Protein AF-0000000077101248 (afdb_homodimer)

Structure (mmCIF, N/CA/C/O backbone):
data_AF-0000000077101248-model_v1
#
loop_
_entity.id
_entity.type
_entity.pdbx_description
1 polymer 'Ketose-bisphosphate aldolase'
#
loop_
_atom_site.group_PDB
_atom_site.id
_atom_site.type_symbol
_atom_site.label_atom_id
_atom_site.label_alt_id
_atom_site.label_comp_id
_atom_site.label_asym_id
_atom_site.label_entity_id
_atom_site.label_seq_id
_atom_site.pdbx_PDB_ins_code
_atom_site.Cartn_x
_atom_site.Cartn_y
_atom_site.Cartn_z
_atom_site.occupancy
_atom_site.B_iso_or_equiv
_atom_site.auth_seq_id
_atom_site.auth_comp_id
_atom_site.auth_asym_id
_atom_site.auth_atom_id
_atom_site.pdbx_PDB_model_num
ATOM 1 N N . MET A 1 1 ? 15.852 9.219 -1.337 1 86.56 1 MET A N 1
ATOM 2 C CA . MET A 1 1 ? 16.547 9.805 -0.191 1 86.56 1 MET A CA 1
ATOM 3 C C . MET A 1 1 ? 15.945 9.297 1.119 1 86.56 1 MET A C 1
ATOM 5 O O . MET A 1 1 ? 14.805 8.836 1.149 1 86.56 1 MET A O 1
ATOM 9 N N . PRO A 1 2 ? 16.766 9.469 2.166 1 91.75 2 PRO A N 1
ATOM 10 C CA . PRO A 1 2 ? 16.188 9.07 3.455 1 91.75 2 PRO A CA 1
ATOM 11 C C . PRO A 1 2 ? 15.094 10.031 3.932 1 91.75 2 PRO A C 1
ATOM 13 O O . PRO A 1 2 ? 15.094 11.203 3.561 1 91.75 2 PRO A O 1
ATOM 16 N N . LEU A 1 3 ? 14.203 9.516 4.637 1 97.44 3 LEU A N 1
ATOM 17 C CA . LEU A 1 3 ? 13.203 10.359 5.273 1 97.44 3 LEU A CA 1
ATOM 18 C C . LEU A 1 3 ? 13.859 11.414 6.16 1 97.44 3 LEU A C 1
ATOM 20 O O . LEU A 1 3 ? 14.844 11.125 6.844 1 97.44 3 LEU A O 1
ATOM 24 N N . MET A 1 4 ? 13.25 12.555 6.141 1 97.56 4 MET A N 1
ATOM 25 C CA . MET A 1 4 ? 13.781 13.664 6.934 1 97.56 4 MET A CA 1
ATOM 26 C C . MET A 1 4 ? 12.82 14.023 8.07 1 97.56 4 MET A C 1
ATOM 28 O O . MET A 1 4 ? 11.648 13.664 8.031 1 97.56 4 MET A O 1
ATOM 32 N N . THR A 1 5 ? 13.422 14.617 9.062 1 98.25 5 THR A N 1
ATOM 33 C CA . THR A 1 5 ? 12.562 15.1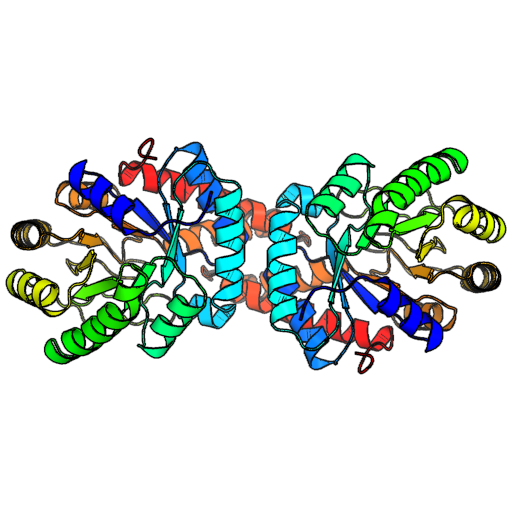88 10.094 1 98.25 5 THR A CA 1
ATOM 34 C C . THR A 1 5 ? 11.906 16.469 9.594 1 98.25 5 THR A C 1
ATOM 36 O O . THR A 1 5 ? 12.32 17.031 8.586 1 98.25 5 THR A O 1
ATOM 39 N N . THR A 1 6 ? 10.883 16.906 10.305 1 98.62 6 THR A N 1
ATOM 40 C CA . THR A 1 6 ? 10.18 18.109 9.867 1 98.62 6 THR A CA 1
ATOM 41 C C . THR A 1 6 ? 10.898 19.359 10.367 1 98.62 6 THR A C 1
ATOM 43 O O . THR A 1 6 ? 10.539 20.484 9.992 1 98.62 6 THR A O 1
ATOM 46 N N . THR A 1 7 ? 11.922 19.234 11.156 1 98 7 THR A N 1
ATOM 47 C CA . THR A 1 7 ? 12.555 20.375 11.82 1 98 7 THR A CA 1
ATOM 48 C C . THR A 1 7 ? 13.055 21.391 10.789 1 98 7 THR A C 1
ATOM 50 O O . THR A 1 7 ? 12.57 22.516 10.742 1 98 7 THR A O 1
ATOM 53 N N . GLN A 1 8 ? 13.961 21 9.984 1 96.94 8 GLN A N 1
ATOM 54 C CA . GLN A 1 8 ? 14.539 21.938 9.023 1 96.94 8 GLN A CA 1
ATOM 55 C C . GLN A 1 8 ? 13.508 22.359 7.984 1 96.94 8 GLN A C 1
ATOM 57 O O . GLN A 1 8 ? 13.523 23.516 7.531 1 96.94 8 GLN A O 1
ATOM 62 N N . MET A 1 9 ? 12.609 21.469 7.629 1 97.56 9 MET A N 1
ATOM 63 C CA . MET A 1 9 ? 11.531 21.766 6.684 1 97.56 9 MET A CA 1
ATOM 64 C C . MET A 1 9 ? 10.703 22.953 7.156 1 97.56 9 MET A C 1
ATOM 66 O O . MET A 1 9 ? 10.453 23.891 6.395 1 97.56 9 MET A O 1
ATOM 70 N N . LEU A 1 10 ? 10.375 22.891 8.383 1 98.81 10 LEU A N 1
ATOM 71 C CA . LEU A 1 10 ? 9.453 23.891 8.906 1 98.81 10 LEU A CA 1
ATOM 72 C C . LEU A 1 10 ? 10.195 25.188 9.25 1 98.81 10 LEU A C 1
ATOM 74 O O . LEU A 1 10 ? 9.641 26.281 9.117 1 98.81 10 LEU A O 1
ATOM 78 N N . LEU A 1 11 ? 11.453 25.062 9.656 1 98.62 11 LEU A N 1
ATOM 79 C CA . LEU A 1 11 ? 12.25 26.266 9.906 1 98.62 11 LEU A CA 1
ATOM 80 C C . LEU A 1 11 ? 12.516 27.016 8.609 1 98.62 11 LEU A C 1
ATOM 82 O O . LEU A 1 11 ? 12.492 28.25 8.586 1 98.62 11 LEU A O 1
ATOM 86 N N . ASP A 1 12 ? 12.789 26.281 7.535 1 98.69 12 ASP A N 1
ATOM 87 C CA . ASP A 1 12 ? 12.961 26.906 6.227 1 98.69 12 ASP A CA 1
ATOM 88 C C . ASP A 1 12 ? 11.68 27.609 5.773 1 98.69 12 ASP A C 1
ATOM 90 O O . ASP A 1 12 ? 11.727 28.703 5.215 1 98.69 12 ASP A O 1
ATOM 94 N N . ALA A 1 13 ? 10.555 26.938 6.023 1 98.81 13 ALA A N 1
ATOM 95 C CA . ALA A 1 13 ? 9.266 27.531 5.672 1 98.81 13 ALA A CA 1
ATOM 96 C C . ALA A 1 13 ? 9.023 28.812 6.445 1 98.81 13 ALA A C 1
ATOM 98 O O . ALA A 1 13 ? 8.555 29.812 5.883 1 98.81 13 ALA A O 1
ATOM 99 N N . GLN A 1 14 ? 9.297 28.766 7.695 1 98.62 14 GLN A N 1
ATOM 100 C CA . GLN A 1 14 ? 9.125 29.938 8.555 1 98.62 14 GLN A CA 1
ATOM 101 C C . GLN A 1 14 ? 10 31.094 8.078 1 98.62 14 GLN A C 1
ATOM 103 O O . GLN A 1 14 ? 9.531 32.219 7.984 1 98.62 14 GLN A O 1
ATOM 108 N N . LYS A 1 15 ? 11.219 30.797 7.762 1 98.25 15 LYS A N 1
ATOM 109 C CA . LYS A 1 15 ? 12.203 31.797 7.359 1 98.25 15 LYS A CA 1
ATOM 110 C C . LYS A 1 15 ? 11.82 32.438 6.023 1 98.25 15 LYS A C 1
ATOM 112 O O . LYS A 1 15 ? 12.016 33.625 5.824 1 98.25 15 LYS A O 1
ATOM 117 N N . ASN A 1 16 ? 11.266 31.625 5.141 1 98.31 16 ASN A N 1
ATOM 118 C CA . ASN A 1 16 ? 11.109 32.094 3.764 1 98.31 16 ASN A CA 1
ATOM 119 C C . ASN A 1 16 ? 9.648 32.406 3.445 1 98.31 16 ASN A C 1
ATOM 121 O O . ASN A 1 16 ? 9.328 32.781 2.318 1 98.31 16 ASN A O 1
ATOM 125 N N . GLY A 1 17 ? 8.75 32.281 4.363 1 98 17 GLY A N 1
ATOM 126 C CA . GLY A 1 17 ? 7.387 32.781 4.242 1 98 17 GLY A CA 1
ATOM 127 C C . GLY A 1 17 ? 6.512 31.891 3.375 1 98 17 GLY A C 1
ATOM 128 O O . GLY A 1 17 ? 5.785 32.375 2.508 1 98 17 GLY A O 1
ATOM 129 N N . TYR A 1 18 ? 6.629 30.609 3.42 1 98.81 18 TYR A N 1
ATOM 130 C CA . TYR A 1 18 ? 5.734 29.625 2.834 1 98.81 18 TYR A CA 1
ATOM 131 C C . TYR A 1 18 ? 5.355 28.562 3.855 1 98.81 18 TYR A C 1
ATOM 133 O O . TYR A 1 18 ? 5.645 28.703 5.047 1 98.81 18 TYR A O 1
ATOM 141 N N . ALA A 1 19 ? 4.586 27.531 3.438 1 98.94 19 ALA A N 1
ATOM 142 C CA . ALA A 1 19 ? 4.242 26.422 4.309 1 98.94 19 ALA A CA 1
ATOM 143 C C . ALA A 1 19 ? 4.461 25.078 3.596 1 98.94 19 ALA A C 1
ATOM 145 O O . ALA A 1 19 ? 4.547 25.031 2.367 1 98.94 19 ALA A O 1
ATOM 146 N N . VAL A 1 20 ? 4.652 24.109 4.371 1 98.94 20 VAL A N 1
ATOM 147 C CA . VAL A 1 20 ? 4.758 22.75 3.848 1 98.94 20 VAL A CA 1
ATOM 148 C C . VAL A 1 20 ? 3.408 22.047 3.961 1 98.94 20 VAL A C 1
ATOM 150 O O . VAL A 1 20 ? 2.783 22.062 5.023 1 98.94 20 VAL A O 1
ATOM 153 N N . GLY A 1 21 ? 2.949 21.5 2.811 1 98.81 21 GLY A N 1
ATOM 154 C CA . GLY A 1 21 ? 1.744 20.688 2.867 1 98.81 21 GLY A CA 1
ATOM 155 C C . GLY A 1 21 ? 1.953 19.359 3.566 1 98.81 21 GLY A C 1
ATOM 156 O O . GLY A 1 21 ? 2.926 18.656 3.295 1 98.81 21 GLY A O 1
ATOM 157 N N . ALA A 1 22 ? 1.108 19.062 4.527 1 98.88 22 ALA A N 1
ATOM 158 C CA . ALA A 1 22 ? 1.047 17.75 5.184 1 98.88 22 ALA A CA 1
ATOM 159 C C . ALA A 1 22 ? -0.22 17 4.789 1 98.88 22 ALA A C 1
ATOM 161 O O . ALA A 1 22 ? -1.332 17.469 5.051 1 98.88 22 ALA A O 1
ATOM 162 N N . PHE A 1 23 ? -0.031 15.891 4.199 1 98.81 23 PHE A N 1
ATOM 163 C CA . PHE A 1 23 ? -1.149 15.195 3.568 1 98.81 23 PHE A CA 1
ATOM 164 C C . PHE A 1 23 ? -1.38 13.836 4.215 1 98.81 23 PHE A C 1
ATOM 166 O O . PHE A 1 23 ? -0.457 13.023 4.312 1 98.81 23 PHE A O 1
ATOM 173 N N . ASN A 1 24 ? -2.607 13.594 4.672 1 98.5 24 ASN A N 1
ATOM 174 C CA . ASN A 1 24 ? -2.973 12.281 5.195 1 98.5 24 ASN A CA 1
ATOM 175 C C . ASN A 1 24 ? -3.102 11.25 4.078 1 98.5 24 ASN A C 1
ATOM 177 O O . ASN A 1 24 ? -3.959 11.383 3.201 1 98.5 24 ASN A O 1
ATOM 181 N N . VAL A 1 25 ? -2.25 10.266 4.129 1 98.62 25 VAL A N 1
ATOM 182 C CA . VAL A 1 25 ? -2.264 9.203 3.125 1 98.62 25 VAL A CA 1
ATOM 183 C C . VAL A 1 25 ? -2.953 7.965 3.693 1 98.62 25 VAL A C 1
ATOM 185 O O . VAL A 1 25 ? -2.582 7.473 4.762 1 98.62 25 VAL A O 1
ATOM 188 N N . GLU A 1 26 ? -3.875 7.438 2.912 1 97.56 26 GLU A N 1
ATOM 189 C CA . GLU A 1 26 ? -4.762 6.418 3.463 1 97.56 26 GLU A CA 1
ATOM 190 C C . GLU A 1 26 ? -4.555 5.074 2.771 1 97.56 26 GLU A C 1
ATOM 192 O O . GLU A 1 26 ? -5.195 4.082 3.125 1 97.56 26 GLU A O 1
ATOM 197 N N . ASN A 1 27 ? -3.787 5 1.793 1 98.31 27 ASN A N 1
ATOM 198 C CA . ASN A 1 27 ? -3.398 3.781 1.089 1 98.31 27 ASN A CA 1
ATOM 199 C C . ASN A 1 27 ? -2.125 3.986 0.274 1 98.31 27 ASN A C 1
ATOM 201 O O . ASN A 1 27 ? -1.547 5.074 0.281 1 98.31 27 ASN A O 1
ATOM 205 N N . MET A 1 28 ? -1.664 2.912 -0.368 1 98.69 28 MET A N 1
ATOM 206 C CA . MET A 1 28 ? -0.433 2.932 -1.152 1 98.69 28 MET A CA 1
ATOM 207 C C . MET A 1 28 ? -0.531 3.938 -2.295 1 98.69 28 MET A C 1
ATOM 209 O O . MET A 1 28 ? 0.433 4.648 -2.586 1 98.69 28 MET A O 1
ATOM 213 N N . GLU A 1 29 ? -1.677 4.043 -2.922 1 98.81 29 GLU A N 1
ATOM 214 C CA . GLU A 1 29 ? -1.875 4.91 -4.078 1 98.81 29 GLU A CA 1
ATOM 215 C C . GLU A 1 29 ? -1.777 6.383 -3.688 1 98.81 29 GLU A C 1
ATOM 217 O O . GLU A 1 29 ? -1.252 7.199 -4.445 1 98.81 29 GLU A O 1
ATOM 222 N N . MET A 1 30 ? -2.289 6.688 -2.504 1 98.88 30 MET A N 1
ATOM 223 C CA . MET A 1 30 ? -2.189 8.078 -2.066 1 98.88 30 MET A CA 1
ATOM 224 C C . MET A 1 30 ? -0.742 8.453 -1.765 1 98.88 30 MET A C 1
ATOM 226 O O . MET A 1 30 ? -0.326 9.586 -2.006 1 98.88 30 MET A O 1
ATOM 230 N N . VAL A 1 31 ? 0.013 7.543 -1.172 1 98.94 31 VAL A N 1
ATOM 231 C CA . VAL A 1 31 ? 1.438 7.789 -0.976 1 98.94 31 VAL A CA 1
ATOM 232 C C . VAL A 1 31 ? 2.102 8.094 -2.316 1 98.94 31 VAL A C 1
ATOM 234 O O . VAL A 1 31 ? 2.85 9.062 -2.439 1 98.94 31 VAL A O 1
ATOM 237 N N . MET A 1 32 ? 1.801 7.258 -3.344 1 98.81 32 MET A N 1
ATOM 238 C CA . MET A 1 32 ? 2.352 7.449 -4.684 1 98.81 32 MET A CA 1
ATOM 239 C C . MET A 1 32 ? 1.959 8.812 -5.238 1 98.81 32 MET A C 1
ATOM 241 O O . MET A 1 32 ? 2.793 9.523 -5.809 1 98.81 32 MET A O 1
ATOM 245 N N . ALA A 1 33 ? 0.7 9.172 -5.035 1 98.88 33 ALA A N 1
ATOM 246 C CA . ALA A 1 33 ? 0.165 10.422 -5.574 1 98.88 33 ALA A CA 1
ATOM 247 C C . ALA A 1 33 ? 0.874 11.633 -4.965 1 98.88 33 ALA A C 1
ATOM 249 O O . ALA A 1 33 ? 1.265 12.555 -5.68 1 98.88 33 ALA A O 1
ATOM 250 N N . VAL A 1 34 ? 1.007 11.617 -3.656 1 98.94 34 VAL A N 1
ATOM 251 C CA . VAL A 1 34 ? 1.617 12.734 -2.951 1 98.94 34 VAL A CA 1
ATOM 252 C C . VAL A 1 34 ? 3.082 12.867 -3.361 1 98.94 34 VAL A C 1
ATOM 254 O O . VAL A 1 34 ? 3.572 13.977 -3.596 1 98.94 34 VAL A O 1
ATOM 257 N N . MET A 1 35 ? 3.799 11.742 -3.447 1 98.62 35 MET A N 1
ATOM 258 C CA . MET A 1 35 ? 5.199 11.766 -3.863 1 98.62 35 MET A CA 1
ATOM 259 C C . MET A 1 35 ? 5.336 12.336 -5.27 1 98.62 35 MET A C 1
ATOM 261 O O . MET A 1 35 ? 6.195 13.18 -5.52 1 98.62 35 MET A O 1
ATOM 265 N N . GLU A 1 36 ? 4.5 11.875 -6.18 1 98.62 36 GLU A N 1
ATOM 266 C CA . GLU A 1 36 ? 4.57 12.336 -7.562 1 98.62 36 GLU A CA 1
ATOM 267 C C . GLU A 1 36 ? 4.309 13.836 -7.664 1 98.62 36 GLU A C 1
ATOM 269 O O . GLU A 1 36 ? 4.98 14.539 -8.422 1 98.62 36 GLU A O 1
ATOM 274 N N . ALA A 1 37 ? 3.297 14.32 -6.918 1 98.88 37 ALA A N 1
ATOM 275 C CA . ALA A 1 37 ? 3.004 15.75 -6.891 1 98.88 37 ALA A CA 1
ATOM 276 C C . ALA A 1 37 ? 4.199 16.547 -6.371 1 98.88 37 ALA A C 1
ATOM 278 O O . ALA A 1 37 ? 4.59 17.547 -6.973 1 98.88 37 ALA A O 1
ATOM 279 N N . ALA A 1 38 ? 4.773 16.094 -5.258 1 98.81 38 ALA A N 1
ATOM 280 C CA . ALA A 1 38 ? 5.91 16.766 -4.637 1 98.81 38 ALA A CA 1
ATOM 281 C C . ALA A 1 38 ? 7.102 16.812 -5.586 1 98.81 38 ALA A C 1
ATOM 283 O O . ALA A 1 38 ? 7.777 17.844 -5.691 1 98.81 38 ALA A O 1
ATOM 284 N N . GLU A 1 39 ? 7.367 15.703 -6.301 1 98.56 39 GLU A N 1
ATOM 285 C CA . GLU A 1 39 ? 8.469 15.633 -7.258 1 98.56 39 GLU A CA 1
ATOM 286 C C . GLU A 1 39 ? 8.25 16.609 -8.414 1 98.56 39 GLU A C 1
ATOM 288 O O . GLU A 1 39 ? 9.18 17.312 -8.82 1 98.56 39 GLU A O 1
ATOM 293 N N . GLU A 1 40 ? 7.082 16.609 -8.922 1 98.62 40 GLU A N 1
ATOM 294 C CA . GLU A 1 40 ? 6.766 17.438 -10.07 1 98.62 40 GLU A CA 1
ATOM 295 C C . GLU A 1 40 ? 6.93 18.922 -9.742 1 98.62 40 GLU A C 1
ATOM 297 O O . GLU A 1 40 ? 7.406 19.703 -10.57 1 98.62 40 GLU A O 1
ATOM 302 N N . LEU A 1 41 ? 6.57 19.266 -8.5 1 98.88 41 LEU A N 1
ATOM 303 C CA . LEU A 1 41 ? 6.59 20.672 -8.141 1 98.88 41 LEU A CA 1
ATOM 304 C C . LEU A 1 41 ? 7.84 21.016 -7.34 1 98.88 41 LEU A C 1
ATOM 306 O O . LEU A 1 41 ? 8.016 22.156 -6.91 1 98.88 41 LEU A O 1
ATOM 310 N N . ARG A 1 42 ? 8.734 20.016 -7.117 1 98.5 42 ARG A N 1
ATOM 311 C CA . ARG A 1 42 ? 9.945 20.188 -6.328 1 98.5 42 ARG A CA 1
ATOM 312 C C . ARG A 1 42 ? 9.633 20.828 -4.977 1 98.5 42 ARG A C 1
ATOM 314 O O . ARG A 1 42 ? 10.242 21.828 -4.602 1 98.5 42 ARG A O 1
ATOM 321 N N . SER A 1 43 ? 8.625 20.266 -4.328 1 98.81 43 SER A N 1
ATOM 322 C CA . SER A 1 43 ? 8.148 20.781 -3.047 1 98.81 43 SER A CA 1
ATOM 323 C C . SER A 1 43 ? 8.5 19.828 -1.909 1 98.81 43 SER A C 1
ATOM 325 O O . SER A 1 43 ? 8.414 18.609 -2.062 1 98.81 43 SER A O 1
ATOM 327 N N . PRO A 1 44 ? 9.008 20.344 -0.745 1 98.81 44 PRO A N 1
ATOM 328 C CA . PRO A 1 44 ? 8.984 19.484 0.44 1 98.81 44 PRO A CA 1
ATOM 329 C C . PRO A 1 44 ? 7.578 19.031 0.818 1 98.81 44 PRO A C 1
ATOM 331 O O . PRO A 1 44 ? 6.602 19.734 0.515 1 98.81 44 PRO A O 1
ATOM 334 N N . VAL A 1 45 ? 7.527 17.859 1.408 1 98.88 45 VAL A N 1
ATOM 335 C CA . VAL A 1 45 ? 6.188 17.359 1.7 1 98.88 45 VAL A CA 1
ATOM 336 C C . VAL A 1 45 ? 6.219 16.5 2.959 1 98.88 45 VAL A C 1
ATOM 338 O O . VAL A 1 45 ? 7.238 15.883 3.271 1 98.88 45 VAL A O 1
ATOM 341 N N . ILE A 1 46 ? 5.148 16.578 3.693 1 98.94 46 ILE A N 1
ATOM 342 C CA . ILE A 1 46 ? 4.926 15.711 4.844 1 98.94 46 ILE A CA 1
ATOM 343 C C . ILE A 1 46 ? 3.785 14.742 4.543 1 98.94 46 ILE A C 1
ATOM 345 O O . ILE A 1 46 ? 2.709 15.156 4.102 1 98.94 46 ILE A O 1
ATOM 349 N N . MET A 1 47 ? 4.059 13.484 4.668 1 98.88 47 MET A N 1
ATOM 350 C CA . MET A 1 47 ? 3.004 12.477 4.645 1 98.88 47 MET A CA 1
ATOM 351 C C . MET A 1 47 ? 2.676 12 6.055 1 98.88 47 MET A C 1
ATOM 353 O O . MET A 1 47 ? 3.574 11.828 6.883 1 98.88 47 MET A O 1
ATOM 357 N N . GLN A 1 48 ? 1.362 11.898 6.301 1 98.69 48 GLN A N 1
ATOM 358 C CA . GLN A 1 48 ? 1.056 11.648 7.703 1 98.69 48 GLN A CA 1
ATOM 359 C C . GLN A 1 48 ? -0.105 10.664 7.844 1 98.69 48 GLN A C 1
ATOM 361 O O . GLN A 1 48 ? -0.862 10.453 6.895 1 98.69 48 GLN A O 1
ATOM 366 N N . THR A 1 49 ? -0.191 9.969 8.977 1 98.44 49 THR A N 1
ATOM 367 C CA . THR A 1 49 ? -1.247 9.039 9.359 1 98.44 49 THR A CA 1
ATOM 368 C C . THR A 1 49 ? -1.936 9.492 10.641 1 98.44 49 THR A C 1
ATOM 370 O O . THR A 1 49 ? -1.296 10.062 11.523 1 98.44 49 THR A O 1
ATOM 373 N N . THR A 1 50 ? -3.201 9.234 10.742 1 97.81 50 THR A N 1
ATOM 374 C CA . THR A 1 50 ? -3.967 9.438 11.969 1 97.81 50 THR A CA 1
ATOM 375 C C . THR A 1 50 ? -4.078 8.133 12.758 1 97.81 50 THR A C 1
ATOM 377 O O . THR A 1 50 ? -3.746 7.062 12.242 1 97.81 50 THR A O 1
ATOM 380 N N . PRO A 1 51 ? -4.551 8.227 14.008 1 97.44 51 PRO A N 1
ATOM 381 C CA . PRO A 1 51 ? -4.805 7.004 14.766 1 97.44 51 PRO A CA 1
ATOM 382 C C . PRO A 1 51 ? -5.727 6.031 14.039 1 97.44 51 PRO A C 1
ATOM 384 O O . PRO A 1 51 ? -5.508 4.816 14.07 1 97.44 51 PRO A O 1
ATOM 387 N N . SER A 1 52 ? -6.668 6.516 13.328 1 96.31 52 SER A N 1
ATOM 388 C CA . SER A 1 52 ? -7.586 5.66 12.586 1 96.31 52 SER A CA 1
ATOM 389 C C . SER A 1 52 ? -6.871 4.934 11.453 1 96.31 52 SER A C 1
ATOM 391 O O . SER A 1 52 ? -7.133 3.758 11.195 1 96.31 52 SER A O 1
ATOM 393 N N . THR A 1 53 ? -6.043 5.652 10.789 1 97.06 53 THR A N 1
ATOM 394 C CA . THR A 1 53 ? -5.266 5.051 9.711 1 97.06 53 THR A CA 1
ATOM 395 C C . THR A 1 53 ? -4.328 3.975 10.258 1 97.06 53 THR A C 1
ATOM 397 O O . THR A 1 53 ? -4.16 2.92 9.641 1 97.06 53 THR A O 1
ATOM 400 N N . VAL A 1 54 ? -3.748 4.266 11.43 1 97.75 54 VAL A N 1
ATOM 401 C CA . VAL A 1 54 ? -2.852 3.311 12.07 1 97.75 54 VAL A CA 1
ATOM 402 C C . VAL A 1 54 ? -3.633 2.068 12.492 1 97.75 54 VAL A C 1
ATOM 404 O O . VAL A 1 54 ? -3.146 0.945 12.352 1 97.75 54 VAL A O 1
ATOM 407 N N . ASN A 1 55 ? -4.82 2.303 13.031 1 97 55 ASN A N 1
ATOM 408 C CA . ASN A 1 55 ? -5.668 1.175 13.398 1 97 55 ASN A CA 1
ATOM 409 C C . ASN A 1 55 ? -6.008 0.308 12.195 1 97 55 ASN A C 1
ATOM 411 O O . ASN A 1 55 ? -6.18 -0.906 12.32 1 97 55 ASN A O 1
ATOM 415 N N . TYR A 1 56 ? -6.105 0.885 11.055 1 97.62 56 TYR A N 1
ATOM 416 C CA . TYR A 1 56 ? -6.504 0.221 9.82 1 97.62 56 TYR A CA 1
ATOM 417 C C . TYR A 1 56 ? -5.406 -0.72 9.328 1 97.62 56 TYR A C 1
ATOM 419 O O . TYR A 1 56 ? -5.676 -1.876 9 1 97.62 56 TYR A O 1
ATOM 427 N N . ALA A 1 57 ? -4.098 -0.262 9.336 1 97.75 57 ALA A N 1
ATOM 428 C CA . ALA A 1 57 ? -3.082 -1.064 8.664 1 97.75 57 ALA A CA 1
ATOM 429 C C . ALA A 1 57 ? -1.819 -1.178 9.516 1 97.75 57 ALA A C 1
ATOM 431 O O . ALA A 1 57 ? -0.923 -1.967 9.203 1 97.75 57 ALA A O 1
ATOM 432 N N . GLY A 1 58 ? -1.742 -0.346 10.578 1 96.94 58 GLY A N 1
ATOM 433 C CA . GLY A 1 58 ? -0.525 -0.3 11.375 1 96.94 58 GLY A CA 1
ATOM 434 C C . GLY A 1 58 ? 0.427 0.799 10.945 1 96.94 58 GLY A C 1
ATOM 435 O O . GLY A 1 58 ? 0.282 1.362 9.852 1 96.94 58 GLY A O 1
ATOM 436 N N . LEU A 1 59 ? 1.421 1.083 11.781 1 98.5 59 LEU A N 1
ATOM 437 C CA . LEU A 1 59 ? 2.443 2.092 11.523 1 98.5 59 LEU A CA 1
ATOM 438 C C . LEU A 1 59 ? 3.408 1.619 10.445 1 98.5 59 LEU A C 1
ATOM 440 O O . LEU A 1 59 ? 3.832 2.408 9.594 1 98.5 59 LEU A O 1
ATOM 444 N N . ASP A 1 60 ? 3.68 0.385 10.422 1 98.12 60 ASP A N 1
ATOM 445 C CA . ASP A 1 60 ? 4.773 -0.188 9.641 1 98.12 60 ASP A CA 1
ATOM 446 C C . ASP A 1 60 ? 4.438 -0.203 8.156 1 98.12 60 ASP A C 1
ATOM 448 O O . ASP A 1 60 ? 5.277 0.131 7.32 1 98.12 60 ASP A O 1
ATOM 452 N N . TYR A 1 61 ? 3.146 -0.557 7.758 1 98.38 61 TYR A N 1
ATOM 453 C CA . TYR A 1 61 ? 2.77 -0.557 6.348 1 98.38 61 TYR A CA 1
ATOM 454 C C . TYR A 1 61 ? 2.922 0.833 5.742 1 98.38 61 TYR A C 1
ATOM 456 O O . TYR A 1 61 ? 3.49 0.987 4.656 1 98.38 61 TYR A O 1
ATOM 464 N N . PHE A 1 62 ? 2.416 1.807 6.438 1 98.31 62 PHE A N 1
ATOM 465 C CA . PHE A 1 62 ? 2.453 3.16 5.895 1 98.31 62 PHE A CA 1
ATOM 466 C C . PHE A 1 62 ? 3.881 3.691 5.863 1 98.31 62 PHE A C 1
ATOM 468 O O . PHE A 1 62 ? 4.285 4.336 4.895 1 98.31 62 PHE A O 1
ATOM 475 N N . LEU A 1 63 ? 4.625 3.412 6.91 1 98.75 63 LEU A N 1
ATOM 476 C CA . LEU A 1 63 ? 6.023 3.822 6.898 1 98.75 63 LEU A CA 1
ATOM 477 C C . LEU A 1 63 ? 6.77 3.174 5.738 1 98.75 63 LEU A C 1
ATOM 479 O O . LEU A 1 63 ? 7.586 3.824 5.078 1 98.75 63 LEU A O 1
ATOM 483 N N . ALA A 1 64 ? 6.527 1.887 5.504 1 98.5 64 ALA A N 1
ATOM 484 C CA . ALA A 1 64 ? 7.195 1.176 4.414 1 98.5 64 ALA A CA 1
ATOM 485 C C . ALA A 1 64 ? 6.895 1.826 3.068 1 98.5 64 ALA A C 1
ATOM 487 O O . ALA A 1 64 ? 7.789 1.992 2.238 1 98.5 64 ALA A O 1
ATOM 488 N N . ASN A 1 65 ? 5.648 2.176 2.846 1 98.69 65 ASN A N 1
ATOM 489 C CA . ASN A 1 65 ? 5.258 2.83 1.603 1 98.69 65 ASN A CA 1
ATOM 490 C C . ASN A 1 65 ? 5.91 4.203 1.461 1 98.69 65 ASN A C 1
ATOM 492 O O . ASN A 1 65 ? 6.422 4.543 0.395 1 98.69 65 ASN A O 1
ATOM 496 N N . VAL A 1 66 ? 5.895 4.965 2.5 1 98.81 66 VAL A N 1
ATOM 497 C CA . VAL A 1 66 ? 6.441 6.316 2.441 1 98.81 66 VAL A CA 1
ATOM 498 C C . VAL A 1 66 ? 7.957 6.258 2.289 1 98.81 66 VAL A C 1
ATOM 500 O O . VAL A 1 66 ? 8.555 7.074 1.582 1 98.81 66 VAL A O 1
ATOM 503 N N . ARG A 1 67 ? 8.602 5.344 2.99 1 98.56 67 ARG A N 1
ATOM 504 C CA . ARG A 1 67 ? 10.039 5.156 2.824 1 98.56 67 ARG A CA 1
ATOM 505 C C . ARG A 1 67 ? 10.383 4.809 1.378 1 98.56 67 ARG A C 1
ATOM 507 O O . ARG A 1 67 ? 11.359 5.316 0.826 1 98.56 67 ARG A O 1
ATOM 514 N N . THR A 1 68 ? 9.633 3.898 0.814 1 98.38 68 THR A N 1
ATOM 515 C CA . THR A 1 68 ? 9.828 3.527 -0.583 1 98.38 68 THR A CA 1
ATOM 516 C C . THR A 1 68 ? 9.68 4.746 -1.491 1 98.38 68 THR A C 1
ATOM 518 O O . THR A 1 68 ? 10.492 4.949 -2.4 1 98.38 68 THR A O 1
ATOM 521 N N . ALA A 1 69 ? 8.664 5.555 -1.222 1 97.88 69 ALA A N 1
ATOM 522 C CA . ALA A 1 69 ? 8.461 6.797 -1.963 1 97.88 69 ALA A CA 1
ATOM 523 C C . ALA A 1 69 ? 9.672 7.719 -1.819 1 97.88 69 ALA A C 1
ATOM 525 O O . ALA A 1 69 ? 10.141 8.297 -2.803 1 97.88 69 ALA A O 1
ATOM 526 N N . ALA A 1 70 ? 10.141 7.832 -0.662 1 97.56 70 ALA A N 1
ATOM 527 C CA . ALA A 1 70 ? 11.258 8.727 -0.378 1 97.56 70 ALA A CA 1
ATOM 528 C C . ALA A 1 70 ? 12.516 8.289 -1.124 1 97.56 70 ALA A C 1
ATOM 530 O O . ALA A 1 70 ? 13.281 9.125 -1.605 1 97.56 70 ALA A O 1
ATOM 531 N N . GLU A 1 71 ? 12.688 7.043 -1.216 1 96.31 71 GLU A N 1
ATOM 532 C CA . GLU A 1 71 ? 13.859 6.512 -1.896 1 96.31 71 GLU A CA 1
ATOM 533 C C . GLU A 1 71 ? 13.836 6.848 -3.385 1 96.31 71 GLU A C 1
ATOM 535 O O . GLU A 1 71 ? 14.891 6.938 -4.023 1 96.31 71 GLU A O 1
ATOM 540 N N . ARG A 1 72 ? 12.641 7.039 -3.893 1 94.12 72 ARG A N 1
ATOM 541 C CA . ARG A 1 72 ? 12.477 7.379 -5.301 1 94.12 72 ARG A CA 1
ATOM 542 C C . ARG A 1 72 ? 12.578 8.883 -5.52 1 94.12 72 ARG A C 1
ATOM 544 O O . ARG A 1 72 ? 12.672 9.344 -6.66 1 94.12 72 ARG A O 1
ATOM 551 N N . ALA A 1 73 ? 12.57 9.602 -4.422 1 95.44 73 ALA A N 1
ATOM 552 C CA . ALA A 1 73 ? 12.328 11.039 -4.523 1 95.44 73 ALA A CA 1
ATOM 553 C C . ALA A 1 73 ? 13.633 11.82 -4.477 1 95.44 73 ALA A C 1
ATOM 555 O O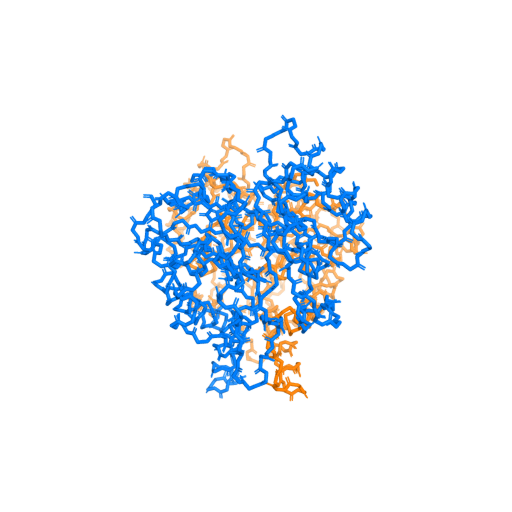 . ALA A 1 73 ? 14.633 11.336 -3.943 1 95.44 73 ALA A O 1
ATOM 556 N N . SER A 1 74 ? 13.547 13 -5.055 1 97.38 74 SER A N 1
ATOM 557 C CA . SER A 1 74 ? 14.641 13.961 -4.961 1 97.38 74 SER A CA 1
ATOM 558 C C . SER A 1 74 ? 14.281 15.125 -4.047 1 97.38 74 SER A C 1
ATOM 560 O O . SER A 1 74 ? 15.07 16.047 -3.871 1 97.38 74 SER A O 1
ATOM 562 N N . VAL A 1 75 ? 13.078 15.125 -3.479 1 98.19 75 VAL A N 1
ATOM 563 C CA . VAL A 1 75 ? 12.578 16.188 -2.613 1 98.19 75 VAL A CA 1
ATOM 564 C C . VAL A 1 75 ? 12.523 15.695 -1.169 1 98.19 75 VAL A C 1
ATOM 566 O O . VAL A 1 75 ? 12.43 14.492 -0.92 1 98.19 75 VAL A O 1
ATOM 569 N N . PRO A 1 76 ? 12.586 16.609 -0.175 1 98.25 76 PRO A N 1
ATOM 570 C CA . PRO A 1 76 ? 12.477 16.188 1.227 1 98.25 76 PRO A CA 1
ATOM 571 C C . PRO A 1 76 ? 11.094 15.641 1.57 1 98.25 76 PRO A C 1
ATOM 573 O O . PRO A 1 76 ? 10.078 16.266 1.247 1 98.25 76 PRO A O 1
ATOM 576 N N . ILE A 1 77 ? 11.078 14.477 2.15 1 98.75 77 ILE A N 1
ATOM 577 C CA . ILE A 1 77 ? 9.844 13.852 2.596 1 98.75 77 ILE A CA 1
ATOM 578 C C . ILE A 1 77 ? 9.953 13.469 4.07 1 98.75 77 ILE A C 1
ATOM 580 O O . ILE A 1 77 ? 10.977 12.938 4.5 1 98.75 77 ILE A O 1
ATOM 584 N N . ALA A 1 78 ? 8.945 13.805 4.82 1 98.88 78 ALA A N 1
ATOM 585 C CA . ALA A 1 78 ? 8.875 13.398 6.223 1 98.88 78 ALA A CA 1
ATOM 586 C C . ALA A 1 78 ? 7.66 12.516 6.48 1 98.88 78 ALA A C 1
ATOM 588 O O . ALA A 1 78 ? 6.648 12.625 5.781 1 98.88 78 ALA A O 1
ATOM 589 N N . MET A 1 79 ? 7.77 11.609 7.434 1 98.94 79 MET A N 1
ATOM 590 C CA . MET A 1 79 ? 6.676 10.789 7.945 1 98.94 79 MET A CA 1
ATOM 591 C C . MET A 1 79 ? 6.195 11.297 9.297 1 98.94 79 MET A C 1
ATOM 593 O O . MET A 1 79 ? 6.988 11.43 10.234 1 98.94 79 MET A O 1
ATOM 597 N N . HIS A 1 80 ? 4.875 11.602 9.398 1 98.94 80 HIS A N 1
ATOM 598 C CA . HIS A 1 80 ? 4.352 12.297 10.57 1 98.94 80 HIS A CA 1
ATOM 599 C C . HIS A 1 80 ? 3.154 11.562 11.164 1 98.94 80 HIS A C 1
ATOM 601 O O . HIS A 1 80 ? 2.301 11.062 10.422 1 98.94 80 HIS A O 1
ATOM 607 N N . LEU A 1 81 ? 3.117 11.375 12.523 1 98.88 81 LEU A N 1
ATOM 608 C CA . LEU A 1 81 ? 1.901 10.969 13.219 1 98.88 81 LEU A CA 1
ATOM 609 C C . LEU A 1 81 ? 0.995 12.164 13.477 1 98.88 81 LEU A C 1
ATOM 611 O O . LEU A 1 81 ? 1.352 13.07 14.234 1 98.88 81 LEU A O 1
ATOM 615 N N . ASP A 1 82 ? -0.161 12.156 12.82 1 98.44 82 ASP A N 1
ATOM 616 C CA . ASP A 1 82 ? -1.152 13.227 12.945 1 98.44 82 ASP A CA 1
ATOM 617 C C . ASP A 1 82 ? -2.16 12.906 14.047 1 98.44 82 ASP A C 1
ATOM 619 O O . ASP A 1 82 ? -2.783 11.844 14.047 1 98.44 82 ASP A O 1
ATOM 623 N N . HIS A 1 83 ? -2.279 13.789 15.016 1 97.88 83 HIS A N 1
ATOM 624 C CA . HIS A 1 83 ? -3.221 13.695 16.125 1 97.88 83 HIS A CA 1
ATOM 625 C C . HIS A 1 83 ? -2.949 12.461 16.984 1 97.88 83 HIS A C 1
ATOM 627 O O . HIS A 1 83 ? -3.873 11.719 17.312 1 97.88 83 HIS A O 1
ATOM 633 N N . GLY A 1 84 ? -1.646 12.219 17.266 1 97.88 84 GLY A N 1
ATOM 634 C CA . GLY A 1 84 ? -1.407 11.18 18.25 1 97.88 84 GLY A CA 1
ATOM 635 C C . GLY A 1 84 ? -2.254 11.336 19.5 1 97.88 84 GLY A C 1
ATOM 636 O O . GLY A 1 84 ? -2.201 12.367 20.172 1 97.88 84 GLY A O 1
ATOM 637 N N . ASN A 1 85 ? -2.99 10.234 19.875 1 97.12 85 ASN A N 1
ATOM 638 C CA . ASN A 1 85 ? -4.02 10.398 20.906 1 97.12 85 ASN A CA 1
ATOM 639 C C . ASN A 1 85 ? -3.605 9.758 22.219 1 97.12 85 ASN A C 1
ATOM 641 O O . ASN A 1 85 ? -4.414 9.648 23.141 1 97.12 85 ASN A O 1
ATOM 645 N N . SER A 1 86 ? -2.395 9.266 22.281 1 97.69 86 SER A N 1
ATOM 646 C CA . SER A 1 86 ? -1.87 8.703 23.531 1 97.69 86 SER A CA 1
ATOM 647 C C . SER A 1 86 ? -0.346 8.672 23.516 1 97.69 86 SER A C 1
ATOM 649 O O . SER A 1 86 ? 0.276 8.641 22.453 1 97.69 86 SER A O 1
ATOM 651 N N . PHE A 1 87 ? 0.19 8.734 24.719 1 98.69 87 PHE A N 1
ATOM 652 C CA . PHE A 1 87 ? 1.629 8.555 24.875 1 98.69 87 PHE A CA 1
ATOM 653 C C . PHE A 1 87 ? 2.08 7.23 24.266 1 98.69 87 PHE A C 1
ATOM 655 O O . PHE A 1 87 ? 3.111 7.172 23.594 1 98.69 87 PHE A O 1
ATOM 662 N N . GLU A 1 88 ? 1.287 6.25 24.438 1 98.62 88 GLU A N 1
ATOM 663 C CA . GLU A 1 88 ? 1.597 4.918 23.938 1 98.62 88 GLU A CA 1
ATOM 664 C C . GLU A 1 88 ? 1.745 4.93 22.422 1 98.62 88 GLU A C 1
ATOM 666 O O . GLU A 1 88 ? 2.744 4.441 21.875 1 98.62 88 GLU A O 1
ATOM 671 N N . LEU A 1 89 ? 0.818 5.484 21.719 1 98.56 89 LEU A N 1
ATOM 672 C CA . LEU A 1 89 ? 0.863 5.512 20.266 1 98.56 89 LEU A CA 1
ATOM 673 C C . LEU A 1 89 ? 2.035 6.352 19.781 1 98.56 89 LEU A C 1
ATOM 675 O O . LEU A 1 89 ? 2.689 6 18.781 1 98.56 89 LEU A O 1
ATOM 679 N N . ALA A 1 90 ? 2.275 7.461 20.453 1 98.81 90 ALA A N 1
ATOM 680 C CA . ALA A 1 90 ? 3.412 8.305 20.094 1 98.81 90 ALA A CA 1
ATOM 681 C C . ALA A 1 90 ? 4.723 7.535 20.203 1 98.81 90 ALA A C 1
ATOM 683 O O . ALA A 1 90 ? 5.574 7.629 19.312 1 98.81 90 ALA A O 1
ATOM 684 N N . MET A 1 91 ? 4.871 6.742 21.25 1 98.88 91 MET A N 1
ATOM 685 C CA . MET A 1 91 ? 6.094 5.969 21.438 1 98.88 91 MET A CA 1
ATOM 686 C C . MET A 1 91 ? 6.199 4.852 20.406 1 98.88 91 MET A C 1
ATOM 688 O O . MET A 1 91 ? 7.297 4.531 19.938 1 98.88 91 MET A O 1
ATOM 692 N N . GLN A 1 92 ? 5.078 4.281 20.062 1 98.75 92 GLN A N 1
ATOM 693 C CA . GLN A 1 92 ? 5.086 3.256 19.031 1 98.75 92 GLN A CA 1
ATOM 694 C C . GLN A 1 92 ? 5.527 3.836 17.688 1 98.75 92 GLN A C 1
ATOM 696 O O . GLN A 1 92 ? 6.289 3.203 16.953 1 98.75 92 GLN A O 1
ATOM 701 N N . ALA A 1 93 ? 5 5.012 17.375 1 98.81 93 ALA A N 1
ATOM 702 C CA . ALA A 1 93 ? 5.406 5.676 16.141 1 98.81 93 ALA A CA 1
ATOM 703 C C . ALA A 1 93 ? 6.895 6 16.156 1 98.81 93 ALA A C 1
ATOM 705 O O . ALA A 1 93 ? 7.586 5.816 15.156 1 98.81 93 ALA A O 1
ATOM 706 N N . LEU A 1 94 ? 7.387 6.484 17.312 1 98.81 94 LEU A N 1
ATOM 707 C CA . LEU A 1 94 ? 8.805 6.77 17.469 1 98.81 94 LEU A CA 1
ATOM 708 C C . LEU A 1 94 ? 9.641 5.516 17.234 1 98.81 94 LEU A C 1
ATOM 710 O O . LEU A 1 94 ? 10.602 5.539 16.469 1 98.81 94 LEU A O 1
ATOM 714 N N . ARG A 1 95 ? 9.242 4.422 17.859 1 98.31 95 ARG A N 1
ATOM 715 C CA . ARG A 1 95 ? 9.969 3.16 17.75 1 98.31 95 ARG A CA 1
ATOM 716 C C . ARG A 1 95 ? 9.961 2.633 16.328 1 98.31 95 ARG A C 1
ATOM 718 O O . ARG A 1 95 ? 10.938 2.029 15.875 1 98.31 95 ARG A O 1
ATOM 725 N N . THR A 1 96 ? 8.844 2.822 15.68 1 98.12 96 THR A N 1
ATOM 726 C CA . THR A 1 96 ? 8.664 2.266 14.344 1 98.12 96 THR A CA 1
ATOM 727 C C . THR A 1 96 ? 9.523 3.012 13.328 1 98.12 96 THR A C 1
ATOM 729 O O . THR A 1 96 ? 9.898 2.455 12.289 1 98.12 96 THR A O 1
ATOM 732 N N . GLY A 1 97 ? 9.727 4.363 13.594 1 98.5 97 GLY A N 1
ATOM 733 C CA . GLY A 1 97 ? 10.648 5.07 12.711 1 98.5 97 GLY A CA 1
ATOM 734 C C . GLY A 1 97 ? 10.039 6.32 12.102 1 98.5 97 GLY A C 1
ATOM 735 O O . GLY A 1 97 ? 10.594 6.891 11.164 1 98.5 97 GLY A O 1
ATOM 736 N N . TYR A 1 98 ? 8.891 6.758 12.609 1 98.88 98 TYR A N 1
ATOM 737 C CA . TYR A 1 98 ? 8.352 8.039 12.172 1 98.88 98 TYR A CA 1
ATOM 738 C C . TYR A 1 98 ? 9.352 9.164 12.43 1 98.88 98 TYR A C 1
ATOM 740 O O . TYR A 1 98 ? 10.047 9.156 13.445 1 98.88 98 TYR A O 1
ATOM 748 N N . THR A 1 99 ? 9.344 10.156 11.531 1 98.88 99 THR A N 1
ATOM 749 C CA . THR A 1 99 ? 10.375 11.18 11.641 1 98.88 99 THR A CA 1
ATOM 750 C C . THR A 1 99 ? 9.797 12.477 12.188 1 98.88 99 THR A C 1
ATOM 752 O O . THR A 1 99 ? 10.477 13.5 12.242 1 98.88 99 THR A O 1
ATOM 755 N N . SER A 1 100 ? 8.57 12.484 12.5 1 98.88 100 SER A N 1
ATOM 756 C CA . SER A 1 100 ? 7.844 13.555 13.172 1 98.88 100 SER A CA 1
ATOM 757 C C . SER A 1 100 ? 6.637 13.016 13.93 1 98.88 100 SER A C 1
ATOM 759 O O . SER A 1 100 ? 5.938 12.125 13.438 1 98.88 100 SER A O 1
ATOM 761 N N . ILE A 1 101 ? 6.402 13.547 15.141 1 98.88 101 ILE A N 1
ATOM 762 C CA . ILE A 1 101 ? 5.34 13.008 15.984 1 98.88 101 ILE A CA 1
ATOM 763 C C . ILE A 1 101 ? 4.461 14.141 16.5 1 98.88 101 ILE A C 1
ATOM 765 O O . ILE A 1 101 ? 4.969 15.141 17.016 1 98.88 101 ILE A O 1
ATOM 769 N N . MET A 1 102 ? 3.207 13.969 16.344 1 98.88 102 MET A N 1
ATOM 770 C CA . MET A 1 102 ? 2.281 14.852 17.047 1 98.88 102 MET A CA 1
ATOM 771 C C . MET A 1 102 ? 1.661 14.141 18.25 1 98.88 102 MET A C 1
ATOM 773 O O . MET A 1 102 ? 1.32 12.961 18.156 1 98.88 102 MET A O 1
ATOM 777 N N . ILE A 1 103 ? 1.543 14.828 19.344 1 98.69 103 ILE A N 1
ATOM 778 C CA . ILE A 1 103 ? 0.688 14.438 20.453 1 98.69 103 ILE A CA 1
ATOM 779 C C . ILE A 1 103 ? -0.424 15.469 20.641 1 98.69 103 ILE A C 1
ATOM 781 O O . ILE A 1 103 ? -0.153 16.656 20.797 1 98.69 103 ILE A O 1
ATOM 785 N N . ASP A 1 104 ? -1.642 14.977 20.562 1 97.75 104 ASP A N 1
ATOM 786 C CA . ASP A 1 104 ? -2.801 15.859 20.672 1 97.75 104 ASP A CA 1
ATOM 787 C C . ASP A 1 104 ? -3.412 15.773 22.078 1 97.75 104 ASP A C 1
ATOM 789 O O . ASP A 1 104 ? -4.246 14.906 22.344 1 97.75 104 ASP A O 1
ATOM 793 N N . GLY A 1 105 ? -3.033 16.688 22.906 1 96.19 105 GLY A N 1
ATOM 794 C CA . GLY A 1 105 ? -3.6 16.812 24.25 1 96.19 105 GLY A CA 1
ATOM 795 C C . GLY A 1 105 ? -4.613 17.922 24.375 1 96.19 105 GLY A C 1
ATOM 796 O O . GLY A 1 105 ? -4.898 18.391 25.469 1 96.19 105 GLY A O 1
ATOM 797 N N . SER A 1 106 ? -5.168 18.312 23.281 1 94.31 106 SER A N 1
ATOM 798 C CA . SER A 1 106 ? -5.984 19.516 23.25 1 94.31 106 SER A CA 1
ATOM 799 C C . SER A 1 106 ? -7.281 19.328 24.031 1 94.31 106 SER A C 1
ATOM 801 O O . SER A 1 106 ? -7.922 20.297 24.438 1 94.31 106 SER A O 1
ATOM 803 N N . HIS A 1 107 ? -7.652 18.094 24.266 1 92 107 HIS A N 1
ATOM 804 C CA . HIS A 1 107 ? -8.891 17.812 24.984 1 92 107 HIS A CA 1
ATOM 805 C C . HIS A 1 107 ? -8.648 17.75 26.484 1 92 107 HIS A C 1
ATOM 807 O O . HIS A 1 107 ? -9.602 17.672 27.266 1 92 107 HIS A O 1
ATOM 813 N N . GLU A 1 108 ? -7.445 17.828 26.906 1 94.12 108 GLU A N 1
ATOM 814 C CA . GLU A 1 108 ? -7.074 17.844 28.312 1 94.12 108 GLU A CA 1
ATOM 815 C C . GLU A 1 108 ? -7.062 19.266 28.859 1 94.12 108 GLU A C 1
ATOM 817 O O . GLU A 1 108 ? -7.141 20.234 28.109 1 94.12 108 GLU A O 1
ATOM 822 N N . SER A 1 109 ? -7.051 19.359 30.234 1 96.12 109 SER A N 1
ATOM 823 C CA . SER A 1 109 ? -6.785 20.672 30.828 1 96.12 109 SER A CA 1
ATOM 824 C C . SER A 1 109 ? -5.434 21.203 30.375 1 96.12 109 SER A C 1
ATOM 826 O O . SER A 1 109 ? -4.57 20.453 29.938 1 96.12 109 SER A O 1
ATOM 828 N N . PHE A 1 110 ? -5.27 22.516 30.469 1 97 110 PHE A N 1
ATOM 829 C CA . PHE A 1 110 ? -4.039 23.172 30.062 1 97 110 PHE A CA 1
ATOM 830 C C . PHE A 1 110 ? -2.828 22.531 30.719 1 97 110 PHE A C 1
ATOM 832 O O . PHE A 1 110 ? -1.852 22.188 30.047 1 97 110 PHE A O 1
ATOM 839 N N . GLU A 1 111 ? -2.916 22.25 32 1 98.06 111 GLU A N 1
ATOM 840 C CA . GLU A 1 111 ? -1.811 21.672 32.75 1 98.06 111 GLU A CA 1
ATOM 841 C C . GLU A 1 111 ? -1.551 20.219 32.344 1 98.06 111 GLU A C 1
ATOM 843 O O . GLU A 1 111 ? -0.398 19.797 32.219 1 98.06 111 GLU A O 1
ATOM 848 N N . GLU A 1 112 ? -2.615 19.484 32.125 1 98 112 GLU A N 1
ATOM 849 C CA . GLU A 1 112 ? -2.463 18.094 31.703 1 98 112 GLU A CA 1
ATOM 850 C C . GLU A 1 112 ? -1.905 18 30.281 1 98 112 GLU A C 1
ATOM 852 O O . GLU A 1 112 ? -1.13 17.094 29.984 1 98 112 GLU A O 1
ATOM 857 N N . ASN A 1 113 ? -2.361 18.891 29.422 1 98.19 113 ASN A N 1
ATOM 858 C CA . ASN A 1 113 ? -1.802 18.969 28.078 1 98.19 113 ASN A CA 1
ATOM 859 C C . ASN A 1 113 ? -0.299 19.234 28.109 1 98.19 113 ASN A C 1
ATOM 861 O O . ASN A 1 113 ? 0.464 18.578 27.391 1 98.19 113 ASN A O 1
ATOM 865 N N . ILE A 1 114 ? 0.133 20.141 28.969 1 98.75 114 ILE A N 1
ATOM 866 C CA . ILE A 1 114 ? 1.552 20.453 29.109 1 98.75 114 ILE A CA 1
ATOM 867 C C . ILE A 1 114 ? 2.307 19.203 29.578 1 98.75 114 ILE A C 1
ATOM 869 O O . ILE A 1 114 ? 3.342 18.844 29 1 98.75 114 ILE A O 1
ATOM 873 N N . ARG A 1 115 ? 1.75 18.547 30.578 1 98.69 115 ARG A N 1
ATOM 874 C CA . ARG A 1 115 ? 2.414 17.375 31.141 1 98.69 115 ARG A CA 1
ATOM 875 C C . ARG A 1 115 ? 2.559 16.266 30.094 1 98.69 115 ARG A C 1
ATOM 877 O O . ARG A 1 115 ? 3.639 15.703 29.938 1 98.69 115 ARG A O 1
ATOM 884 N N . LEU A 1 116 ? 1.514 15.969 29.422 1 98.69 116 LEU A N 1
ATOM 885 C CA . LEU A 1 116 ? 1.504 14.93 28.406 1 98.69 116 LEU A CA 1
ATOM 886 C C . LEU A 1 116 ? 2.459 15.273 27.266 1 98.69 116 LEU A C 1
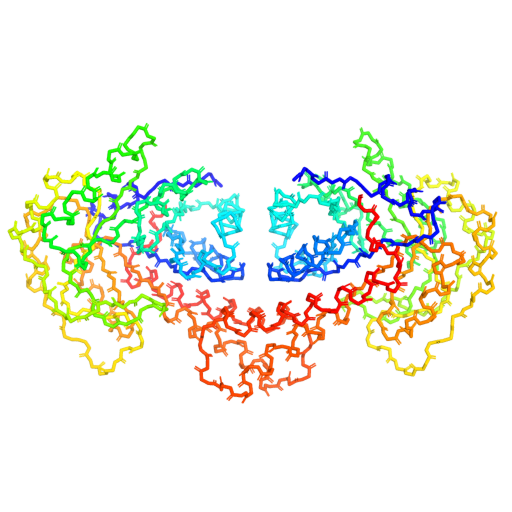ATOM 888 O O . LEU A 1 116 ? 3.289 14.453 26.875 1 98.69 116 LEU A O 1
ATOM 892 N N . THR A 1 117 ? 2.365 16.453 26.781 1 98.88 117 THR A N 1
ATOM 893 C CA . THR A 1 117 ? 3.189 16.906 25.656 1 98.88 117 THR A CA 1
ATOM 894 C C . THR A 1 117 ? 4.668 16.875 26.031 1 98.88 117 THR A C 1
ATOM 896 O O . THR A 1 117 ? 5.504 16.406 25.25 1 98.88 117 THR A O 1
ATOM 899 N N . LYS A 1 118 ? 4.969 17.391 27.188 1 98.88 118 LYS A N 1
ATOM 900 C CA . LYS A 1 118 ? 6.359 17.422 27.641 1 98.88 118 LYS A CA 1
ATOM 901 C C . LYS A 1 118 ? 6.93 16 27.719 1 98.88 118 LYS A C 1
ATOM 903 O O . LYS A 1 118 ? 8.094 15.773 27.391 1 98.88 118 LYS A O 1
ATOM 908 N N . SER A 1 119 ? 6.098 15.062 28.203 1 98.88 119 SER A N 1
ATOM 909 C CA . SER A 1 119 ? 6.559 13.68 28.297 1 98.88 119 SER A CA 1
ATOM 910 C C . SER A 1 119 ? 6.945 13.125 26.922 1 98.88 119 SER A C 1
ATOM 912 O O . SER A 1 119 ? 7.945 12.414 26.797 1 98.88 119 SER A O 1
ATOM 914 N N . VAL A 1 120 ? 6.191 13.43 25.891 1 98.94 120 VAL A N 1
ATOM 915 C CA . VAL A 1 120 ? 6.48 12.969 24.531 1 98.94 120 VAL A CA 1
ATOM 916 C C . VAL A 1 120 ? 7.723 13.688 24 1 98.94 120 VAL A C 1
ATOM 918 O O . VAL A 1 120 ? 8.578 13.062 23.359 1 98.94 120 VAL A O 1
ATOM 921 N N . VAL A 1 121 ? 7.855 14.984 24.297 1 98.94 121 VAL A N 1
ATOM 922 C CA . VAL A 1 121 ? 9.016 15.758 23.875 1 98.94 121 VAL A CA 1
ATOM 923 C C . VAL A 1 121 ? 10.281 15.164 24.484 1 98.94 121 VAL A C 1
ATOM 925 O O . VAL A 1 121 ? 11.273 14.953 23.781 1 98.94 121 VAL A O 1
ATOM 928 N N . ASP A 1 122 ? 10.211 14.891 25.75 1 98.88 122 ASP A N 1
ATOM 929 C CA . ASP A 1 122 ? 11.367 14.336 26.438 1 98.88 122 ASP A CA 1
ATOM 930 C C . ASP A 1 122 ? 11.773 12.992 25.844 1 98.88 122 ASP A C 1
ATOM 932 O O . ASP A 1 122 ? 12.969 12.711 25.688 1 98.88 122 ASP A O 1
ATOM 936 N N . ALA A 1 123 ? 10.805 12.211 25.516 1 98.88 123 ALA A N 1
ATOM 937 C CA . ALA A 1 123 ? 11.07 10.883 24.984 1 98.88 123 ALA A CA 1
ATOM 938 C C . ALA A 1 123 ? 11.672 10.977 23.578 1 98.88 123 ALA A C 1
ATOM 940 O O . ALA A 1 123 ? 12.5 10.148 23.203 1 98.88 123 ALA A O 1
ATOM 941 N N . CYS A 1 124 ? 11.312 11.969 22.812 1 98.88 124 CYS A N 1
ATOM 942 C CA . CYS A 1 124 ? 11.719 12.094 21.406 1 98.88 124 CYS A CA 1
ATOM 943 C C . CYS A 1 124 ? 13.055 12.82 21.297 1 98.88 124 CYS A C 1
ATOM 945 O O . CYS A 1 124 ? 13.773 12.648 20.312 1 98.88 124 CYS A O 1
ATOM 947 N N . ALA A 1 125 ? 13.43 13.602 22.281 1 98.5 125 ALA A N 1
ATOM 948 C CA . ALA A 1 125 ? 14.547 14.531 22.234 1 98.5 125 ALA A CA 1
ATOM 949 C C . ALA A 1 125 ? 15.859 13.797 21.969 1 98.5 125 ALA A C 1
ATOM 951 O O . ALA A 1 125 ? 16.672 14.242 21.156 1 98.5 125 ALA A O 1
ATOM 952 N N . PRO A 1 126 ? 16.156 12.617 22.578 1 98.44 126 PRO A N 1
ATOM 953 C CA . PRO A 1 126 ? 17.438 11.945 22.344 1 98.44 126 PRO A CA 1
ATOM 954 C C . PRO A 1 126 ? 17.641 11.547 20.891 1 98.44 126 PRO A C 1
ATOM 956 O O . PRO A 1 126 ? 18.781 11.469 20.422 1 98.44 126 PRO A O 1
ATOM 959 N N . SER A 1 127 ? 16.594 11.289 20.219 1 97.94 127 SER A N 1
ATOM 960 C CA . SER A 1 127 ? 16.688 10.875 18.812 1 97.94 127 SER A CA 1
ATOM 961 C C . SER A 1 127 ? 16.484 12.055 17.875 1 97.94 127 SER A C 1
ATOM 963 O O . SER A 1 127 ? 16.406 11.883 16.656 1 97.94 127 SER A O 1
ATOM 965 N N . LYS A 1 128 ? 16.25 13.227 18.406 1 98.38 128 LYS A N 1
ATOM 966 C CA . LYS A 1 128 ? 16.062 14.469 17.656 1 98.38 128 LYS A CA 1
ATOM 967 C C . LYS A 1 128 ? 14.836 14.391 16.766 1 98.38 128 LYS A C 1
ATOM 969 O O . LYS A 1 128 ? 14.852 14.898 15.641 1 98.38 128 LYS A O 1
ATOM 974 N N . VAL A 1 129 ? 13.844 13.664 17.172 1 98.88 129 VAL A N 1
ATOM 975 C CA . VAL A 1 129 ? 12.57 13.617 16.469 1 98.88 129 VAL A CA 1
ATOM 976 C C . VAL A 1 129 ? 11.68 14.758 16.938 1 98.88 129 VAL A C 1
ATOM 978 O O . VAL A 1 129 ? 11.391 14.883 18.141 1 98.88 129 VAL A O 1
ATOM 981 N N . PRO A 1 130 ? 11.242 15.641 16 1 98.94 130 PRO A N 1
ATOM 982 C CA . PRO A 1 130 ? 10.422 16.797 16.391 1 98.94 130 PRO A CA 1
ATOM 983 C C . PRO A 1 130 ? 9.031 16.391 16.859 1 98.94 130 PRO A C 1
ATOM 985 O O . PRO A 1 130 ? 8.508 15.352 16.438 1 98.94 130 PRO A O 1
ATOM 988 N N . VAL A 1 131 ? 8.445 17.25 17.766 1 98.94 131 VAL A N 1
ATOM 989 C CA . VAL A 1 131 ? 7.129 16.984 18.312 1 98.94 131 VAL A CA 1
ATOM 990 C C . VAL A 1 131 ? 6.203 18.172 18.062 1 98.94 131 VAL A C 1
ATOM 992 O O . VAL A 1 131 ? 6.551 19.312 18.391 1 98.94 131 VAL A O 1
ATOM 995 N N . GLU A 1 132 ? 5.109 17.891 17.453 1 98.94 132 GLU A N 1
ATOM 996 C CA . GLU A 1 132 ? 4.012 18.844 17.266 1 98.94 132 GLU A CA 1
ATOM 997 C C . GLU A 1 132 ? 2.936 18.656 18.328 1 98.94 132 GLU A C 1
ATOM 999 O O . GLU A 1 132 ? 2.641 17.531 18.734 1 98.94 132 GLU A O 1
ATOM 1004 N N . ALA A 1 133 ? 2.379 19.734 18.797 1 98.75 133 ALA A N 1
ATOM 1005 C CA . ALA A 1 133 ? 1.251 19.688 19.719 1 98.75 133 ALA A CA 1
ATOM 1006 C C . ALA A 1 133 ? 0.161 20.672 19.312 1 98.75 133 ALA A C 1
ATOM 1008 O O . ALA A 1 133 ? 0.351 21.469 18.391 1 98.75 133 ALA A O 1
ATOM 1009 N N . GLU A 1 134 ? -0.974 20.484 19.938 1 97.75 134 GLU A N 1
ATOM 1010 C CA . GLU A 1 134 ? -2.111 21.344 19.625 1 97.75 134 GLU A CA 1
ATOM 1011 C C . GLU A 1 134 ? -2.609 22.078 20.859 1 97.75 134 GLU A C 1
ATOM 1013 O O . GLU A 1 134 ? -2.695 21.5 21.938 1 97.75 134 GLU A O 1
ATOM 1018 N N . LEU A 1 135 ? -2.773 23.312 20.766 1 97.38 135 LEU A N 1
ATOM 1019 C CA . LEU A 1 135 ? -3.406 24.125 21.781 1 97.38 135 LEU A CA 1
ATOM 1020 C C . LEU A 1 135 ? -4.676 24.781 21.25 1 97.38 135 LEU A C 1
ATOM 1022 O O . LEU A 1 135 ? -4.676 25.344 20.156 1 97.38 135 LEU A O 1
ATOM 1026 N N . GLY A 1 136 ? -5.676 24.781 22 1 93 136 GLY A N 1
ATOM 1027 C CA . GLY A 1 136 ? -7.016 25.047 21.5 1 93 136 GLY A CA 1
ATOM 1028 C C . GLY A 1 136 ? -7.711 23.812 20.969 1 93 136 GLY A C 1
ATOM 1029 O O . GLY A 1 136 ? -7.215 22.703 21.125 1 93 136 GLY A O 1
ATOM 1030 N N . LYS A 1 137 ? -8.898 24.031 20.562 1 89.88 137 LYS A N 1
ATOM 1031 C CA . LYS A 1 137 ? -9.648 22.891 20.031 1 89.88 137 LYS A CA 1
ATOM 1032 C C . LYS A 1 137 ? -10.133 23.172 18.609 1 89.88 137 LYS A C 1
ATOM 1034 O O . LYS A 1 137 ? -10.938 24.078 18.391 1 89.88 137 LYS A O 1
ATOM 1039 N N . VAL A 1 138 ? -9.523 22.438 17.703 1 86.94 138 VAL A N 1
ATOM 1040 C CA . VAL A 1 138 ? -10.023 22.469 16.328 1 86.94 138 VAL A CA 1
ATOM 1041 C C . VAL A 1 138 ? -11.312 21.656 16.234 1 86.94 138 VAL A C 1
ATOM 1043 O O . VAL A 1 138 ? -11.344 20.484 16.625 1 86.94 138 VAL A O 1
ATOM 1046 N N . GLY A 1 139 ? -12.344 22.219 15.797 1 83.88 139 GLY A N 1
ATOM 1047 C CA . GLY A 1 139 ? -13.648 21.578 15.805 1 83.88 139 GLY A CA 1
ATOM 1048 C C . GLY A 1 139 ? -13.789 20.5 14.75 1 83.88 139 GLY A C 1
ATOM 1049 O O . GLY A 1 139 ? -12.789 20.078 14.156 1 83.88 139 GLY A O 1
ATOM 1050 N N . GLY A 1 140 ? -14.992 19.938 14.734 1 85.69 140 GLY A N 1
ATOM 1051 C CA . GLY A 1 140 ? -15.312 18.938 13.727 1 85.69 140 GLY A CA 1
ATOM 1052 C C . GLY A 1 140 ? -14.828 17.547 14.086 1 85.69 140 GLY A C 1
ATOM 1053 O O . GLY A 1 140 ? -14.508 17.281 15.242 1 85.69 140 GLY A O 1
ATOM 1054 N N . LYS A 1 141 ? -14.969 16.688 13.203 1 83.25 141 LYS A N 1
ATOM 1055 C CA . LYS A 1 141 ? -14.594 15.289 13.398 1 83.25 141 LYS A CA 1
ATOM 1056 C C . LYS A 1 141 ? -13.688 14.797 12.273 1 83.25 141 LYS A C 1
ATOM 1058 O O . LYS A 1 141 ? -14.023 14.93 11.102 1 83.25 141 LYS A O 1
ATOM 1063 N N . GLU A 1 142 ? -12.508 14.352 12.672 1 79.12 142 GLU A N 1
ATOM 1064 C CA . GLU A 1 142 ? -11.617 13.68 11.734 1 79.12 142 GLU A CA 1
ATOM 1065 C C . GLU A 1 142 ? -11.586 12.172 11.992 1 79.12 142 GLU A C 1
ATOM 1067 O O . GLU A 1 142 ? -11.078 11.719 13.016 1 79.12 142 GLU A O 1
ATOM 1072 N N . ASP A 1 143 ? -12.102 11.422 11.07 1 82.12 143 ASP A N 1
ATOM 1073 C CA . ASP A 1 143 ? -12.281 9.984 11.258 1 82.12 143 ASP A CA 1
ATOM 1074 C C . ASP A 1 143 ? -12.961 9.688 12.594 1 82.12 143 ASP A C 1
ATOM 1076 O O . ASP A 1 143 ? -14.062 10.164 12.859 1 82.12 143 ASP A O 1
ATOM 1080 N N . ASP A 1 144 ? -12.281 9.062 13.508 1 77.06 144 ASP A N 1
ATOM 1081 C CA . ASP A 1 144 ? -12.852 8.703 14.805 1 77.06 144 ASP A CA 1
ATOM 1082 C C . ASP A 1 144 ? -12.438 9.703 15.883 1 77.06 144 ASP A C 1
ATOM 1084 O O . ASP A 1 144 ? -12.781 9.539 17.062 1 77.06 144 ASP A O 1
ATOM 1088 N N . LEU A 1 145 ? -11.773 10.789 15.375 1 81.19 145 LEU A N 1
ATOM 1089 C CA . LEU A 1 145 ? -11.305 11.812 16.312 1 81.19 145 LEU A CA 1
ATOM 1090 C C . LEU A 1 145 ? -12.281 12.977 16.375 1 81.19 145 LEU A C 1
ATOM 1092 O O . LEU A 1 145 ? -12.602 13.578 15.352 1 81.19 145 LEU A O 1
ATOM 1096 N N . ASP A 1 146 ? -12.758 13.227 17.578 1 81.25 146 ASP A N 1
ATOM 1097 C CA . ASP A 1 146 ? -13.695 14.336 17.781 1 81.25 146 ASP A CA 1
ATOM 1098 C C . ASP A 1 146 ? -12.977 15.562 18.344 1 81.25 146 ASP A C 1
ATOM 1100 O O . ASP A 1 146 ? -12.406 15.508 19.438 1 81.25 146 ASP A O 1
ATOM 1104 N N . GLY A 1 147 ? -13.047 16.672 17.641 1 78.88 147 GLY A N 1
ATOM 1105 C CA . GLY A 1 147 ? -12.398 17.906 18.078 1 78.88 147 GLY A CA 1
ATOM 1106 C C . GLY A 1 147 ? -13.141 18.609 19.188 1 78.88 147 GLY A C 1
ATOM 1107 O O . GLY A 1 147 ? -12.578 19.484 19.859 1 78.88 147 GLY A O 1
ATOM 1108 N N . GLY A 1 148 ? -14.359 18.156 19.438 1 72.75 148 GLY A N 1
ATOM 1109 C CA . GLY A 1 148 ? -15.141 18.766 20.516 1 72.75 148 GLY A CA 1
ATOM 1110 C C . GLY A 1 148 ? -15.562 20.188 20.203 1 72.75 148 GLY A C 1
ATOM 1111 O O . GLY A 1 148 ? -15.664 20.562 19.031 1 72.75 148 GLY A O 1
ATOM 1112 N N . ALA A 1 149 ? -16.031 20.859 21.453 1 66.31 149 ALA A N 1
ATOM 1113 C CA . ALA A 1 149 ? -16.484 22.234 21.312 1 66.31 149 ALA A CA 1
ATOM 1114 C C . ALA A 1 149 ? -15.305 23.188 21.156 1 66.31 149 ALA A C 1
ATOM 1116 O O . ALA A 1 149 ? -14.211 22.922 21.656 1 66.31 149 ALA A O 1
ATOM 1117 N N . GLY A 1 150 ? -15.406 24.094 20.156 1 63.38 150 GLY A N 1
ATOM 1118 C CA . GLY A 1 150 ? -14.445 25.109 19.766 1 63.38 150 GLY A CA 1
ATOM 1119 C C . GLY A 1 150 ? -13.914 25.922 20.922 1 63.38 150 GLY A C 1
ATOM 1120 O O . GLY A 1 150 ? -14.492 25.906 22.016 1 63.38 150 GLY A O 1
ATOM 1121 N N . GLY A 1 151 ? -12.508 26.172 21.016 1 85.25 151 GLY A N 1
ATOM 1122 C CA . GLY A 1 151 ? -11.734 27.078 21.859 1 85.25 151 GLY A CA 1
ATOM 1123 C C . GLY A 1 151 ? -10.477 27.594 21.172 1 85.25 151 GLY A C 1
ATOM 1124 O O . GLY A 1 151 ? -9.609 26.812 20.781 1 85.25 151 GLY A O 1
ATOM 1125 N N . TYR A 1 152 ? -10.422 28.859 21.031 1 94.88 152 TYR A N 1
ATOM 1126 C CA . TYR A 1 152 ? -9.32 29.484 20.312 1 94.88 152 TYR A CA 1
ATOM 1127 C C . TYR A 1 152 ? -8.039 29.453 21.141 1 94.88 152 TYR A C 1
ATOM 1129 O O . TYR A 1 152 ? -8.094 29.453 22.375 1 94.88 152 TYR A O 1
ATOM 1137 N N . THR A 1 153 ? -6.977 29.25 20.453 1 97.25 153 THR A N 1
ATOM 1138 C CA . THR A 1 153 ? -5.672 29.375 21.109 1 97.25 153 THR A CA 1
ATOM 1139 C C . THR A 1 153 ? -5.449 30.797 21.609 1 97.25 153 THR A C 1
ATOM 1141 O O . THR A 1 153 ? -5.621 31.766 20.844 1 97.25 153 THR A O 1
ATOM 1144 N N . GLU A 1 154 ? -5.105 30.922 22.844 1 97.25 154 GLU A N 1
ATOM 1145 C CA . GLU A 1 154 ? -4.762 32.219 23.406 1 97.25 154 GLU A CA 1
ATOM 1146 C C . GLU A 1 154 ? -3.266 32.5 23.312 1 97.25 154 GLU A C 1
ATOM 1148 O O . GLU A 1 154 ? -2.451 31.656 23.688 1 97.25 154 GLU A O 1
ATOM 1153 N N . PRO A 1 155 ? -2.885 33.688 22.828 1 98.19 155 PRO A N 1
ATOM 1154 C CA . PRO A 1 155 ? -1.467 33.969 22.625 1 98.19 155 PRO A CA 1
ATOM 1155 C C . PRO A 1 155 ? -0.631 33.781 23.875 1 98.19 155 PRO A C 1
ATOM 1157 O O . PRO A 1 155 ? 0.45 33.188 23.828 1 98.19 155 PRO A O 1
ATOM 1160 N N . SER A 1 156 ? -1.15 34.219 25 1 97.81 156 SER A N 1
ATOM 1161 C CA . SER A 1 156 ? -0.392 34.062 26.25 1 97.81 156 SER A CA 1
ATOM 1162 C C . SER A 1 156 ? -0.23 32.594 26.641 1 97.81 156 SER A C 1
ATOM 1164 O O . SER A 1 156 ? 0.839 32.188 27.078 1 97.81 156 SER A O 1
ATOM 1166 N N . GLU A 1 157 ? -1.233 31.844 26.438 1 98.06 157 GLU A N 1
ATOM 1167 C CA . GLU A 1 157 ? -1.166 30.406 26.719 1 98.06 157 GLU A CA 1
ATOM 1168 C C . GLU A 1 157 ? -0.239 29.703 25.75 1 98.06 157 GLU A C 1
ATOM 1170 O O . GLU A 1 157 ? 0.459 28.75 26.125 1 98.06 157 GLU A O 1
ATOM 1175 N N . ALA A 1 158 ? -0.296 30.172 24.562 1 98.69 158 ALA A N 1
ATOM 1176 C CA . ALA A 1 158 ? 0.579 29.578 23.547 1 98.69 158 ALA A CA 1
ATOM 1177 C C . ALA A 1 158 ? 2.047 29.734 23.938 1 98.69 158 ALA A C 1
ATOM 1179 O O . ALA A 1 158 ? 2.83 28.781 23.828 1 98.69 158 ALA A O 1
ATOM 1180 N N . LEU A 1 159 ? 2.408 30.938 24.328 1 98.62 159 LEU A N 1
ATOM 1181 C CA . LEU A 1 159 ? 3.777 31.219 24.75 1 98.62 159 LEU A CA 1
ATOM 1182 C C . LEU A 1 159 ? 4.172 30.328 25.922 1 98.62 159 LEU A C 1
ATOM 1184 O O . LEU A 1 159 ? 5.242 29.703 25.906 1 98.62 159 LEU A O 1
ATOM 1188 N N . GLU A 1 160 ? 3.291 30.281 26.906 1 98.69 160 GLU A N 1
ATOM 1189 C CA . GLU A 1 160 ? 3.559 29.453 28.078 1 98.69 160 GLU A CA 1
ATOM 1190 C C . GLU A 1 160 ? 3.68 27.984 27.703 1 98.69 160 GLU A C 1
ATOM 1192 O O . GLU A 1 160 ? 4.57 27.281 28.203 1 98.69 160 GLU A O 1
ATOM 1197 N N . PHE A 1 161 ? 2.807 27.516 26.891 1 98.75 161 PHE A N 1
ATOM 1198 C CA . PHE A 1 161 ? 2.758 26.125 26.453 1 98.75 161 PHE A CA 1
ATOM 1199 C C . PHE A 1 161 ? 4.055 25.734 25.766 1 98.75 161 PHE A C 1
ATOM 1201 O O . PHE A 1 161 ? 4.645 24.688 26.078 1 98.75 161 PHE A O 1
ATOM 1208 N N . VAL A 1 162 ? 4.531 26.547 24.828 1 98.81 162 VAL A N 1
ATOM 1209 C CA . VAL A 1 162 ? 5.75 26.266 24.078 1 98.81 162 VAL A CA 1
ATOM 1210 C C . VAL A 1 162 ? 6.949 26.234 25.016 1 98.81 162 VAL A C 1
ATOM 1212 O O . VAL A 1 162 ? 7.789 25.344 24.938 1 98.81 162 VAL A O 1
ATOM 1215 N N . ASN A 1 163 ? 7.023 27.203 25.938 1 98.62 163 ASN A N 1
ATOM 1216 C CA . ASN A 1 163 ? 8.148 27.297 26.875 1 98.62 163 ASN A CA 1
ATOM 1217 C C . ASN A 1 163 ? 8.195 26.094 27.812 1 98.62 163 ASN A C 1
ATOM 1219 O O . ASN A 1 163 ? 9.273 25.578 28.125 1 98.62 163 ASN A O 1
ATOM 1223 N N . LYS A 1 164 ? 7.07 25.641 28.203 1 98.75 164 LYS A N 1
ATOM 1224 C CA . LYS A 1 164 ? 7.012 24.594 29.203 1 98.75 164 LYS A CA 1
ATOM 1225 C C . LYS A 1 164 ? 7.164 23.219 28.578 1 98.75 164 LYS A C 1
ATOM 1227 O O . LYS A 1 164 ? 7.602 22.266 29.234 1 98.75 164 LYS A O 1
ATOM 1232 N N . THR A 1 165 ? 6.797 23.031 27.359 1 98.81 165 THR A N 1
ATOM 1233 C CA . THR A 1 165 ? 6.777 21.703 26.734 1 98.81 165 THR A CA 1
ATOM 1234 C C . THR A 1 165 ? 8.023 21.5 25.891 1 98.81 165 THR A C 1
ATOM 1236 O O . THR A 1 165 ? 8.477 20.359 25.719 1 98.81 165 THR A O 1
ATOM 1239 N N . GLY A 1 166 ? 8.531 22.531 25.219 1 98.69 166 GLY A N 1
ATOM 1240 C CA . GLY A 1 166 ? 9.672 22.406 24.312 1 98.69 166 GLY A CA 1
ATOM 1241 C C . GLY A 1 166 ? 9.305 21.812 22.969 1 98.69 166 GLY A C 1
ATOM 1242 O O . GLY A 1 166 ? 10.156 21.25 22.281 1 98.69 166 GLY A O 1
ATOM 1243 N N . ILE A 1 167 ? 8.07 21.969 22.562 1 98.81 167 ILE A N 1
ATOM 1244 C CA . ILE A 1 167 ? 7.637 21.438 21.266 1 98.81 167 ILE A CA 1
ATOM 1245 C C . ILE A 1 167 ? 8.359 22.188 20.156 1 98.81 167 ILE A C 1
ATOM 1247 O O . ILE A 1 167 ? 8.891 23.281 20.359 1 98.81 167 ILE A O 1
ATOM 1251 N N . THR A 1 168 ? 8.328 21.531 18.938 1 98.75 168 THR A N 1
ATOM 1252 C CA . THR A 1 168 ? 9.047 22.109 17.812 1 98.75 168 THR A CA 1
ATOM 1253 C C . THR A 1 168 ? 8.078 22.75 16.828 1 98.75 168 THR A C 1
ATOM 1255 O O . THR A 1 168 ? 8.5 23.484 15.922 1 98.75 168 THR A O 1
ATOM 1258 N N . SER A 1 169 ? 6.789 22.5 16.938 1 98.88 169 SER A N 1
ATOM 1259 C CA . SER A 1 169 ? 5.742 23.156 16.172 1 98.88 169 SER A CA 1
ATOM 1260 C C . SER A 1 169 ? 4.406 23.125 16.906 1 98.88 169 SER A C 1
ATOM 1262 O O . SER A 1 169 ? 4.184 22.266 17.75 1 98.88 169 SER A O 1
ATOM 1264 N N . LEU A 1 170 ? 3.541 24.094 16.625 1 98.88 170 LEU A N 1
ATOM 1265 C CA . LEU A 1 170 ? 2.303 24.25 17.375 1 98.88 170 LEU A CA 1
ATOM 1266 C C . LEU A 1 170 ? 1.111 24.406 16.438 1 98.88 170 LEU A C 1
ATOM 1268 O O . LEU A 1 170 ? 1.045 25.359 15.656 1 98.88 170 LEU A O 1
ATOM 1272 N N . ALA A 1 171 ? 0.217 23.453 16.5 1 98.62 171 ALA A N 1
ATOM 1273 C CA . ALA A 1 171 ? -1.079 23.609 15.852 1 98.62 171 ALA A CA 1
ATOM 1274 C C . ALA A 1 171 ? -1.999 24.531 16.656 1 98.62 171 ALA A C 1
ATOM 1276 O O . ALA A 1 171 ? -2.205 24.312 17.844 1 98.62 171 ALA A O 1
ATOM 1277 N N . VAL A 1 172 ? -2.568 25.516 15.992 1 98.12 172 VAL A N 1
ATOM 1278 C CA . VAL A 1 172 ? -3.361 26.516 16.703 1 98.12 172 VAL A CA 1
ATOM 1279 C C . VAL A 1 172 ? -4.812 26.453 16.234 1 98.12 172 VAL A C 1
ATOM 1281 O O . VAL A 1 172 ? -5.082 26.094 15.086 1 98.12 172 VAL A O 1
ATOM 1284 N N . ALA A 1 173 ? -5.66 26.781 17.094 1 96.44 173 ALA A N 1
ATOM 1285 C CA . ALA A 1 173 ? -7.09 26.875 16.797 1 96.44 173 ALA A CA 1
ATOM 1286 C C . ALA A 1 173 ? -7.52 28.312 16.594 1 96.44 173 ALA A C 1
ATOM 1288 O O . ALA A 1 173 ? -7.492 29.125 17.516 1 96.44 173 ALA A O 1
ATOM 1289 N N . ILE A 1 174 ? -7.914 28.594 15.367 1 96.56 174 ILE A N 1
ATOM 1290 C CA . ILE A 1 174 ? -8.305 29.969 15.062 1 96.56 174 ILE A CA 1
ATOM 1291 C C . ILE A 1 174 ? -9.633 29.969 14.312 1 96.56 174 ILE A C 1
ATOM 1293 O O . ILE A 1 174 ? -9.945 30.922 13.594 1 96.56 174 ILE A O 1
ATOM 1297 N N . GLY A 1 175 ? -10.344 28.812 14.367 1 93 175 GLY A N 1
ATOM 1298 C CA . GLY A 1 175 ? -11.688 28.797 13.82 1 93 175 GLY A CA 1
ATOM 1299 C C . GLY A 1 175 ? -11.898 27.734 12.758 1 93 175 GLY A C 1
ATOM 1300 O O . GLY A 1 175 ? -13.008 27.578 12.234 1 93 175 GLY A O 1
ATOM 1301 N N . THR A 1 176 ? -10.859 26.938 12.367 1 92.38 176 THR A N 1
ATOM 1302 C CA . THR A 1 176 ? -11 25.844 11.422 1 92.38 176 THR A CA 1
ATOM 1303 C C . THR A 1 176 ? -11.68 24.641 12.086 1 92.38 176 THR A C 1
ATOM 1305 O O . THR A 1 176 ? -11.906 24.641 13.297 1 92.38 176 THR A O 1
ATOM 1308 N N . ALA A 1 177 ? -12.086 23.672 11.258 1 89.81 177 ALA A N 1
ATOM 1309 C CA . ALA A 1 177 ? -12.711 22.453 11.75 1 89.81 177 ALA A CA 1
ATOM 1310 C C . ALA A 1 177 ? -12.336 21.25 10.883 1 89.81 177 ALA A C 1
ATOM 1312 O O . ALA A 1 177 ? -12.234 21.375 9.656 1 89.81 177 ALA A O 1
ATOM 1313 N N . HIS A 1 178 ? -12.203 20.109 11.531 1 88.19 178 HIS A N 1
ATOM 1314 C CA . HIS A 1 178 ? -11.984 18.859 10.805 1 88.19 178 HIS A CA 1
ATOM 1315 C C . HIS A 1 178 ? -13.25 18.438 10.062 1 88.19 178 HIS A C 1
ATOM 1317 O O . HIS A 1 178 ? -14.352 18.844 10.43 1 88.19 178 HIS A O 1
ATOM 1323 N N . GLY A 1 179 ? -13.07 17.609 8.992 1 87.75 179 GLY A N 1
ATOM 1324 C CA . GLY A 1 179 ? -14.203 17.062 8.266 1 87.75 179 GLY A CA 1
ATOM 1325 C C . GLY A 1 179 ? -14.711 18 7.18 1 87.75 179 GLY A C 1
ATOM 1326 O O . GLY A 1 179 ? -14.039 18.969 6.82 1 87.75 179 GLY A O 1
ATOM 1327 N N . VAL A 1 180 ? -15.836 17.625 6.66 1 80.56 180 VAL A N 1
ATOM 1328 C CA . VAL A 1 180 ? -16.453 18.453 5.621 1 80.56 180 VAL A CA 1
ATOM 1329 C C . VAL A 1 180 ? -17.078 19.688 6.25 1 80.56 180 VAL A C 1
ATOM 1331 O O . VAL A 1 180 ? -17.922 19.594 7.141 1 80.56 180 VAL A O 1
ATOM 1334 N N . TYR A 1 181 ? -16.531 20.797 5.883 1 74.69 181 TYR A N 1
ATOM 1335 C CA . TYR A 1 181 ? -17.016 22.062 6.434 1 74.69 181 TYR A CA 1
ATOM 1336 C C . TYR A 1 181 ? -18.391 22.391 5.883 1 74.69 181 TYR A C 1
ATOM 1338 O O . TYR A 1 181 ? -18.656 22.25 4.688 1 74.69 181 TYR A O 1
ATOM 1346 N N . LYS A 1 182 ? -19.312 22.812 6.938 1 72.38 182 LYS A N 1
ATOM 1347 C CA . LYS A 1 182 ? -20.625 23.344 6.535 1 72.38 182 LYS A CA 1
ATOM 1348 C C . LYS A 1 182 ? -20.625 24.875 6.57 1 72.38 182 LYS A C 1
ATOM 1350 O O . LYS A 1 182 ? -20.297 25.469 7.594 1 72.38 182 LYS A O 1
ATOM 1355 N N . GLY A 1 183 ? -20.625 25.453 5.461 1 75.44 183 GLY A N 1
ATOM 1356 C CA . GLY A 1 183 ? -20.641 26.906 5.398 1 75.44 183 GLY A CA 1
ATOM 1357 C C . GLY A 1 183 ? -19.25 27.484 5.176 1 75.44 183 GLY A C 1
ATOM 1358 O O . GLY A 1 183 ? -18.344 26.797 4.746 1 75.44 183 GLY A O 1
ATOM 1359 N N . GLU A 1 184 ? -19.141 28.859 5.363 1 75.5 184 GLU A N 1
ATOM 1360 C CA . GLU A 1 184 ? -17.859 29.531 5.148 1 75.5 184 GLU A CA 1
ATOM 1361 C C . GLU A 1 184 ? -17.094 29.672 6.457 1 75.5 184 GLU A C 1
ATOM 1363 O O . GLU A 1 184 ? -17.547 30.344 7.379 1 75.5 184 GLU A O 1
ATOM 1368 N N . PRO A 1 185 ? -15.984 29.031 6.559 1 81.69 185 PRO A N 1
ATOM 1369 C CA . PRO A 1 185 ? -15.195 29.156 7.785 1 81.69 185 PRO A CA 1
ATOM 1370 C C . PRO A 1 185 ? -14.727 30.594 8.023 1 81.69 185 PRO A C 1
ATOM 1372 O O . PRO A 1 185 ? -14.359 31.297 7.078 1 81.69 185 PRO A O 1
ATOM 1375 N N . LYS A 1 186 ? -14.992 31.156 9.188 1 85.56 186 LYS A N 1
ATOM 1376 C CA . LYS A 1 186 ? -14.477 32.469 9.594 1 85.56 186 LYS A CA 1
ATOM 1377 C C . LYS A 1 186 ? -13.312 32.312 10.562 1 85.56 186 LYS A C 1
ATOM 1379 O O . LYS A 1 186 ? -13.516 32.062 11.758 1 85.56 186 LYS A O 1
ATOM 1384 N N . LEU A 1 187 ? -12.094 32.562 10.039 1 95.38 187 LEU A N 1
ATOM 1385 C CA . LEU A 1 187 ? -10.891 32.375 10.844 1 95.38 187 LEU A CA 1
ATOM 1386 C C . LEU A 1 187 ? -10.484 33.688 11.531 1 95.38 187 LEU A C 1
ATOM 1388 O O . LEU A 1 187 ? -10.602 34.75 10.945 1 95.38 187 LEU A O 1
ATOM 1392 N N . ASP A 1 188 ? -10.125 33.656 12.75 1 96.75 188 ASP A N 1
ATOM 1393 C CA . ASP A 1 188 ? -9.586 34.781 13.508 1 96.75 188 ASP A CA 1
ATOM 1394 C C . ASP A 1 188 ? -8.133 35.062 13.133 1 96.75 188 ASP A C 1
ATOM 1396 O O . ASP A 1 188 ? -7.219 34.719 13.891 1 96.75 188 ASP A O 1
ATOM 1400 N N . LEU A 1 189 ? -7.898 35.781 12.055 1 97.81 189 LEU A N 1
ATOM 1401 C CA . LEU A 1 189 ? -6.578 36 11.484 1 97.81 189 LEU A CA 1
ATOM 1402 C C . LEU A 1 189 ? -5.758 36.938 12.383 1 97.81 189 LEU A C 1
ATOM 1404 O O . LEU A 1 189 ? -4.535 36.812 12.445 1 97.81 189 LEU A O 1
ATOM 1408 N N . LEU A 1 190 ? -6.461 37.812 13.039 1 98 190 LEU A N 1
ATOM 1409 C CA . LEU A 1 190 ? -5.758 38.688 13.969 1 98 190 LEU A CA 1
ATOM 1410 C C . LEU A 1 190 ? -5.148 37.906 15.117 1 98 190 LEU A C 1
ATOM 1412 O O . LEU A 1 190 ? -4.012 38.156 15.523 1 98 190 LEU A O 1
ATOM 1416 N N . ARG A 1 191 ? -5.914 37 15.609 1 97.88 191 ARG A N 1
ATOM 1417 C CA . ARG A 1 191 ? -5.414 36.125 16.672 1 97.88 191 ARG A CA 1
ATOM 1418 C C . ARG A 1 191 ? -4.18 35.344 16.203 1 97.88 191 ARG A C 1
ATOM 1420 O O . ARG A 1 191 ? -3.225 35.188 16.969 1 97.88 191 ARG A O 1
ATOM 1427 N N . LEU A 1 192 ? -4.188 34.906 15.008 1 98.5 192 LEU A N 1
ATOM 1428 C CA . LEU A 1 192 ? -3.045 34.188 14.445 1 98.5 192 LEU A CA 1
ATOM 1429 C C . LEU A 1 192 ? -1.795 35.062 14.477 1 98.5 192 LEU A C 1
ATOM 1431 O O . LEU A 1 192 ? -0.721 34.594 14.867 1 98.5 192 LEU A O 1
ATOM 1435 N N . SER A 1 193 ? -1.97 36.312 14.047 1 98.56 193 SER A N 1
ATOM 1436 C CA . SER A 1 193 ? -0.842 37.25 14.039 1 98.56 193 SER A CA 1
ATOM 1437 C C . SER A 1 193 ? -0.327 37.5 15.453 1 98.56 193 SER A C 1
ATOM 1439 O O . SER A 1 193 ? 0.882 37.594 15.672 1 98.56 193 SER A O 1
ATOM 1441 N N . GLU A 1 194 ? -1.254 37.594 16.375 1 98.62 194 GLU A N 1
ATOM 1442 C CA . GLU A 1 194 ? -0.873 37.812 17.781 1 98.62 194 GLU A CA 1
ATOM 1443 C C . GLU A 1 194 ? -0.08 36.625 18.312 1 98.62 194 GLU A C 1
ATOM 1445 O O . GLU A 1 194 ? 0.899 36.781 19.031 1 98.62 194 GLU A O 1
ATOM 1450 N N . ILE A 1 195 ? -0.526 35.406 17.984 1 98.75 195 ILE A N 1
ATOM 1451 C CA . ILE A 1 195 ? 0.176 34.188 18.422 1 98.75 195 ILE A CA 1
ATOM 1452 C C . ILE A 1 195 ? 1.579 34.188 17.812 1 98.75 195 ILE A C 1
ATOM 1454 O O . ILE A 1 195 ? 2.555 33.875 18.516 1 98.75 195 ILE A O 1
ATOM 1458 N N . ARG A 1 196 ? 1.674 34.469 16.516 1 98.56 196 ARG A N 1
ATOM 1459 C CA . ARG A 1 196 ? 2.953 34.469 15.805 1 98.56 196 ARG A CA 1
ATOM 1460 C C . ARG A 1 196 ? 3.943 35.438 16.453 1 98.56 196 ARG A C 1
ATOM 1462 O O . ARG A 1 196 ? 5.145 35.156 16.5 1 98.56 196 ARG A O 1
ATOM 1469 N N . GLU A 1 197 ? 3.498 36.469 16.984 1 98.19 197 GLU A N 1
ATOM 1470 C CA . GLU A 1 197 ? 4.344 37.5 17.578 1 98.19 197 GLU A CA 1
ATOM 1471 C C . GLU A 1 197 ? 5.012 36.969 18.859 1 98.19 197 GLU A C 1
ATOM 1473 O O . GLU A 1 197 ? 6.121 37.406 19.188 1 98.19 197 GLU A O 1
ATOM 1478 N N . VAL A 1 198 ? 4.367 36.094 19.531 1 98.31 198 VAL A N 1
ATOM 1479 C CA . VAL A 1 198 ? 4.863 35.719 20.859 1 98.31 198 VAL A CA 1
ATOM 1480 C C . VAL A 1 198 ? 5.48 34.344 20.828 1 98.31 198 VAL A C 1
ATOM 1482 O O . VAL A 1 198 ? 6.246 33.969 21.734 1 98.31 198 VAL A O 1
ATOM 1485 N N . VAL A 1 199 ? 5.148 33.562 19.828 1 97.81 199 VAL A N 1
ATOM 1486 C CA . VAL A 1 199 ? 5.629 32.188 19.719 1 97.81 199 VAL A CA 1
ATOM 1487 C C . VAL A 1 199 ? 6.703 32.094 18.641 1 97.81 199 VAL A C 1
ATOM 1489 O O . VAL A 1 199 ? 6.512 32.562 17.516 1 97.81 199 VAL A O 1
ATOM 1492 N N . SER A 1 200 ? 7.824 31.391 18.891 1 96.94 200 SER A N 1
ATOM 1493 C CA . SER A 1 200 ? 8.953 31.375 17.969 1 96.94 200 SER A CA 1
ATOM 1494 C C . SER A 1 200 ? 8.953 30.109 17.109 1 96.94 200 SER A C 1
ATOM 1496 O O . SER A 1 200 ? 9.578 30.078 16.047 1 96.94 200 SER A O 1
ATOM 1498 N N . VAL A 1 201 ? 8.273 29.047 17.594 1 98.56 201 VAL A N 1
ATOM 1499 C CA . VAL A 1 201 ? 8.281 27.812 16.828 1 98.56 201 VAL A CA 1
ATOM 1500 C C . VAL A 1 201 ? 7.301 27.906 15.664 1 98.56 201 VAL A C 1
ATOM 1502 O O . VAL A 1 201 ? 6.355 28.703 15.711 1 98.56 201 VAL A O 1
ATOM 1505 N N . PRO A 1 202 ? 7.496 27.125 14.555 1 98.88 202 PRO A N 1
ATOM 1506 C CA . PRO A 1 202 ? 6.559 27.109 13.43 1 98.88 202 PRO A CA 1
ATOM 1507 C C . PRO A 1 202 ? 5.125 26.812 13.859 1 98.88 202 PRO A C 1
ATOM 1509 O O . PRO A 1 202 ? 4.895 25.969 14.734 1 98.88 202 PRO A O 1
ATOM 1512 N N . LEU A 1 203 ? 4.168 27.516 13.258 1 98.88 203 LEU A N 1
ATOM 1513 C CA . LEU A 1 203 ? 2.746 27.312 13.523 1 98.88 203 LEU A CA 1
ATOM 1514 C C . LEU A 1 203 ? 2.115 26.422 12.461 1 98.88 203 LEU A C 1
ATOM 1516 O O . LEU A 1 203 ? 2.547 26.438 11.305 1 98.88 203 LEU A O 1
ATOM 1520 N N . VAL A 1 204 ? 1.122 25.656 12.891 1 98.88 204 VAL A N 1
ATOM 1521 C CA . VAL A 1 204 ? 0.492 24.656 12.039 1 98.88 204 VAL A CA 1
ATOM 1522 C C . VAL A 1 204 ? -1.014 24.906 11.969 1 98.88 204 VAL A C 1
ATOM 1524 O O . VAL A 1 204 ? -1.64 25.234 12.984 1 98.88 204 VAL A O 1
ATOM 1527 N N . LEU A 1 205 ? -1.566 24.812 10.82 1 98.31 205 LEU A N 1
ATOM 1528 C CA . LEU A 1 205 ? -3.004 24.953 10.617 1 98.31 205 LEU A CA 1
ATOM 1529 C C . LEU A 1 205 ? -3.648 23.594 10.344 1 98.31 205 LEU A C 1
ATOM 1531 O O . LEU A 1 205 ? -3.297 22.922 9.367 1 98.31 205 LEU A O 1
ATOM 1535 N N . HIS A 1 206 ? -4.555 23.125 11.195 1 96.56 206 HIS A N 1
ATOM 1536 C CA . HIS A 1 206 ? -5.348 21.906 11.031 1 96.56 206 HIS A CA 1
ATOM 1537 C C . HIS A 1 206 ? -6.738 22.234 10.492 1 96.56 206 HIS A C 1
ATOM 1539 O O . HIS A 1 206 ? -7.176 23.375 10.531 1 96.56 206 HIS A O 1
ATOM 1545 N N . GLY A 1 207 ? -7.453 21.266 9.945 1 91.81 207 GLY A N 1
ATOM 1546 C CA . GLY A 1 207 ? -8.859 21.391 9.594 1 91.81 207 GLY A CA 1
ATOM 1547 C C . GLY A 1 207 ? -9.086 22.297 8.398 1 91.81 207 GLY A C 1
ATOM 1548 O O . GLY A 1 207 ? -9.977 23.141 8.414 1 91.81 207 GLY A O 1
ATOM 1549 N N . THR A 1 208 ? -8.281 22.172 7.352 1 91.69 208 THR A N 1
ATOM 1550 C CA . THR A 1 208 ? -8.305 23.156 6.273 1 91.69 208 THR A CA 1
ATOM 1551 C C . THR A 1 208 ? -9.203 22.688 5.129 1 91.69 208 THR A C 1
ATOM 1553 O O . THR A 1 208 ? -9.367 23.391 4.137 1 91.69 208 THR A O 1
ATOM 1556 N N . SER A 1 209 ? -9.742 21.531 5.312 1 84.44 209 SER A N 1
ATOM 1557 C CA . SER A 1 209 ? -10.688 21.094 4.297 1 84.44 209 SER A CA 1
ATOM 1558 C C . SER A 1 209 ? -11.852 22.078 4.172 1 84.44 209 SER A C 1
ATOM 1560 O O . SER A 1 209 ? -12.508 22.406 5.164 1 84.44 209 SER A O 1
ATOM 1562 N N . GLY A 1 210 ? -12.117 22.609 2.994 1 83.06 210 GLY A N 1
ATOM 1563 C CA . GLY A 1 210 ? -13.227 23.516 2.766 1 83.06 210 GLY A CA 1
ATOM 1564 C C . GLY A 1 210 ? -12.859 24.969 2.996 1 83.06 210 GLY A C 1
ATOM 1565 O O . GLY A 1 210 ? -13.648 25.875 2.701 1 83.06 210 GLY A O 1
ATOM 1566 N N . VAL A 1 211 ? -11.719 25.219 3.68 1 92.69 211 VAL A N 1
ATOM 1567 C CA . VAL A 1 211 ? -11.258 26.594 3.842 1 92.69 211 VAL A CA 1
ATOM 1568 C C . VAL A 1 211 ? -10.789 27.141 2.494 1 92.69 211 VAL A C 1
ATOM 1570 O O . VAL A 1 211 ? -9.992 26.5 1.799 1 92.69 211 VAL A O 1
ATOM 1573 N N . PRO A 1 212 ? -11.305 28.312 2.072 1 94.06 212 PRO A N 1
ATOM 1574 C CA . PRO A 1 212 ? -10.891 28.891 0.788 1 94.06 212 PRO A CA 1
ATOM 1575 C C . PRO A 1 212 ? -9.375 29.031 0.674 1 94.06 212 PRO A C 1
ATOM 1577 O O . PRO A 1 212 ? -8.711 29.406 1.645 1 94.06 212 PRO A O 1
ATOM 1580 N N . ASP A 1 213 ? -8.82 28.781 -0.477 1 95.75 213 ASP A N 1
ATOM 1581 C CA . ASP A 1 213 ? -7.383 28.812 -0.737 1 95.75 213 ASP A CA 1
ATOM 1582 C C . ASP A 1 213 ? -6.785 30.172 -0.36 1 95.75 213 ASP A C 1
ATOM 1584 O O . ASP A 1 213 ? -5.672 30.234 0.166 1 95.75 213 ASP A O 1
ATOM 1588 N N . GLN A 1 214 ? -7.543 31.203 -0.629 1 96.5 214 GLN A N 1
ATOM 1589 C CA . GLN A 1 214 ? -7.055 32.531 -0.323 1 96.5 214 GLN A CA 1
ATOM 1590 C C . GLN A 1 214 ? -6.887 32.719 1.182 1 96.5 214 GLN A C 1
ATOM 1592 O O . GLN A 1 214 ? -5.953 33.406 1.625 1 96.5 214 GLN A O 1
ATOM 1597 N N . THR A 1 215 ? -7.82 32.156 1.881 1 96.81 215 THR A N 1
ATOM 1598 C CA . THR A 1 215 ? -7.738 32.25 3.336 1 96.81 215 THR A CA 1
ATOM 1599 C C . THR A 1 215 ? -6.535 31.453 3.854 1 96.81 215 THR A C 1
ATOM 1601 O O . THR A 1 215 ? -5.828 31.922 4.754 1 96.81 215 THR A O 1
ATOM 1604 N N . VAL A 1 216 ? -6.266 30.297 3.295 1 97.75 216 VAL A N 1
ATOM 1605 C CA . VAL A 1 216 ? -5.105 29.5 3.684 1 97.75 216 VAL A CA 1
ATOM 1606 C C . VAL A 1 216 ? -3.824 30.266 3.355 1 97.75 216 VAL A C 1
ATOM 1608 O O . VAL A 1 216 ? -2.908 30.328 4.176 1 97.75 216 VAL A O 1
ATOM 1611 N N . ALA A 1 217 ? -3.795 30.844 2.193 1 98.19 217 ALA A N 1
ATOM 1612 C CA . ALA A 1 217 ? -2.631 31.641 1.788 1 98.19 217 ALA A CA 1
ATOM 1613 C C . ALA A 1 217 ? -2.389 32.781 2.752 1 98.19 217 ALA A C 1
ATOM 1615 O O . ALA A 1 217 ? -1.24 33.125 3.066 1 98.19 217 ALA A O 1
ATOM 1616 N N . GLU A 1 218 ? -3.479 33.438 3.166 1 98.19 218 GLU A N 1
ATOM 1617 C CA . GLU A 1 218 ? -3.357 34.531 4.129 1 98.19 218 GLU A CA 1
ATOM 1618 C C . GLU A 1 218 ? -2.799 34.031 5.461 1 98.19 218 GLU A C 1
ATOM 1620 O O . GLU A 1 218 ? -2.002 34.719 6.102 1 98.19 218 GLU A O 1
ATOM 1625 N N . CYS A 1 219 ? -3.246 32.844 5.867 1 98.62 219 CYS A N 1
ATOM 1626 C CA . CYS A 1 219 ? -2.711 32.25 7.086 1 98.62 219 CYS A CA 1
ATOM 1627 C C . CYS A 1 219 ? -1.211 32 6.961 1 98.62 219 CYS A C 1
ATOM 1629 O O . CYS A 1 219 ? -0.459 32.25 7.91 1 98.62 219 CYS A O 1
ATOM 1631 N N . VAL A 1 220 ? -0.772 31.531 5.812 1 98.81 220 VAL A N 1
ATOM 1632 C CA . VAL A 1 220 ? 0.645 31.297 5.562 1 98.81 220 VAL A CA 1
ATOM 1633 C C . VAL A 1 220 ? 1.42 32.594 5.645 1 98.81 220 VAL A C 1
ATOM 1635 O O . VAL A 1 220 ? 2.475 32.656 6.281 1 98.81 220 VAL A O 1
ATOM 1638 N N . LYS A 1 221 ? 0.866 33.625 5.062 1 98.31 221 LYS A N 1
ATOM 1639 C CA . LYS A 1 221 ? 1.488 34.938 5.117 1 98.31 221 LYS A CA 1
ATOM 1640 C C . LYS A 1 221 ? 1.649 35.438 6.555 1 98.31 221 LYS A C 1
ATOM 1642 O O . LYS A 1 221 ? 2.611 36.125 6.883 1 98.31 221 LYS A O 1
ATOM 1647 N N . ARG A 1 222 ? 0.753 34.969 7.383 1 98.31 222 ARG A N 1
ATOM 1648 C CA . ARG A 1 222 ? 0.717 35.469 8.758 1 98.31 222 ARG A CA 1
ATOM 1649 C C . ARG A 1 222 ? 1.512 34.531 9.68 1 98.31 222 ARG A C 1
ATOM 1651 O O . ARG A 1 222 ? 1.556 34.75 10.898 1 98.31 222 ARG A O 1
ATOM 1658 N N . GLY A 1 223 ? 2.074 33.5 9.117 1 98 223 GLY A N 1
ATOM 1659 C CA . GLY A 1 223 ? 3.039 32.812 9.961 1 98 223 GLY A CA 1
ATOM 1660 C C . GLY A 1 223 ? 2.84 31.297 9.984 1 98 223 GLY A C 1
ATOM 1661 O O . GLY A 1 223 ? 3.643 30.562 10.57 1 98 223 GLY A O 1
ATOM 1662 N N . ILE A 1 224 ? 1.793 30.781 9.328 1 98.88 224 ILE A N 1
ATOM 1663 C CA . ILE A 1 224 ? 1.601 29.344 9.258 1 98.88 224 ILE A CA 1
ATOM 1664 C C . ILE A 1 224 ? 2.709 28.703 8.414 1 98.88 224 ILE A C 1
ATOM 1666 O O . ILE A 1 224 ? 2.998 29.172 7.309 1 98.88 224 ILE A O 1
ATOM 1670 N N . CYS A 1 225 ? 3.248 27.609 8.922 1 98.94 225 CYS A N 1
ATOM 1671 C CA . CYS A 1 225 ? 4.383 26.984 8.258 1 98.94 225 CYS A CA 1
ATOM 1672 C C . CYS A 1 225 ? 4.043 25.547 7.84 1 98.94 225 CYS A C 1
ATOM 1674 O O . CYS A 1 225 ? 4.793 24.922 7.09 1 98.94 225 CYS A O 1
ATOM 1676 N N . LYS A 1 226 ? 3.01 24.984 8.312 1 98.94 226 LYS A N 1
ATOM 1677 C CA . LYS A 1 226 ? 2.508 23.656 7.969 1 98.94 226 LYS A CA 1
ATOM 1678 C C . LYS A 1 226 ? 0.985 23.656 7.867 1 98.94 226 LYS A C 1
ATOM 1680 O O . LYS A 1 226 ? 0.299 24.219 8.727 1 98.94 226 LYS A O 1
ATOM 1685 N N . VAL A 1 227 ? 0.471 23.094 6.812 1 98.88 227 VAL A N 1
ATOM 1686 C CA . VAL A 1 227 ? -0.973 23.016 6.613 1 98.88 227 VAL A CA 1
ATOM 1687 C C . VAL A 1 227 ? -1.389 21.562 6.398 1 98.88 227 VAL A C 1
ATOM 1689 O O . VAL A 1 227 ? -0.841 20.875 5.535 1 98.88 227 VAL A O 1
ATOM 1692 N N . ASN A 1 228 ? -2.402 21.109 7.164 1 98.19 228 ASN A N 1
ATOM 1693 C CA . ASN A 1 228 ? -2.891 19.734 7.078 1 98.19 228 ASN A CA 1
ATOM 1694 C C . ASN A 1 228 ? -4.031 19.609 6.07 1 98.19 228 ASN A C 1
ATOM 1696 O O . ASN A 1 228 ? -4.922 20.453 6.027 1 98.19 228 ASN A O 1
ATOM 1700 N N . TYR A 1 229 ? -3.945 18.594 5.297 1 97.25 229 TYR A N 1
ATOM 1701 C CA . TYR A 1 229 ? -5.027 18.203 4.402 1 97.25 229 TYR A CA 1
ATOM 1702 C C . TYR A 1 229 ? -5.391 16.734 4.594 1 97.25 229 TYR A C 1
ATOM 1704 O O . TYR A 1 229 ? -4.512 15.875 4.598 1 97.25 229 TYR A O 1
ATOM 1712 N N . ALA A 1 230 ? -6.664 16.406 4.789 1 96.38 230 ALA A N 1
ATOM 1713 C CA . ALA A 1 230 ? -7.082 15.031 5.027 1 96.38 230 ALA A CA 1
ATOM 1714 C C . ALA A 1 230 ? -8.383 14.727 4.297 1 96.38 230 ALA A C 1
ATOM 1716 O O . ALA A 1 230 ? -8.391 14.016 3.287 1 96.38 230 ALA A O 1
ATOM 1717 N N . THR A 1 231 ? -9.492 15.352 4.707 1 95.69 231 THR A N 1
ATOM 1718 C CA . THR A 1 231 ? -10.828 15.047 4.215 1 95.69 231 THR A CA 1
ATOM 1719 C C . THR A 1 231 ? -10.906 15.25 2.703 1 95.69 231 THR A C 1
ATOM 1721 O O . THR A 1 231 ? -11.484 14.43 1.988 1 95.69 231 THR A O 1
ATOM 1724 N N . ASP A 1 232 ? -10.352 16.281 2.215 1 95.94 232 ASP A N 1
ATOM 1725 C CA . ASP A 1 232 ? -10.422 16.578 0.791 1 95.94 232 ASP A CA 1
ATOM 1726 C C . ASP A 1 232 ? -9.648 15.555 -0.031 1 95.94 232 ASP A C 1
ATOM 1728 O O . ASP A 1 232 ? -10 15.273 -1.177 1 95.94 232 ASP A O 1
ATOM 1732 N N . LEU A 1 233 ? -8.555 15.008 0.5 1 97.69 233 LEU A N 1
ATOM 1733 C CA . LEU A 1 233 ? -7.844 13.945 -0.197 1 97.69 233 LEU A CA 1
ATOM 1734 C C . LEU A 1 233 ? -8.719 12.703 -0.339 1 97.69 233 LEU A C 1
ATOM 1736 O O . LEU A 1 233 ? -8.719 12.055 -1.389 1 97.69 233 LEU A O 1
ATOM 1740 N N . ARG A 1 234 ? -9.445 12.398 0.743 1 97.88 234 ARG A N 1
ATOM 1741 C CA . ARG A 1 234 ? -10.367 11.266 0.692 1 97.88 234 ARG A CA 1
ATOM 1742 C C . ARG A 1 234 ? -11.438 11.477 -0.376 1 97.88 234 ARG A C 1
ATOM 1744 O O . ARG A 1 234 ? -11.758 10.562 -1.133 1 97.88 234 ARG A O 1
ATOM 1751 N N . ILE A 1 235 ? -11.938 12.68 -0.385 1 97.69 235 ILE A N 1
ATOM 1752 C CA . ILE A 1 235 ? -12.969 13.031 -1.356 1 97.69 235 ILE A CA 1
ATOM 1753 C C . ILE A 1 235 ? -12.406 12.906 -2.771 1 97.69 235 ILE A C 1
ATOM 1755 O O . ILE A 1 235 ? -13.047 12.305 -3.645 1 97.69 235 ILE A O 1
ATOM 1759 N N . ALA A 1 236 ? -11.234 13.438 -2.998 1 98.44 236 ALA A N 1
ATOM 1760 C CA . ALA A 1 236 ? -10.602 13.391 -4.316 1 98.44 236 ALA A CA 1
ATOM 1761 C C . ALA A 1 236 ? -10.383 11.945 -4.77 1 98.44 236 ALA A C 1
ATOM 1763 O O . ALA A 1 236 ? -10.734 11.586 -5.895 1 98.44 236 ALA A O 1
ATOM 1764 N N . PHE A 1 237 ? -9.836 11.094 -3.91 1 98.81 237 PHE A N 1
ATOM 1765 C CA . PHE A 1 237 ? -9.578 9.703 -4.246 1 98.81 237 PHE A CA 1
ATOM 1766 C C . PHE A 1 237 ? -10.867 8.977 -4.605 1 98.81 237 PHE A C 1
ATOM 1768 O O . PHE A 1 237 ? -10.945 8.312 -5.637 1 98.81 237 PHE A O 1
ATOM 1775 N N . SER A 1 238 ? -11.836 9.172 -3.756 1 98.75 238 SER A N 1
ATOM 1776 C CA . SER A 1 238 ? -13.102 8.469 -3.936 1 98.75 238 SER A CA 1
ATOM 1777 C C . SER A 1 238 ? -13.836 8.945 -5.184 1 98.75 238 SER A C 1
ATOM 1779 O O . SER A 1 238 ? -14.508 8.164 -5.855 1 98.75 238 SER A O 1
ATOM 1781 N N . LYS A 1 239 ? -13.719 10.242 -5.484 1 98.62 239 LYS A N 1
ATOM 1782 C CA . LYS A 1 239 ? -14.305 10.758 -6.719 1 98.62 239 LYS A CA 1
ATOM 1783 C C . LYS A 1 239 ? -13.695 10.07 -7.941 1 98.62 239 LYS A C 1
ATOM 1785 O O . LYS A 1 239 ? -14.414 9.734 -8.891 1 98.62 239 LYS A O 1
ATOM 1790 N N . GLY A 1 240 ? -12.398 9.875 -7.953 1 98.75 240 GLY A N 1
ATOM 1791 C CA . GLY A 1 240 ? -11.75 9.156 -9.039 1 98.75 240 GLY A CA 1
ATOM 1792 C C . GLY A 1 240 ? -12.219 7.715 -9.156 1 98.75 240 GLY A C 1
ATOM 1793 O O . GLY A 1 240 ? -12.562 7.258 -10.25 1 98.75 240 GLY A O 1
ATOM 1794 N N . VAL A 1 241 ? -12.258 7.027 -8.031 1 98.81 241 VAL A N 1
ATOM 1795 C CA . VAL A 1 241 ? -12.656 5.625 -7.988 1 98.81 241 VAL A CA 1
ATOM 1796 C C . VAL A 1 241 ? -14.094 5.48 -8.484 1 98.81 241 VAL A C 1
ATOM 1798 O O . VAL A 1 241 ? -14.367 4.691 -9.398 1 98.81 241 VAL A O 1
ATOM 1801 N N . THR A 1 242 ? -15 6.262 -7.934 1 98.69 242 THR A N 1
ATOM 1802 C CA . THR A 1 242 ? -16.422 6.125 -8.266 1 98.69 242 THR A CA 1
ATOM 1803 C C . THR A 1 242 ? -16.688 6.57 -9.703 1 98.69 242 THR A C 1
ATOM 1805 O O . THR A 1 242 ? -17.578 6.039 -10.359 1 98.69 242 THR A O 1
ATOM 1808 N N . GLY A 1 243 ? -15.914 7.535 -10.172 1 98.5 243 GLY A N 1
ATOM 1809 C CA . GLY A 1 243 ? -16.047 7.953 -11.562 1 98.5 243 GLY A CA 1
ATOM 1810 C C . GLY A 1 243 ? -15.82 6.82 -12.547 1 98.5 243 GLY A C 1
ATOM 1811 O O . GLY A 1 243 ? -16.625 6.621 -13.461 1 98.5 243 GLY A O 1
ATOM 1812 N N . VAL A 1 244 ? -14.766 6.027 -12.344 1 98.69 244 VAL A N 1
ATOM 1813 C CA . VAL A 1 244 ? -14.445 4.906 -13.219 1 98.69 244 VAL A CA 1
ATOM 1814 C C . VAL A 1 244 ? -15.523 3.83 -13.102 1 98.69 244 VAL A C 1
ATOM 1816 O O . VAL A 1 244 ? -15.984 3.289 -14.102 1 98.69 244 VAL A O 1
ATOM 1819 N N . LEU A 1 245 ? -15.914 3.541 -11.867 1 98.31 245 LEU A N 1
ATOM 1820 C CA . LEU A 1 245 ? -16.859 2.453 -11.617 1 98.31 245 LEU A CA 1
ATOM 1821 C C . LEU A 1 245 ? -18.25 2.807 -12.133 1 98.31 245 LEU A C 1
ATOM 1823 O O . LEU A 1 245 ? -19.031 1.92 -12.492 1 98.31 245 LEU A O 1
ATOM 1827 N N . ARG A 1 246 ? -18.547 4.078 -12.164 1 97.62 246 ARG A N 1
ATOM 1828 C CA . ARG A 1 246 ? -19.812 4.523 -12.758 1 97.62 246 ARG A CA 1
ATOM 1829 C C . ARG A 1 246 ? -19.781 4.375 -14.281 1 97.62 246 ARG A C 1
ATOM 1831 O O . ARG A 1 246 ? -20.75 3.912 -14.883 1 97.62 246 ARG A O 1
ATOM 1838 N N . GLU A 1 247 ? -18.719 4.77 -14.906 1 98.19 247 GLU A N 1
ATOM 1839 C CA . GLU A 1 247 ? -18.562 4.723 -16.359 1 98.19 247 GLU A CA 1
ATOM 1840 C C . GLU A 1 247 ? -18.406 3.287 -16.844 1 98.19 247 GLU A C 1
ATOM 1842 O O . GLU A 1 247 ? -18.906 2.934 -17.922 1 98.19 247 GLU A O 1
ATOM 1847 N N . LYS A 1 248 ? -17.641 2.477 -16.078 1 98.12 248 LYS A N 1
ATOM 1848 C CA . LYS A 1 248 ? -17.375 1.078 -16.406 1 98.12 248 LYS A CA 1
ATOM 1849 C C . LYS A 1 248 ? -17.672 0.173 -15.211 1 98.12 248 LYS A C 1
ATOM 1851 O O . LYS A 1 248 ? -16.75 -0.38 -14.602 1 98.12 248 LYS A O 1
ATOM 1856 N N . PRO A 1 249 ? -18.906 -0.116 -15.016 1 96.31 249 PRO A N 1
ATOM 1857 C CA . PRO A 1 249 ? -19.328 -0.815 -13.797 1 96.31 249 PRO A CA 1
ATOM 1858 C C . PRO A 1 249 ? -18.781 -2.24 -13.719 1 96.31 249 PRO A C 1
ATOM 1860 O O . PRO A 1 249 ? -18.766 -2.838 -12.641 1 96.31 249 PRO A O 1
ATOM 1863 N N . ASP A 1 250 ? -18.297 -2.799 -14.797 1 95.5 250 ASP A N 1
ATOM 1864 C CA . ASP A 1 250 ? -17.828 -4.18 -14.805 1 95.5 250 ASP A CA 1
ATOM 1865 C C . ASP A 1 250 ? -16.312 -4.25 -14.586 1 95.5 250 ASP A C 1
ATOM 1867 O O . ASP A 1 250 ? -15.711 -5.312 -14.727 1 95.5 250 ASP A O 1
ATOM 1871 N N . THR A 1 251 ? -15.734 -3.092 -14.266 1 97.25 251 THR A N 1
ATOM 1872 C CA . THR A 1 251 ? -14.297 -3.08 -13.992 1 97.25 251 THR A CA 1
ATOM 1873 C C . THR A 1 251 ? -13.969 -3.943 -12.781 1 97.25 251 THR A C 1
ATOM 1875 O O . THR A 1 251 ? -14.469 -3.691 -11.68 1 97.25 251 THR A O 1
ATOM 1878 N N . ILE A 1 252 ? -13.078 -4.945 -12.992 1 96.31 252 ILE A N 1
ATOM 1879 C CA . ILE A 1 252 ? -12.75 -5.836 -11.883 1 96.31 252 ILE A CA 1
ATOM 1880 C C . ILE A 1 252 ? -11.344 -5.539 -11.375 1 96.31 252 ILE A C 1
ATOM 1882 O O . ILE A 1 252 ? -10.969 -5.957 -10.281 1 96.31 252 ILE A O 1
ATOM 1886 N N . ASP A 1 253 ? -10.484 -4.898 -12.195 1 96.88 253 ASP A N 1
ATOM 1887 C CA . ASP A 1 253 ? -9.102 -4.609 -11.844 1 96.88 253 ASP A CA 1
ATOM 1888 C C . ASP A 1 253 ? -9 -3.381 -10.945 1 96.88 253 ASP A C 1
ATOM 1890 O O . ASP A 1 253 ? -9.234 -2.256 -11.391 1 96.88 253 ASP A O 1
ATOM 1894 N N . PRO A 1 254 ? -8.578 -3.523 -9.727 1 98.19 254 PRO A N 1
ATOM 1895 C CA . PRO A 1 254 ? -8.539 -2.365 -8.828 1 98.19 254 PRO A CA 1
ATOM 1896 C C . PRO A 1 254 ? -7.512 -1.32 -9.258 1 98.19 254 PRO A C 1
ATOM 1898 O O . PRO A 1 254 ? -7.625 -0.149 -8.891 1 98.19 254 PRO A O 1
ATOM 1901 N N . LYS A 1 255 ? -6.484 -1.72 -10.031 1 98.06 255 LYS A N 1
ATOM 1902 C CA . LYS A 1 255 ? -5.473 -0.766 -10.469 1 98.06 255 LYS A CA 1
ATOM 1903 C C . LYS A 1 255 ? -6.078 0.301 -11.383 1 98.06 255 LYS A C 1
ATOM 1905 O O . LYS A 1 255 ? -5.586 1.43 -11.43 1 98.06 255 LYS A O 1
ATOM 1910 N N . LYS A 1 256 ? -7.137 -0.097 -12.023 1 97.88 256 LYS A N 1
ATOM 1911 C CA . LYS A 1 256 ? -7.754 0.833 -12.961 1 97.88 256 LYS A CA 1
ATOM 1912 C C . LYS A 1 256 ? -8.484 1.954 -12.234 1 97.88 256 LYS A C 1
ATOM 1914 O O . LYS A 1 256 ? -8.227 3.135 -12.477 1 97.88 256 LYS A O 1
ATOM 1919 N N . TYR A 1 257 ? -9.367 1.63 -11.312 1 98.69 257 TYR A N 1
ATOM 1920 C CA . TYR A 1 257 ? -10.109 2.693 -10.656 1 98.69 257 TYR A CA 1
ATOM 1921 C C . TYR A 1 257 ? -9.273 3.361 -9.57 1 98.69 257 TYR A C 1
ATOM 1923 O O . TYR A 1 257 ? -9.445 4.547 -9.281 1 98.69 257 TYR A O 1
ATOM 1931 N N . ASN A 1 258 ? -8.367 2.654 -8.992 1 98.75 258 ASN A N 1
ATOM 1932 C CA . ASN A 1 258 ? -7.469 3.297 -8.039 1 98.75 258 ASN A CA 1
ATOM 1933 C C . ASN A 1 258 ? -6.52 4.266 -8.727 1 98.75 258 ASN A C 1
ATOM 1935 O O . ASN A 1 258 ? -6.125 5.277 -8.148 1 98.75 258 ASN A O 1
ATOM 1939 N N . ALA A 1 259 ? -6.129 3.926 -9.984 1 98.75 259 ALA A N 1
ATOM 1940 C CA . ALA A 1 259 ? -5.297 4.855 -10.742 1 98.75 259 ALA A CA 1
ATOM 1941 C C . ALA A 1 259 ? -6.004 6.195 -10.93 1 98.75 259 ALA A C 1
ATOM 1943 O O . ALA A 1 259 ? -5.367 7.25 -10.898 1 98.75 259 ALA A O 1
ATOM 1944 N N . ALA A 1 260 ? -7.273 6.102 -11.141 1 98.88 260 ALA A N 1
ATOM 1945 C CA . ALA A 1 260 ? -8.055 7.328 -11.273 1 98.88 260 ALA A CA 1
ATOM 1946 C C . ALA A 1 260 ? -8.094 8.094 -9.953 1 98.88 260 ALA A C 1
ATOM 1948 O O . ALA A 1 260 ? -7.973 9.32 -9.938 1 98.88 260 ALA A O 1
ATOM 1949 N N . GLY A 1 261 ? -8.32 7.406 -8.859 1 98.88 261 GLY A N 1
ATOM 1950 C CA . GLY A 1 261 ? -8.234 8.031 -7.551 1 98.88 261 GLY A CA 1
ATOM 1951 C C . GLY A 1 261 ? -6.891 8.68 -7.285 1 98.88 261 GLY A C 1
ATOM 1952 O O . GLY A 1 261 ? -6.824 9.82 -6.816 1 98.88 261 GLY A O 1
ATOM 1953 N N . LYS A 1 262 ? -5.848 7.945 -7.617 1 98.88 262 LYS A N 1
ATOM 1954 C CA . LYS A 1 262 ? -4.48 8.43 -7.457 1 98.88 262 LYS A CA 1
ATOM 1955 C C . LYS A 1 262 ? -4.266 9.734 -8.219 1 98.88 262 LYS A C 1
ATOM 1957 O O . LYS A 1 262 ? -3.688 10.688 -7.684 1 98.88 262 LYS A O 1
ATOM 1962 N N . GLN A 1 263 ? -4.75 9.773 -9.414 1 98.88 263 GLN A N 1
ATOM 1963 C CA . GLN A 1 263 ? -4.582 10.953 -10.25 1 98.88 263 GLN A CA 1
ATOM 1964 C C . GLN A 1 263 ? -5.316 12.156 -9.664 1 98.88 263 GLN A C 1
ATOM 1966 O O . GLN A 1 263 ? -4.801 13.273 -9.688 1 98.88 263 GLN A O 1
ATOM 1971 N N . MET A 1 264 ? -6.504 11.93 -9.156 1 98.88 264 MET A N 1
ATOM 1972 C CA . MET A 1 264 ? -7.273 13.016 -8.547 1 98.88 264 MET A CA 1
ATOM 1973 C C . MET A 1 264 ? -6.566 13.555 -7.312 1 98.88 264 MET A C 1
ATOM 1975 O O . MET A 1 264 ? -6.527 14.766 -7.098 1 98.88 264 MET A O 1
ATOM 1979 N N . VAL A 1 265 ? -6.004 12.719 -6.539 1 98.88 265 VAL A N 1
ATOM 1980 C CA . VAL A 1 265 ? -5.277 13.133 -5.348 1 98.88 265 VAL A CA 1
ATOM 1981 C C . VAL A 1 265 ? -4.027 13.914 -5.75 1 98.88 265 VAL A C 1
ATOM 1983 O O . VAL A 1 265 ? -3.711 14.945 -5.152 1 98.88 265 VAL A O 1
ATOM 1986 N N . LYS A 1 266 ? -3.336 13.398 -6.758 1 98.94 266 LYS A N 1
ATOM 1987 C CA . LYS A 1 266 ? -2.127 14.078 -7.215 1 98.94 266 LYS A CA 1
ATOM 1988 C C . LYS A 1 266 ? -2.422 15.523 -7.609 1 98.94 266 LYS A C 1
ATOM 1990 O O . LYS A 1 266 ? -1.702 16.438 -7.211 1 98.94 266 LYS A O 1
ATOM 1995 N N . GLU A 1 267 ? -3.506 15.703 -8.344 1 98.88 267 GLU A N 1
ATOM 1996 C CA . GLU A 1 267 ? -3.865 17.047 -8.797 1 98.88 267 GLU A CA 1
ATOM 1997 C C . GLU A 1 267 ? -4.277 17.938 -7.629 1 98.88 267 GLU A C 1
ATOM 1999 O O . GLU A 1 267 ? -3.943 19.125 -7.594 1 98.88 267 GLU A O 1
ATOM 2004 N N . TYR A 1 268 ? -4.98 17.391 -6.715 1 98.62 268 TYR A N 1
ATOM 2005 C CA . TYR A 1 268 ? -5.371 18.141 -5.523 1 98.62 268 TYR A CA 1
ATOM 2006 C C . TYR A 1 268 ? -4.145 18.578 -4.73 1 98.62 268 TYR A C 1
ATOM 2008 O O . TYR A 1 268 ? -4.043 19.734 -4.336 1 98.62 268 TYR A O 1
ATOM 2016 N N . VAL A 1 269 ? -3.23 17.656 -4.516 1 98.81 269 VAL A N 1
ATOM 2017 C CA . VAL A 1 269 ? -2.025 17.938 -3.738 1 98.81 269 VAL A CA 1
ATOM 2018 C C . VAL A 1 269 ? -1.207 19.031 -4.426 1 98.81 269 VAL A C 1
ATOM 2020 O O . VAL A 1 269 ? -0.741 19.969 -3.773 1 98.81 269 VAL A O 1
ATOM 2023 N N . LYS A 1 270 ? -1.086 18.938 -5.723 1 98.88 270 LYS A N 1
ATOM 2024 C CA . LYS A 1 270 ? -0.363 19.969 -6.469 1 98.88 270 LYS A CA 1
ATOM 2025 C C . LYS A 1 270 ? -0.985 21.344 -6.254 1 98.88 270 LYS A C 1
ATOM 2027 O O . LYS A 1 270 ? -0.272 22.312 -6.031 1 98.88 270 LYS A O 1
ATOM 2032 N N . SER A 1 271 ? -2.291 21.359 -6.34 1 98.75 271 SER A N 1
ATOM 2033 C CA . SER A 1 271 ? -2.984 22.641 -6.176 1 98.75 271 SER A CA 1
ATOM 2034 C C . SER A 1 271 ? -2.729 23.234 -4.793 1 98.75 271 SER A C 1
ATOM 2036 O O . SER A 1 271 ? -2.559 24.438 -4.656 1 98.75 271 SER A O 1
ATOM 2038 N N . LYS A 1 272 ? -2.652 22.391 -3.785 1 98.69 272 LYS A N 1
ATOM 2039 C CA . LYS A 1 272 ? -2.471 22.891 -2.424 1 98.69 272 LYS A CA 1
ATOM 2040 C C . LYS A 1 272 ? -1.021 23.297 -2.174 1 98.69 272 LYS A C 1
ATOM 2042 O O . LYS A 1 272 ? -0.754 24.234 -1.428 1 98.69 272 LYS A O 1
ATOM 2047 N N . MET A 1 273 ? -0.076 22.578 -2.828 1 98.81 273 MET A N 1
ATOM 2048 C CA . MET A 1 273 ? 1.325 22.969 -2.723 1 98.81 273 MET A CA 1
ATOM 2049 C C . MET A 1 273 ? 1.543 24.359 -3.289 1 98.81 273 MET A C 1
ATOM 2051 O O . MET A 1 273 ? 2.369 25.125 -2.781 1 98.81 273 MET A O 1
ATOM 2055 N N . LYS A 1 274 ? 0.767 24.719 -4.289 1 98.75 274 LYS A N 1
ATOM 2056 C CA . LYS A 1 274 ? 0.83 26.062 -4.848 1 98.75 274 LYS A CA 1
ATOM 2057 C C . LYS A 1 274 ? 0.196 27.078 -3.904 1 98.75 274 LYS A C 1
ATOM 2059 O O . LYS A 1 274 ? 0.709 28.188 -3.744 1 98.75 2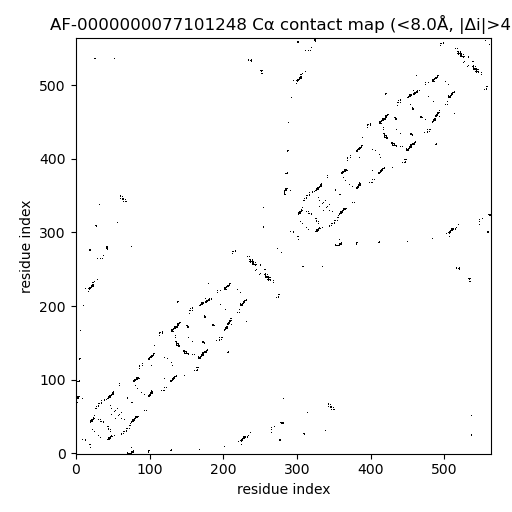74 LYS A O 1
ATOM 2064 N N . VAL A 1 275 ? -0.877 26.719 -3.273 1 98.56 275 VAL A N 1
ATOM 2065 C CA . VAL A 1 275 ? -1.578 27.594 -2.34 1 98.56 275 VAL A CA 1
ATOM 2066 C C . VAL A 1 275 ? -0.651 27.969 -1.184 1 98.56 275 VAL A C 1
ATOM 2068 O O . VAL A 1 275 ? -0.617 29.125 -0.753 1 98.56 275 VAL A O 1
ATOM 2071 N N . VAL A 1 276 ? 0.154 26.984 -0.731 1 98.75 276 VAL A N 1
ATOM 2072 C CA . VAL A 1 276 ? 0.98 27.25 0.444 1 98.75 276 VAL A CA 1
ATOM 2073 C C . VAL A 1 276 ? 2.363 27.719 0.01 1 98.75 276 VAL A C 1
ATOM 2075 O O . VAL A 1 276 ? 3.262 27.875 0.84 1 98.75 276 VAL A O 1
ATOM 2078 N N . LYS A 1 277 ? 2.6 27.828 -1.273 1 98.69 277 LYS A N 1
ATOM 2079 C CA . LYS A 1 277 ? 3.779 28.438 -1.891 1 98.69 277 LYS A CA 1
ATOM 2080 C C . LYS A 1 277 ? 5.023 27.594 -1.637 1 98.69 277 LYS A C 1
ATOM 2082 O O . LYS A 1 277 ? 6.109 28.125 -1.412 1 98.69 277 LYS A O 1
ATOM 2087 N N . SER A 1 278 ? 4.82 26.266 -1.662 1 98.75 278 SER A N 1
ATOM 2088 C CA . SER A 1 278 ? 5.965 25.391 -1.403 1 98.75 278 SER A CA 1
ATOM 2089 C C . SER A 1 278 ? 6.598 24.922 -2.705 1 98.75 278 SER A C 1
ATOM 2091 O O . SER A 1 278 ? 7.648 24.266 -2.688 1 98.75 278 SER A O 1
ATOM 2093 N N . GLU A 1 279 ? 6 25.266 -3.869 1 98.56 279 GLU A N 1
ATOM 2094 C CA . GLU A 1 279 ? 6.562 24.891 -5.164 1 98.56 279 GLU A CA 1
ATOM 2095 C C . GLU A 1 279 ? 7.984 25.422 -5.32 1 98.56 279 GLU A C 1
ATOM 2097 O O . GLU A 1 279 ? 8.234 26.609 -5.113 1 98.56 279 GLU A O 1
ATOM 2102 N N . GLY A 1 280 ? 8.891 24.562 -5.625 1 98.5 280 GLY A N 1
ATOM 2103 C CA . GLY A 1 280 ? 10.273 24.953 -5.887 1 98.5 280 GLY A CA 1
ATOM 2104 C C . GLY A 1 280 ? 11.086 25.156 -4.621 1 98.5 280 GLY A C 1
ATOM 2105 O O . GLY A 1 280 ? 12.188 25.703 -4.672 1 98.5 280 GLY A O 1
ATOM 2106 N N . LYS A 1 281 ? 10.609 24.656 -3.488 1 98.06 281 LYS A N 1
ATOM 2107 C CA . LYS A 1 281 ? 11.289 24.984 -2.232 1 98.06 281 LYS A CA 1
ATOM 2108 C C . LYS A 1 281 ? 12.078 23.781 -1.715 1 98.06 281 LYS A C 1
ATOM 2110 O O . LYS A 1 281 ? 12.602 23.812 -0.6 1 98.06 281 LYS A O 1
ATOM 2115 N N . ALA A 1 282 ? 12.211 22.75 -2.49 1 94.81 282 ALA A N 1
ATOM 2116 C CA . ALA A 1 282 ? 12.977 21.578 -2.088 1 94.81 282 ALA A CA 1
ATOM 2117 C C . ALA A 1 282 ? 14.477 21.859 -2.129 1 94.81 282 ALA A C 1
ATOM 2119 O O . ALA A 1 282 ? 14.93 22.703 -2.906 1 94.81 282 ALA A O 1
ATOM 2120 N N . MET B 1 1 ? 8.805 -12.523 10.07 1 86.88 1 MET B N 1
ATOM 2121 C CA . MET B 1 1 ? 9.914 -13.336 9.594 1 86.88 1 MET B CA 1
ATOM 2122 C C . MET B 1 1 ? 10.43 -12.82 8.25 1 86.88 1 MET B C 1
ATOM 2124 O O . MET B 1 1 ? 9.711 -12.133 7.531 1 86.88 1 MET B O 1
ATOM 2128 N N . PRO B 1 2 ? 11.664 -13.234 7.961 1 92 2 PRO B N 1
ATOM 2129 C CA . PRO B 1 2 ? 12.156 -12.828 6.645 1 92 2 PRO B CA 1
ATOM 2130 C C . PRO B 1 2 ? 11.461 -13.555 5.496 1 92 2 PRO B C 1
ATOM 2132 O O . PRO B 1 2 ? 10.969 -14.672 5.68 1 92 2 PRO B O 1
ATOM 2135 N N . LEU B 1 3 ? 11.383 -12.922 4.438 1 97.5 3 LEU B N 1
ATOM 2136 C CA . LEU B 1 3 ? 10.875 -13.57 3.234 1 97.5 3 LEU B CA 1
ATOM 2137 C C . LEU B 1 3 ? 11.688 -14.812 2.896 1 97.5 3 LEU B C 1
ATOM 2139 O O . LEU B 1 3 ? 12.914 -14.812 3.037 1 97.5 3 LEU B O 1
ATOM 2143 N N . MET B 1 4 ? 10.984 -15.773 2.402 1 97.56 4 MET B N 1
ATOM 2144 C CA . MET B 1 4 ? 11.625 -17.031 2.043 1 97.56 4 MET B CA 1
ATOM 2145 C C . MET B 1 4 ? 11.578 -17.25 0.537 1 97.56 4 MET B C 1
ATOM 2147 O O . MET B 1 4 ? 10.773 -16.641 -0.163 1 97.56 4 MET B O 1
ATOM 2151 N N . THR B 1 5 ? 12.523 -18.062 0.115 1 98.25 5 THR B N 1
ATOM 2152 C CA . THR B 1 5 ? 12.43 -18.5 -1.271 1 98.25 5 THR B CA 1
ATOM 2153 C C . THR B 1 5 ? 11.336 -19.562 -1.427 1 98.25 5 THR B C 1
ATOM 2155 O O . THR B 1 5 ? 10.852 -20.109 -0.436 1 98.25 5 THR B O 1
ATOM 2158 N N . THR B 1 6 ? 10.945 -19.812 -2.658 1 98.62 6 THR B N 1
ATOM 2159 C CA . THR B 1 6 ? 9.883 -20.797 -2.879 1 98.62 6 THR B CA 1
ATOM 2160 C C . THR B 1 6 ? 10.445 -22.219 -2.895 1 98.62 6 THR B C 1
ATOM 2162 O O . THR B 1 6 ? 9.695 -23.188 -2.93 1 98.62 6 THR B O 1
ATOM 2165 N N . THR B 1 7 ? 11.734 -22.391 -2.828 1 98.06 7 THR B N 1
ATOM 2166 C CA . THR B 1 7 ? 12.367 -23.688 -3.021 1 98.06 7 THR B CA 1
ATOM 2167 C C . THR B 1 7 ? 11.844 -24.688 -2.006 1 98.06 7 THR B C 1
ATOM 2169 O O . THR B 1 7 ? 11.195 -25.672 -2.373 1 98.06 7 THR B O 1
ATOM 2172 N N . GLN B 1 8 ? 12.078 -24.453 -0.771 1 97 8 GLN B N 1
ATOM 2173 C CA . GLN B 1 8 ? 11.68 -25.422 0.249 1 97 8 GLN B CA 1
ATOM 2174 C C . GLN B 1 8 ? 10.156 -25.516 0.343 1 97 8 GLN B C 1
ATOM 2176 O O . GLN B 1 8 ? 9.617 -26.594 0.596 1 97 8 GLN B O 1
ATOM 2181 N N . MET B 1 9 ? 9.461 -24.406 0.111 1 97.56 9 MET B N 1
ATOM 2182 C CA . MET B 1 9 ? 8.008 -24.375 0.117 1 97.56 9 MET B CA 1
ATOM 2183 C C . MET B 1 9 ? 7.434 -25.391 -0.877 1 97.56 9 MET B C 1
ATOM 2185 O O . MET B 1 9 ? 6.555 -26.172 -0.532 1 97.56 9 MET B O 1
ATOM 2189 N N . LEU B 1 10 ? 7.996 -25.359 -2.02 1 98.81 10 LEU B N 1
ATOM 2190 C CA . LEU B 1 10 ? 7.43 -26.172 -3.09 1 98.81 10 LEU B CA 1
ATOM 2191 C C . LEU B 1 10 ? 7.906 -27.625 -2.988 1 98.81 10 LEU B C 1
ATOM 2193 O O . LEU B 1 10 ? 7.172 -28.547 -3.33 1 98.81 10 LEU B O 1
ATOM 2197 N N . LEU B 1 11 ? 9.125 -27.828 -2.48 1 98.62 11 LEU B N 1
ATOM 2198 C CA . LEU B 1 11 ? 9.602 -29.188 -2.26 1 98.62 11 LEU B CA 1
ATOM 2199 C C . LEU B 1 11 ? 8.789 -29.875 -1.164 1 98.62 11 LEU B C 1
ATOM 2201 O O . LEU B 1 11 ? 8.484 -31.062 -1.264 1 98.62 11 LEU B O 1
ATOM 2205 N N . ASP B 1 12 ? 8.461 -29.125 -0.103 1 98.69 12 ASP B N 1
ATOM 2206 C CA . ASP B 1 12 ? 7.605 -29.672 0.949 1 98.69 12 ASP B CA 1
ATOM 2207 C C . ASP B 1 12 ? 6.223 -30.016 0.406 1 98.69 12 ASP B C 1
ATOM 2209 O O . ASP B 1 12 ? 5.652 -31.047 0.767 1 98.69 12 ASP B O 1
ATOM 2213 N N . ALA B 1 13 ? 5.707 -29.141 -0.44 1 98.81 13 ALA B N 1
ATOM 2214 C CA . ALA B 1 13 ? 4.406 -29.391 -1.053 1 98.81 13 ALA B CA 1
ATOM 2215 C C . ALA B 1 13 ? 4.438 -30.656 -1.908 1 98.81 13 ALA B C 1
ATOM 2217 O O . ALA B 1 13 ? 3.514 -31.469 -1.857 1 98.81 13 ALA B O 1
ATOM 2218 N N . GLN B 1 14 ? 5.453 -30.766 -2.689 1 98.62 14 GLN B N 1
ATOM 2219 C CA . GLN B 1 14 ? 5.613 -31.938 -3.551 1 98.62 14 GLN B CA 1
ATOM 2220 C C . GLN B 1 14 ? 5.695 -33.219 -2.729 1 98.62 14 GLN B C 1
ATOM 2222 O O . GLN B 1 14 ? 5.035 -34.219 -3.053 1 98.62 14 GLN B O 1
ATOM 2227 N N . LYS B 1 15 ? 6.457 -33.156 -1.67 1 98.25 15 LYS B N 1
ATOM 2228 C CA . LYS B 1 15 ? 6.691 -34.344 -0.82 1 98.25 15 LYS B CA 1
ATOM 2229 C C . LYS B 1 15 ? 5.414 -34.75 -0.099 1 98.25 15 LYS B C 1
ATOM 2231 O O . LYS B 1 15 ? 5.156 -35.938 0.071 1 98.25 15 LYS B O 1
ATOM 2236 N N . ASN B 1 16 ? 4.617 -33.781 0.282 1 98.38 16 ASN B N 1
ATOM 2237 C CA . ASN B 1 16 ? 3.518 -34.062 1.194 1 98.38 16 ASN B CA 1
ATOM 2238 C C . ASN B 1 16 ? 2.172 -34.031 0.477 1 98.38 16 ASN B C 1
ATOM 2240 O O . ASN B 1 16 ? 1.127 -34.25 1.098 1 98.38 16 ASN B O 1
ATOM 2244 N N . GLY B 1 17 ? 2.125 -33.781 -0.792 1 98 17 GLY B N 1
ATOM 2245 C CA . GLY B 1 17 ? 0.937 -33.938 -1.615 1 98 17 GLY B CA 1
ATOM 2246 C C . GLY B 1 17 ? -0.062 -32.812 -1.442 1 98 17 GLY B C 1
ATOM 2247 O O . GLY B 1 17 ? -1.26 -33.062 -1.278 1 98 17 GLY B O 1
ATOM 2248 N N . TYR B 1 18 ? 0.337 -31.609 -1.303 1 98.81 18 TYR B N 1
ATOM 2249 C CA . TYR B 1 18 ? -0.475 -30.406 -1.352 1 98.81 18 TYR B CA 1
ATOM 2250 C C . TYR B 1 18 ? 0.143 -29.375 -2.287 1 98.81 18 TYR B C 1
ATOM 2252 O O . TYR B 1 18 ? 1.088 -29.672 -3.02 1 98.81 18 TYR B O 1
ATOM 2260 N N . ALA B 1 19 ? -0.452 -28.172 -2.379 1 98.94 19 ALA B N 1
ATOM 2261 C CA . ALA B 1 19 ? 0.107 -27.078 -3.166 1 98.94 19 ALA B CA 1
ATOM 2262 C C . ALA B 1 19 ? 0.11 -25.766 -2.369 1 98.94 19 ALA B C 1
ATOM 2264 O O . ALA B 1 19 ? -0.606 -25.641 -1.374 1 98.94 19 ALA B O 1
ATOM 2265 N N . VAL B 1 20 ? 0.965 -24.922 -2.746 1 98.94 20 VAL B N 1
ATOM 2266 C CA . VAL B 1 20 ? 1.01 -23.594 -2.166 1 98.94 20 VAL B CA 1
ATOM 2267 C C . VAL B 1 20 ? 0.253 -22.609 -3.061 1 98.94 20 VAL B C 1
ATOM 2269 O O . VAL B 1 20 ? 0.473 -22.578 -4.273 1 98.94 20 VAL B O 1
ATOM 2272 N N . GLY B 1 21 ? -0.701 -21.875 -2.432 1 98.81 21 GLY B N 1
ATOM 2273 C CA . GLY B 1 21 ? -1.366 -20.828 -3.182 1 98.81 21 GLY B CA 1
ATOM 2274 C C . GLY B 1 21 ? -0.466 -19.641 -3.471 1 98.81 21 GLY B C 1
ATOM 2275 O O . GLY B 1 21 ? 0.23 -19.156 -2.58 1 98.81 21 GLY B O 1
ATOM 2276 N N . ALA B 1 22 ? -0.398 -19.25 -4.719 1 98.88 22 ALA B N 1
ATOM 2277 C CA . ALA B 1 22 ? 0.271 -18.031 -5.148 1 98.88 22 ALA B CA 1
ATOM 2278 C C . ALA B 1 22 ? -0.742 -16.969 -5.602 1 98.88 22 ALA B C 1
ATOM 2280 O O . ALA B 1 22 ? -1.49 -17.203 -6.555 1 98.88 22 ALA B O 1
ATOM 2281 N N . PHE B 1 23 ? -0.734 -15.883 -4.941 1 98.81 23 PHE B N 1
ATOM 2282 C CA . PHE B 1 23 ? -1.807 -14.906 -5.121 1 98.81 23 PHE B CA 1
ATOM 2283 C C . PHE B 1 23 ? -1.258 -13.586 -5.645 1 98.81 23 PHE B C 1
ATOM 2285 O O . PHE B 1 23 ? -0.338 -13.016 -5.059 1 98.81 23 PHE B O 1
ATOM 2292 N N . ASN B 1 24 ? -1.805 -13.117 -6.758 1 98.44 24 ASN B N 1
ATOM 2293 C CA . ASN B 1 24 ? -1.445 -11.805 -7.281 1 98.44 24 ASN B CA 1
ATOM 2294 C C . ASN B 1 24 ? -2.033 -10.68 -6.43 1 98.44 24 ASN B C 1
ATOM 2296 O O . ASN B 1 24 ? -3.254 -10.547 -6.332 1 98.44 24 ASN B O 1
ATOM 2300 N N . VAL B 1 25 ? -1.162 -9.914 -5.84 1 98.62 25 VAL B N 1
ATOM 2301 C CA . VAL B 1 25 ? -1.584 -8.805 -4.996 1 98.62 25 VAL B CA 1
ATOM 2302 C C . VAL B 1 25 ? -1.447 -7.492 -5.766 1 98.62 25 VAL B C 1
ATOM 2304 O O . VAL B 1 25 ? -0.377 -7.188 -6.297 1 98.62 25 VAL B O 1
ATOM 2307 N N . GLU B 1 26 ? -2.506 -6.711 -5.723 1 97.5 26 GLU B N 1
ATOM 2308 C CA . GLU B 1 26 ? -2.57 -5.566 -6.625 1 97.5 26 GLU B CA 1
ATOM 2309 C C . GLU B 1 26 ? -2.562 -4.25 -5.852 1 97.5 26 GLU B C 1
ATOM 2311 O O . GLU B 1 26 ? -2.58 -3.174 -6.449 1 97.5 26 GLU B O 1
ATOM 2316 N N . ASN B 1 27 ? -2.605 -4.27 -4.598 1 98.31 27 ASN B N 1
ATOM 2317 C CA . ASN B 1 27 ? -2.502 -3.117 -3.709 1 98.31 27 ASN B CA 1
ATOM 2318 C C . ASN B 1 27 ? -2.141 -3.533 -2.287 1 98.31 27 ASN B C 1
ATOM 2320 O O . ASN B 1 27 ? -1.962 -4.723 -2.01 1 98.31 27 ASN B O 1
ATOM 2324 N N . MET B 1 28 ? -1.974 -2.543 -1.418 1 98.69 28 MET B N 1
ATOM 2325 C CA . MET B 1 28 ? -1.582 -2.775 -0.03 1 98.69 28 MET B CA 1
ATOM 2326 C C . MET B 1 28 ? -2.615 -3.635 0.69 1 98.69 28 MET B C 1
ATOM 2328 O O . MET B 1 28 ? -2.258 -4.516 1.473 1 98.69 28 MET B O 1
ATOM 2332 N N . GLU B 1 29 ? -3.883 -3.426 0.425 1 98.81 29 GLU B N 1
ATOM 2333 C CA . GLU B 1 29 ? -4.965 -4.129 1.104 1 98.81 29 GLU B CA 1
ATOM 2334 C C . GLU B 1 29 ? -4.973 -5.613 0.746 1 98.81 29 GLU B C 1
ATOM 2336 O O . GLU B 1 29 ? -5.258 -6.461 1.595 1 98.81 29 GLU B O 1
ATOM 2341 N N . MET B 1 30 ? -4.656 -5.895 -0.507 1 98.88 30 MET B N 1
ATOM 2342 C CA . MET B 1 30 ? -4.613 -7.301 -0.891 1 98.88 30 MET B CA 1
ATOM 2343 C C . MET B 1 30 ? -3.441 -8.016 -0.22 1 98.88 30 MET B C 1
ATOM 2345 O O . MET B 1 30 ? -3.547 -9.188 0.136 1 98.88 30 MET B O 1
ATOM 2349 N N . VAL B 1 31 ? -2.303 -7.355 -0.115 1 98.94 31 VAL B N 1
ATOM 2350 C CA . VAL B 1 31 ? -1.188 -7.926 0.631 1 98.94 31 VAL B CA 1
ATOM 2351 C C . VAL B 1 31 ? -1.633 -8.258 2.053 1 98.94 31 VAL B C 1
ATOM 2353 O O . VAL B 1 31 ? -1.381 -9.359 2.547 1 98.94 31 VAL B O 1
ATOM 2356 N N . MET B 1 32 ? -2.324 -7.285 2.713 1 98.81 32 MET B N 1
ATOM 2357 C CA . MET B 1 32 ? -2.824 -7.492 4.07 1 98.81 32 MET B CA 1
ATOM 2358 C C . MET B 1 32 ? -3.773 -8.68 4.125 1 98.81 32 MET B C 1
ATOM 2360 O O . MET B 1 32 ? -3.686 -9.508 5.035 1 98.81 32 MET B O 1
ATOM 2364 N N . ALA B 1 33 ? -4.645 -8.773 3.133 1 98.88 33 ALA B N 1
ATOM 2365 C CA . ALA B 1 33 ? -5.66 -9.82 3.092 1 98.88 33 ALA B CA 1
ATOM 2366 C C . ALA B 1 33 ? -5.02 -11.203 2.984 1 98.88 33 ALA B C 1
ATOM 2368 O O . ALA B 1 33 ? -5.402 -12.125 3.705 1 98.88 33 ALA B O 1
ATOM 2369 N N . VAL B 1 34 ? -4.082 -11.328 2.072 1 98.94 34 VAL B N 1
ATOM 2370 C CA . VAL B 1 34 ? -3.436 -12.609 1.835 1 98.94 34 VAL B CA 1
ATOM 2371 C C . VAL B 1 34 ? -2.654 -13.031 3.078 1 98.94 34 VAL B C 1
ATOM 2373 O O . VAL B 1 34 ? -2.695 -14.203 3.477 1 98.94 34 VAL B O 1
ATOM 2376 N N . MET B 1 35 ? -1.929 -12.094 3.695 1 98.62 35 MET B N 1
ATOM 2377 C CA . MET B 1 35 ? -1.176 -12.398 4.906 1 98.62 35 MET B CA 1
ATOM 2378 C C . MET B 1 35 ? -2.107 -12.867 6.02 1 98.62 35 MET B C 1
ATOM 2380 O O . MET B 1 35 ? -1.825 -13.859 6.691 1 98.62 35 MET B O 1
ATOM 2384 N N . GLU B 1 36 ? -3.201 -12.156 6.219 1 98.62 36 GLU B N 1
ATOM 2385 C CA . GLU B 1 36 ? -4.141 -12.5 7.277 1 98.62 36 GLU B CA 1
ATOM 2386 C C . GLU B 1 36 ? -4.734 -13.891 7.059 1 98.62 36 GLU B C 1
ATOM 2388 O O . GLU B 1 36 ? -4.879 -14.664 8.008 1 98.62 36 GLU B O 1
ATOM 2393 N N . ALA B 1 37 ? -5.105 -14.195 5.801 1 98.88 37 ALA B N 1
ATOM 2394 C CA . ALA B 1 37 ? -5.625 -15.523 5.469 1 98.88 37 ALA B CA 1
ATOM 2395 C C . ALA B 1 37 ? -4.594 -16.609 5.777 1 98.88 37 ALA B C 1
ATOM 2397 O O . ALA B 1 37 ? -4.914 -17.609 6.402 1 98.88 37 ALA B O 1
ATOM 2398 N N . ALA B 1 38 ? -3.352 -16.375 5.336 1 98.81 38 ALA B N 1
ATOM 2399 C CA . ALA B 1 38 ? -2.273 -17.344 5.535 1 98.81 38 ALA B CA 1
ATOM 2400 C C . ALA B 1 38 ? -2.02 -17.578 7.02 1 98.81 38 ALA B C 1
ATOM 2402 O O . ALA B 1 38 ? -1.825 -18.719 7.449 1 98.81 38 ALA B O 1
ATOM 2403 N N . GLU B 1 39 ? -2.033 -16.5 7.828 1 98.56 39 GLU B N 1
ATOM 2404 C CA . GLU B 1 39 ? -1.827 -16.609 9.266 1 98.56 39 GLU B CA 1
ATOM 2405 C C . GLU B 1 39 ? -2.945 -17.406 9.93 1 98.56 39 GLU B C 1
ATOM 2407 O O . GLU B 1 39 ? -2.684 -18.266 10.766 1 98.56 39 GLU B O 1
ATOM 2412 N N . GLU B 1 40 ? -4.129 -17.094 9.562 1 98.62 40 GLU B N 1
ATOM 2413 C CA . GLU B 1 40 ? -5.289 -17.75 10.172 1 98.62 40 GLU B CA 1
ATOM 2414 C C . GLU B 1 40 ? -5.289 -19.25 9.898 1 98.62 40 GLU B C 1
ATOM 2416 O O . GLU B 1 40 ? -5.652 -20.047 10.773 1 98.62 40 GLU B O 1
ATOM 2421 N N . LEU B 1 41 ? -4.824 -19.594 8.703 1 98.88 41 LEU B N 1
ATOM 2422 C CA . LEU B 1 41 ? -4.895 -21 8.312 1 98.88 41 LEU B CA 1
ATOM 2423 C C . LEU B 1 41 ? -3.541 -21.688 8.484 1 98.88 41 LEU B C 1
ATOM 2425 O O . LEU B 1 41 ? -3.393 -22.859 8.172 1 98.88 41 LEU B O 1
ATOM 2429 N N . ARG B 1 42 ? -2.521 -20.922 8.969 1 98.5 42 ARG B N 1
ATOM 2430 C CA . ARG B 1 42 ? -1.164 -21.438 9.133 1 98.5 42 ARG B CA 1
ATOM 2431 C C . ARG B 1 42 ? -0.67 -22.094 7.848 1 98.5 42 ARG B C 1
ATOM 2433 O O . ARG B 1 42 ? -0.212 -23.234 7.867 1 98.5 42 ARG B O 1
ATOM 2440 N N . SER B 1 43 ? -0.864 -21.375 6.754 1 98.81 43 SER B N 1
ATOM 2441 C CA . SER B 1 43 ? -0.505 -21.875 5.426 1 98.81 43 SER B CA 1
ATOM 2442 C C . SER B 1 43 ? 0.695 -21.109 4.863 1 98.81 43 SER B C 1
ATOM 2444 O O . SER B 1 43 ? 0.802 -19.906 5.027 1 98.81 43 SER B O 1
ATOM 2446 N N . PRO B 1 44 ? 1.692 -21.828 4.25 1 98.81 44 PRO B N 1
ATOM 2447 C CA . PRO B 1 44 ? 2.635 -21.094 3.412 1 98.81 44 PRO B CA 1
ATOM 2448 C C . PRO B 1 44 ? 1.949 -20.359 2.256 1 98.81 44 PRO B C 1
ATOM 2450 O O . PRO B 1 44 ? 0.887 -20.797 1.797 1 98.81 44 PRO B O 1
ATOM 2453 N N . VAL B 1 45 ? 2.559 -19.25 1.878 1 98.88 45 VAL B N 1
ATOM 2454 C CA . VAL B 1 45 ? 1.874 -18.5 0.836 1 98.88 45 VAL B CA 1
ATOM 2455 C C . VAL B 1 45 ? 2.898 -17.766 -0.029 1 98.88 45 VAL B C 1
ATOM 2457 O O . VAL B 1 45 ? 3.984 -17.422 0.442 1 98.88 45 VAL B O 1
ATOM 2460 N N . ILE B 1 46 ? 2.568 -17.672 -1.284 1 98.94 46 ILE B N 1
ATOM 2461 C CA . ILE B 1 46 ? 3.34 -16.875 -2.229 1 98.94 46 ILE B CA 1
ATOM 2462 C C . ILE B 1 46 ? 2.529 -15.648 -2.654 1 98.94 46 ILE B C 1
ATOM 2464 O O . ILE B 1 46 ? 1.366 -15.773 -3.043 1 98.94 46 ILE B O 1
ATOM 2468 N N . MET B 1 47 ? 3.094 -14.5 -2.475 1 98.88 47 MET B N 1
ATOM 2469 C CA . MET B 1 47 ? 2.529 -13.281 -3.047 1 98.88 47 MET B CA 1
ATOM 2470 C C . MET B 1 47 ? 3.305 -12.859 -4.289 1 98.88 47 MET B C 1
ATOM 2472 O O . MET B 1 47 ? 4.531 -12.961 -4.324 1 98.88 47 MET B O 1
ATOM 2476 N N . GLN B 1 48 ? 2.527 -12.484 -5.309 1 98.69 48 GLN B N 1
ATOM 2477 C CA . GLN B 1 48 ? 3.262 -12.281 -6.555 1 98.69 48 GLN B CA 1
ATOM 2478 C C . GLN B 1 48 ? 2.725 -11.078 -7.324 1 98.69 48 GLN B C 1
ATOM 2480 O O . GLN B 1 48 ? 1.61 -10.617 -7.066 1 98.69 48 GLN B O 1
ATOM 2485 N N . THR B 1 49 ? 3.547 -10.484 -8.18 1 98.44 49 THR B N 1
ATOM 2486 C CA . THR B 1 49 ? 3.225 -9.375 -9.07 1 98.44 49 THR B CA 1
ATOM 2487 C C . THR B 1 49 ? 3.438 -9.773 -10.531 1 98.44 49 THR B C 1
ATOM 2489 O O . THR B 1 49 ? 4.348 -10.547 -10.844 1 98.44 49 THR B O 1
ATOM 2492 N N . THR B 1 50 ? 2.631 -9.258 -11.398 1 97.75 50 THR B N 1
ATOM 2493 C CA . THR B 1 50 ? 2.812 -9.383 -12.844 1 97.75 50 THR B CA 1
ATOM 2494 C C . THR B 1 50 ? 3.527 -8.156 -13.406 1 97.75 50 THR B C 1
ATOM 2496 O O . THR B 1 50 ? 3.676 -7.145 -12.711 1 97.75 50 THR B O 1
ATOM 2499 N N . PRO B 1 51 ? 3.971 -8.25 -14.672 1 97.44 51 PRO B N 1
ATOM 2500 C CA . PRO B 1 51 ? 4.547 -7.062 -15.312 1 97.44 51 PRO B CA 1
ATOM 2501 C C . PRO B 1 51 ? 3.617 -5.855 -15.266 1 97.44 51 PRO B C 1
ATOM 2503 O O . PRO B 1 51 ? 4.07 -4.727 -15.047 1 97.44 51 PRO B O 1
ATOM 2506 N N . SER B 1 52 ? 2.359 -6.055 -15.375 1 96.31 52 SER B N 1
ATOM 2507 C CA . SER B 1 52 ? 1.401 -4.957 -15.336 1 96.31 52 SER B CA 1
ATOM 2508 C C . SER B 1 52 ? 1.354 -4.32 -13.945 1 96.31 52 SER B C 1
ATOM 2510 O O . SER B 1 52 ? 1.259 -3.096 -13.82 1 96.31 52 SER B O 1
ATOM 2512 N N . THR B 1 53 ? 1.38 -5.148 -12.977 1 97.12 53 THR B N 1
ATOM 2513 C CA . THR B 1 53 ? 1.386 -4.648 -11.602 1 97.12 53 THR B CA 1
ATOM 2514 C C . THR B 1 53 ? 2.662 -3.863 -11.32 1 97.12 53 THR B C 1
ATOM 2516 O O . THR B 1 53 ? 2.625 -2.824 -10.656 1 97.12 53 THR B O 1
ATOM 2519 N N . VAL B 1 54 ? 3.775 -4.371 -11.859 1 97.69 54 VAL B N 1
ATOM 2520 C CA . VAL B 1 54 ? 5.059 -3.697 -11.688 1 97.69 54 VAL B CA 1
ATOM 2521 C C . VAL B 1 54 ? 5.035 -2.35 -12.406 1 97.69 54 VAL B C 1
ATOM 2523 O O . VAL B 1 54 ? 5.551 -1.355 -11.891 1 97.69 54 VAL B O 1
ATOM 2526 N N . ASN B 1 55 ? 4.469 -2.352 -13.594 1 96.94 55 ASN B N 1
ATOM 2527 C CA . ASN B 1 55 ? 4.344 -1.097 -14.328 1 96.94 55 ASN B CA 1
ATOM 2528 C C . ASN B 1 55 ? 3.508 -0.078 -13.555 1 96.94 55 ASN B C 1
ATOM 2530 O O . ASN B 1 55 ? 3.738 1.128 -13.664 1 96.94 55 ASN B O 1
ATOM 2534 N N . TYR B 1 56 ? 2.576 -0.531 -12.805 1 97.62 56 TYR B N 1
ATOM 2535 C CA . TYR B 1 56 ? 1.637 0.306 -12.07 1 97.62 56 TYR B CA 1
ATOM 2536 C C . TYR B 1 56 ? 2.328 1.014 -10.914 1 97.62 56 TYR B C 1
ATOM 2538 O O . TYR B 1 56 ? 2.182 2.227 -10.742 1 97.62 56 TYR B O 1
ATOM 2546 N N . ALA B 1 57 ? 3.184 0.265 -10.102 1 97.69 57 ALA B N 1
ATOM 2547 C CA . ALA B 1 57 ? 3.67 0.871 -8.867 1 97.69 57 ALA B CA 1
ATOM 2548 C C . ALA B 1 57 ? 5.168 0.634 -8.695 1 97.69 57 ALA B C 1
ATOM 2550 O O . ALA B 1 57 ? 5.797 1.225 -7.809 1 97.69 57 ALA B O 1
ATOM 2551 N N . GLY B 1 58 ? 5.723 -0.268 -9.531 1 96.88 58 GLY B N 1
ATOM 2552 C CA . GLY B 1 58 ? 7.117 -0.646 -9.359 1 96.88 58 GLY B CA 1
ATOM 2553 C C . GLY B 1 58 ? 7.297 -1.89 -8.508 1 96.88 58 GLY B C 1
ATOM 2554 O O . GLY B 1 58 ? 6.367 -2.312 -7.816 1 96.88 58 GLY B O 1
ATOM 2555 N N . LEU B 1 59 ? 8.508 -2.457 -8.531 1 98.5 59 LEU B N 1
ATOM 2556 C CA . LEU B 1 59 ? 8.867 -3.645 -7.766 1 98.5 59 LEU B CA 1
ATOM 2557 C C . LEU B 1 59 ? 8.992 -3.314 -6.281 1 98.5 59 LEU B C 1
ATOM 2559 O O . LEU B 1 59 ? 8.586 -4.109 -5.434 1 98.5 59 LEU B O 1
ATOM 2563 N N . ASP B 1 60 ? 9.445 -2.174 -5.988 1 98.06 60 ASP B N 1
ATOM 2564 C CA . ASP B 1 60 ? 9.875 -1.798 -4.641 1 98.06 60 ASP B CA 1
ATOM 2565 C C . ASP B 1 60 ? 8.672 -1.588 -3.723 1 98.06 60 ASP B C 1
ATOM 2567 O O . ASP B 1 60 ? 8.68 -2.035 -2.574 1 98.06 60 ASP B O 1
ATOM 2571 N N . TYR B 1 61 ? 7.551 -0.925 -4.219 1 98.38 61 TYR B N 1
ATOM 2572 C CA . TYR B 1 61 ? 6.367 -0.726 -3.387 1 98.38 61 TYR B CA 1
ATOM 2573 C C . TYR B 1 61 ? 5.777 -2.061 -2.947 1 98.38 61 TYR B C 1
ATOM 2575 O O . TYR B 1 61 ? 5.465 -2.25 -1.771 1 98.38 61 TYR B O 1
ATOM 2583 N N . PHE B 1 62 ? 5.641 -2.951 -3.881 1 98.25 62 PHE B N 1
ATOM 2584 C CA . PHE B 1 62 ? 5.016 -4.23 -3.555 1 98.25 62 PHE B CA 1
ATOM 2585 C C . PHE B 1 62 ? 5.922 -5.062 -2.658 1 98.25 62 PHE B C 1
ATOM 2587 O O . PHE B 1 62 ? 5.453 -5.699 -1.713 1 98.25 62 PHE B O 1
ATOM 2594 N N . LEU B 1 63 ? 7.207 -5.039 -2.957 1 98.75 63 LEU B N 1
ATOM 2595 C CA . LEU B 1 63 ? 8.133 -5.75 -2.08 1 98.75 63 LEU B CA 1
ATOM 2596 C C . LEU B 1 63 ? 8.078 -5.191 -0.662 1 98.75 63 LEU B C 1
ATOM 2598 O O . LEU B 1 63 ? 8.102 -5.953 0.309 1 98.75 63 LEU B O 1
ATOM 2602 N N . ALA B 1 64 ? 8.039 -3.871 -0.534 1 98.5 64 ALA B N 1
ATOM 2603 C CA . ALA B 1 64 ? 7.984 -3.24 0.783 1 98.5 64 ALA B CA 1
ATOM 2604 C C . ALA B 1 64 ? 6.75 -3.693 1.559 1 98.5 64 ALA B C 1
ATOM 2606 O O . ALA B 1 64 ? 6.836 -3.988 2.754 1 98.5 64 ALA B O 1
ATOM 2607 N N . ASN B 1 65 ? 5.617 -3.738 0.904 1 98.69 65 ASN B N 1
ATOM 2608 C CA . ASN B 1 65 ? 4.383 -4.184 1.543 1 98.69 65 ASN B CA 1
ATOM 2609 C C . ASN B 1 65 ? 4.461 -5.652 1.952 1 98.69 65 ASN B C 1
ATOM 2611 O O . ASN B 1 65 ? 4.078 -6.012 3.066 1 98.69 65 ASN B O 1
ATOM 2615 N N . VAL B 1 66 ? 4.945 -6.473 1.082 1 98.81 66 VAL B N 1
ATOM 2616 C CA . VAL B 1 66 ? 5.004 -7.902 1.364 1 98.81 66 VAL B CA 1
ATOM 2617 C C . VAL B 1 66 ? 6.031 -8.172 2.463 1 98.81 66 VAL B C 1
ATOM 2619 O O . VAL B 1 66 ? 5.824 -9.039 3.316 1 98.81 66 VAL B O 1
ATOM 2622 N N . ARG B 1 67 ? 7.152 -7.484 2.426 1 98.56 67 ARG B N 1
ATOM 2623 C CA . ARG B 1 67 ? 8.141 -7.613 3.492 1 98.56 67 ARG B CA 1
ATOM 2624 C C . ARG B 1 67 ? 7.539 -7.23 4.84 1 98.56 67 ARG B C 1
ATOM 2626 O O . ARG B 1 67 ? 7.789 -7.898 5.848 1 98.56 67 ARG B O 1
ATOM 2633 N N . THR B 1 68 ? 6.836 -6.133 4.863 1 98.38 68 THR B N 1
ATOM 2634 C CA . THR B 1 68 ? 6.16 -5.699 6.082 1 98.38 68 THR B CA 1
ATOM 2635 C C . THR B 1 68 ? 5.199 -6.773 6.578 1 98.38 68 THR B C 1
ATOM 2637 O O . THR B 1 68 ? 5.16 -7.078 7.773 1 98.38 68 THR B O 1
ATOM 2640 N N . ALA B 1 69 ? 4.438 -7.355 5.652 1 97.88 69 ALA B N 1
ATOM 2641 C CA . ALA B 1 69 ? 3.539 -8.453 5.984 1 97.88 69 ALA B CA 1
ATOM 2642 C C . ALA B 1 69 ? 4.309 -9.633 6.578 1 97.88 69 ALA B C 1
ATOM 2644 O O . ALA B 1 69 ? 3.887 -10.219 7.578 1 97.88 69 ALA B O 1
ATOM 2645 N N . ALA B 1 70 ? 5.375 -9.945 5.988 1 97.56 70 ALA B N 1
ATOM 2646 C CA . ALA B 1 70 ? 6.176 -11.094 6.418 1 97.56 70 ALA B CA 1
ATOM 2647 C C . ALA B 1 70 ? 6.711 -10.883 7.832 1 97.56 70 ALA B C 1
ATOM 2649 O O . ALA B 1 70 ? 6.777 -11.828 8.625 1 97.56 70 ALA B O 1
ATOM 2650 N N . GLU B 1 71 ? 7.059 -9.703 8.117 1 96.44 71 GLU B N 1
ATOM 2651 C CA . GLU B 1 71 ? 7.602 -9.391 9.438 1 96.44 71 GLU B CA 1
ATOM 2652 C C . GLU B 1 71 ? 6.551 -9.594 10.531 1 96.44 71 GLU B C 1
ATOM 2654 O O . GLU B 1 71 ? 6.891 -9.852 11.688 1 96.44 71 GLU B O 1
ATOM 2659 N N . ARG B 1 72 ? 5.301 -9.469 10.125 1 94.31 72 ARG B N 1
ATOM 2660 C CA . ARG B 1 72 ? 4.195 -9.648 11.062 1 94.31 72 ARG B CA 1
ATOM 2661 C C . ARG B 1 72 ? 3.803 -11.117 11.172 1 94.31 72 ARG B C 1
ATOM 2663 O O . ARG B 1 72 ? 3.043 -11.5 12.062 1 94.31 72 ARG B O 1
ATOM 2670 N N . ALA B 1 73 ? 4.34 -11.906 10.273 1 95.5 73 ALA B N 1
ATOM 2671 C CA . ALA B 1 73 ? 3.777 -13.242 10.07 1 95.5 73 ALA B CA 1
ATOM 2672 C C . ALA B 1 73 ? 4.594 -14.297 10.812 1 95.5 73 ALA B C 1
ATOM 2674 O O . ALA B 1 73 ? 5.777 -14.094 11.086 1 95.5 73 ALA B O 1
ATOM 2675 N N . SER B 1 74 ? 3.896 -15.367 11.094 1 97.38 74 SER B N 1
ATOM 2676 C CA . SER B 1 74 ? 4.547 -16.562 11.641 1 97.38 74 SER B CA 1
ATOM 2677 C C . SER B 1 74 ? 4.617 -17.672 10.609 1 97.38 74 SER B C 1
ATOM 2679 O O . SER B 1 74 ? 5.113 -18.766 10.898 1 97.38 74 SER B O 1
ATOM 2681 N N . VAL B 1 75 ? 4.094 -17.453 9.398 1 98.19 75 VAL B N 1
ATOM 2682 C CA . VAL B 1 75 ? 4.051 -18.438 8.328 1 98.19 75 VAL B CA 1
ATOM 2683 C C . VAL B 1 75 ? 5.047 -18.062 7.234 1 98.19 75 VAL B C 1
ATOM 2685 O O . VAL B 1 75 ? 5.406 -16.891 7.086 1 98.19 75 VAL B O 1
ATOM 2688 N N . PRO B 1 76 ? 5.527 -19.047 6.441 1 98.31 76 PRO B N 1
ATOM 2689 C CA . PRO B 1 76 ? 6.441 -18.734 5.336 1 98.31 76 PRO B CA 1
ATOM 2690 C C . PRO B 1 76 ? 5.77 -17.922 4.23 1 98.31 76 PRO B C 1
ATOM 2692 O O . PRO B 1 76 ? 4.68 -18.266 3.773 1 98.31 76 PRO B O 1
ATOM 2695 N N . ILE B 1 77 ? 6.395 -16.844 3.879 1 98.75 77 ILE B N 1
ATOM 2696 C CA . ILE B 1 77 ? 5.914 -15.992 2.795 1 98.75 77 ILE B CA 1
ATOM 2697 C C . ILE B 1 77 ? 7.035 -15.766 1.78 1 98.75 77 ILE B C 1
ATOM 2699 O O . ILE B 1 77 ? 8.18 -15.516 2.156 1 98.75 77 ILE B O 1
ATOM 2703 N N . ALA B 1 78 ? 6.707 -15.922 0.529 1 98.88 78 ALA B N 1
ATOM 2704 C CA . ALA B 1 78 ? 7.648 -15.625 -0.549 1 98.88 78 ALA B CA 1
ATOM 2705 C C . ALA B 1 78 ? 7.121 -14.523 -1.455 1 98.88 78 ALA B C 1
ATOM 2707 O O . ALA B 1 78 ? 5.906 -14.344 -1.588 1 98.88 78 ALA B O 1
ATOM 2708 N N . MET B 1 79 ? 8.008 -13.742 -2.021 1 98.94 79 MET B N 1
ATOM 2709 C CA . MET B 1 79 ? 7.723 -12.742 -3.043 1 98.94 79 MET B CA 1
ATOM 2710 C C . MET B 1 79 ? 8.125 -13.242 -4.426 1 98.94 79 MET B C 1
ATOM 2712 O O . MET B 1 79 ? 9.281 -13.625 -4.637 1 98.94 79 MET B O 1
ATOM 2716 N N . HIS B 1 80 ? 7.156 -13.25 -5.387 1 98.94 80 HIS B N 1
ATOM 2717 C CA . HIS B 1 80 ? 7.371 -13.898 -6.672 1 98.94 80 HIS B CA 1
ATOM 2718 C C . HIS B 1 80 ? 7.039 -12.969 -7.832 1 98.94 80 HIS B C 1
ATOM 2720 O O . HIS B 1 80 ? 6.051 -12.234 -7.777 1 98.94 80 HIS B O 1
ATOM 2726 N N . LEU B 1 81 ? 7.93 -12.891 -8.875 1 98.88 81 LEU B N 1
ATOM 2727 C CA . LEU B 1 81 ? 7.578 -12.281 -10.148 1 98.88 81 LEU B CA 1
ATOM 2728 C C . LEU B 1 81 ? 6.812 -13.266 -11.031 1 98.88 81 LEU B C 1
ATOM 2730 O O . LEU B 1 81 ? 7.359 -14.289 -11.453 1 98.88 81 LEU B O 1
ATOM 2734 N N . ASP B 1 82 ? 5.547 -12.945 -11.273 1 98.44 82 ASP B N 1
ATOM 2735 C CA . ASP B 1 82 ? 4.664 -13.766 -12.094 1 98.44 82 ASP B CA 1
ATOM 2736 C C . ASP B 1 82 ? 4.703 -13.328 -13.555 1 98.44 82 ASP B C 1
ATOM 2738 O O . ASP B 1 82 ? 4.48 -12.156 -13.867 1 98.44 82 ASP B O 1
ATOM 2742 N N . HIS B 1 83 ? 5.035 -14.234 -14.438 1 97.88 83 HIS B N 1
ATOM 2743 C CA . HIS B 1 83 ? 5.078 -14.023 -15.883 1 97.88 83 HIS B CA 1
ATOM 2744 C C . HIS B 1 83 ? 6.102 -12.961 -16.25 1 97.88 83 HIS B C 1
ATOM 2746 O O . HIS B 1 83 ? 5.809 -12.055 -17.047 1 97.88 83 HIS B O 1
ATOM 2752 N N . GLY B 1 84 ? 7.297 -13.039 -15.617 1 97.88 84 GLY B N 1
ATOM 2753 C CA . GLY B 1 84 ? 8.336 -12.164 -16.125 1 97.88 84 GLY B CA 1
ATOM 2754 C C . GLY B 1 84 ? 8.492 -12.227 -17.625 1 97.88 84 GLY B C 1
ATOM 2755 O O . GLY B 1 84 ? 8.727 -13.297 -18.188 1 97.88 84 GLY B O 1
ATOM 2756 N N . ASN B 1 85 ? 8.43 -11.016 -18.297 1 97.12 85 ASN B N 1
ATOM 2757 C CA . ASN B 1 85 ? 8.297 -11.031 -19.75 1 97.12 85 ASN B CA 1
ATOM 2758 C C . ASN B 1 85 ? 9.594 -10.609 -20.438 1 97.12 85 ASN B C 1
ATOM 2760 O O . ASN B 1 85 ? 9.617 -10.398 -21.656 1 97.12 85 ASN B O 1
ATOM 2764 N N . SER B 1 86 ? 10.641 -10.406 -19.672 1 97.69 86 SER B N 1
ATOM 2765 C CA . SER B 1 86 ? 11.945 -10.07 -20.234 1 97.69 86 SER B CA 1
ATOM 2766 C C . SER B 1 86 ? 13.062 -10.391 -19.25 1 97.69 86 SER B C 1
ATOM 2768 O O . SER B 1 86 ? 12.844 -10.406 -18.031 1 97.69 86 SER B O 1
ATOM 2770 N N . PHE B 1 87 ? 14.219 -10.664 -19.812 1 98.69 87 PHE B N 1
ATOM 2771 C CA . PHE B 1 87 ? 15.406 -10.828 -18.984 1 98.69 87 PHE B CA 1
ATOM 2772 C C . PHE B 1 87 ? 15.641 -9.602 -18.125 1 98.69 87 PHE B C 1
ATOM 2774 O O . PHE B 1 87 ? 15.977 -9.719 -16.938 1 98.69 87 PHE B O 1
ATOM 2781 N N . GLU B 1 88 ? 15.398 -8.477 -18.688 1 98.62 88 GLU B N 1
ATOM 2782 C CA . GLU B 1 88 ? 15.602 -7.215 -17.984 1 98.62 88 GLU B CA 1
ATOM 2783 C C . GLU B 1 88 ? 14.727 -7.133 -16.734 1 98.62 88 GLU B C 1
ATOM 2785 O O . GLU B 1 88 ? 15.227 -6.84 -15.648 1 98.62 88 GLU B O 1
ATOM 2790 N N . LEU B 1 89 ? 13.477 -7.41 -16.859 1 98.5 89 LEU B N 1
ATOM 2791 C CA . LEU B 1 89 ? 12.562 -7.328 -15.719 1 98.5 89 LEU B CA 1
ATOM 2792 C C . LEU B 1 89 ? 12.922 -8.367 -14.664 1 98.5 89 LEU B C 1
ATOM 2794 O O . LEU B 1 89 ? 12.844 -8.086 -13.461 1 98.5 89 LEU B O 1
ATOM 2798 N N . ALA B 1 90 ? 13.289 -9.547 -15.117 1 98.81 90 ALA B N 1
ATOM 2799 C CA . ALA B 1 90 ? 13.703 -10.594 -14.188 1 98.81 90 ALA B CA 1
ATOM 2800 C C . ALA B 1 90 ? 14.898 -10.148 -13.359 1 98.81 90 ALA B C 1
ATOM 2802 O O . ALA B 1 90 ? 14.93 -10.352 -12.141 1 98.81 90 ALA B O 1
ATOM 2803 N N . MET B 1 91 ? 15.859 -9.5 -14 1 98.88 91 MET B N 1
ATOM 2804 C CA . MET B 1 91 ? 17.047 -9.039 -13.297 1 98.88 91 MET B CA 1
ATOM 2805 C C . MET B 1 91 ? 16.719 -7.891 -12.352 1 98.88 91 MET B C 1
ATOM 2807 O O . MET B 1 91 ? 17.297 -7.793 -11.258 1 98.88 91 MET B O 1
ATOM 2811 N N . GLN B 1 92 ? 15.805 -7.062 -12.758 1 98.75 92 GLN B N 1
ATOM 2812 C CA . GLN B 1 92 ? 15.375 -5.984 -11.875 1 98.75 92 GLN B CA 1
ATOM 2813 C C . GLN B 1 92 ? 14.703 -6.535 -10.617 1 98.75 92 GLN B C 1
ATOM 2815 O O . GLN B 1 92 ? 14.93 -6.031 -9.516 1 98.75 92 GLN B O 1
ATOM 2820 N N . ALA B 1 93 ? 13.859 -7.535 -10.828 1 98.88 93 ALA B N 1
ATOM 2821 C CA . ALA B 1 93 ? 13.211 -8.172 -9.68 1 98.88 93 ALA B CA 1
ATOM 2822 C C . ALA B 1 93 ? 14.234 -8.82 -8.758 1 98.88 93 ALA B C 1
ATOM 2824 O O . ALA B 1 93 ? 14.141 -8.711 -7.535 1 98.88 93 ALA B O 1
ATOM 2825 N N . LEU B 1 94 ? 15.227 -9.5 -9.359 1 98.81 94 LEU B N 1
ATOM 2826 C CA . LEU B 1 94 ? 16.312 -10.102 -8.594 1 98.81 94 LEU B CA 1
ATOM 2827 C C . LEU B 1 94 ? 17.047 -9.055 -7.777 1 98.81 94 LEU B C 1
ATOM 2829 O O . LEU B 1 94 ? 17.25 -9.227 -6.574 1 98.81 94 LEU B O 1
ATOM 2833 N N . ARG B 1 95 ? 17.406 -7.953 -8.414 1 98.31 95 ARG B N 1
ATOM 2834 C CA . ARG B 1 95 ? 18.156 -6.879 -7.766 1 98.31 95 ARG B CA 1
ATOM 2835 C C . ARG B 1 95 ? 17.344 -6.25 -6.637 1 98.31 95 ARG B C 1
ATOM 2837 O O . ARG B 1 95 ? 17.906 -5.848 -5.613 1 98.31 95 ARG B O 1
ATOM 2844 N N . THR B 1 96 ? 16.062 -6.117 -6.867 1 98.12 96 THR B N 1
ATOM 2845 C CA . THR B 1 96 ? 15.195 -5.43 -5.918 1 98.12 96 THR B CA 1
ATOM 2846 C C . THR B 1 96 ? 15.008 -6.266 -4.656 1 98.12 96 THR B C 1
ATOM 2848 O O . THR B 1 96 ? 14.734 -5.723 -3.584 1 98.12 96 THR B O 1
ATOM 2851 N N . GLY B 1 97 ? 15.023 -7.641 -4.844 1 98.44 97 GLY B N 1
ATOM 2852 C CA . GLY B 1 97 ? 14.969 -8.461 -3.643 1 98.44 97 GLY B CA 1
ATOM 2853 C C . GLY B 1 97 ? 13.859 -9.492 -3.674 1 98.44 97 GLY B C 1
ATOM 2854 O O . GLY B 1 97 ? 13.531 -10.094 -2.646 1 98.44 97 GLY B O 1
ATOM 2855 N N . TYR B 1 98 ? 13.234 -9.703 -4.828 1 98.88 98 TYR B N 1
ATOM 2856 C CA . TYR B 1 98 ? 12.273 -10.797 -4.949 1 98.88 98 TYR B CA 1
ATOM 2857 C C . TYR B 1 98 ? 12.922 -12.133 -4.605 1 98.88 98 TYR B C 1
ATOM 2859 O O . TYR B 1 98 ? 14.086 -12.367 -4.926 1 98.88 98 TYR B O 1
ATOM 2867 N N . THR B 1 99 ? 12.125 -13.008 -4.008 1 98.88 99 THR B N 1
ATOM 2868 C CA . THR B 1 99 ? 12.719 -14.242 -3.512 1 98.88 99 THR B CA 1
ATOM 2869 C C . THR B 1 99 ? 12.359 -15.414 -4.418 1 98.88 99 THR B C 1
ATOM 2871 O O . THR B 1 99 ? 12.672 -16.562 -4.102 1 98.88 99 THR B O 1
ATOM 2874 N N . SER B 1 100 ? 11.656 -15.18 -5.441 1 98.88 100 SER B N 1
ATOM 2875 C CA . SER B 1 100 ? 11.32 -16.109 -6.512 1 98.88 100 SER B CA 1
ATOM 2876 C C . SER B 1 100 ? 11.047 -15.383 -7.82 1 98.88 100 SER B C 1
ATOM 2878 O O . SER B 1 100 ? 10.414 -14.32 -7.824 1 98.88 100 SER B O 1
ATOM 2880 N N . ILE B 1 101 ? 11.539 -15.953 -8.93 1 98.88 101 ILE B N 1
ATOM 2881 C CA . ILE B 1 101 ? 11.43 -15.25 -10.211 1 98.88 101 ILE B CA 1
ATOM 2882 C C . ILE B 1 101 ? 10.867 -16.203 -11.266 1 98.88 101 ILE B C 1
ATOM 2884 O O . ILE B 1 101 ? 11.336 -17.328 -11.406 1 98.88 101 ILE B O 1
ATOM 2888 N N . MET B 1 102 ? 9.875 -15.734 -11.93 1 98.81 102 MET B N 1
ATOM 2889 C CA . MET B 1 102 ? 9.453 -16.438 -13.133 1 98.81 102 MET B CA 1
ATOM 2890 C C . MET B 1 102 ? 9.93 -15.711 -14.383 1 98.81 102 MET B C 1
ATOM 2892 O O . MET B 1 102 ? 9.891 -14.484 -14.445 1 98.81 102 MET B O 1
ATOM 2896 N N . ILE B 1 103 ? 10.391 -16.453 -15.359 1 98.69 103 ILE B N 1
ATOM 2897 C CA . ILE B 1 103 ? 10.57 -15.969 -16.719 1 98.69 103 ILE B CA 1
ATOM 2898 C C . ILE B 1 103 ? 9.648 -16.734 -17.656 1 98.69 103 ILE B C 1
ATOM 2900 O O . ILE B 1 103 ? 9.672 -17.969 -17.703 1 98.69 103 ILE B O 1
ATOM 2904 N N . ASP B 1 104 ? 8.805 -15.984 -18.359 1 97.69 104 ASP B N 1
ATOM 2905 C CA . ASP B 1 104 ? 7.832 -16.594 -19.266 1 97.69 104 ASP B CA 1
ATOM 2906 C C . ASP B 1 104 ? 8.297 -16.5 -20.703 1 97.69 104 ASP B C 1
ATOM 2908 O O . ASP B 1 104 ? 8.055 -15.484 -21.375 1 97.69 104 ASP B O 1
ATOM 2912 N N . GLY B 1 105 ? 8.922 -17.531 -21.172 1 96.19 105 GLY B N 1
ATOM 2913 C CA . GLY B 1 105 ? 9.336 -17.625 -22.562 1 96.19 105 GLY B CA 1
ATOM 2914 C C . GLY B 1 105 ? 8.422 -18.5 -23.406 1 96.19 105 GLY B C 1
ATOM 2915 O O . GLY B 1 105 ? 8.82 -18.984 -24.469 1 96.19 105 GLY B O 1
ATOM 2916 N N . SER B 1 106 ? 7.227 -18.672 -22.953 1 94.31 106 SER B N 1
ATOM 2917 C CA . SER B 1 106 ? 6.344 -19.656 -23.562 1 94.31 106 SER B CA 1
ATOM 2918 C C . SER B 1 106 ? 5.93 -19.234 -24.969 1 94.31 106 SER B C 1
ATOM 2920 O O . SER B 1 106 ? 5.504 -20.078 -25.781 1 94.31 106 SER B O 1
ATOM 2922 N N . HIS B 1 107 ? 6.082 -17.984 -25.281 1 92.06 107 HIS B N 1
ATOM 2923 C CA . HIS B 1 107 ? 5.699 -17.484 -26.609 1 92.06 107 HIS B CA 1
ATOM 2924 C C . HIS B 1 107 ? 6.855 -17.609 -27.594 1 92.06 107 HIS B C 1
ATOM 2926 O O . HIS B 1 107 ? 6.676 -17.391 -28.797 1 92.06 107 HIS B O 1
ATOM 2932 N N . GLU B 1 108 ? 7.996 -17.984 -27.125 1 94.19 108 GLU B N 1
ATOM 2933 C CA . GLU B 1 108 ? 9.172 -18.188 -27.969 1 94.19 108 GLU B CA 1
ATOM 2934 C C . GLU B 1 108 ? 9.211 -19.625 -28.516 1 94.19 108 GLU B C 1
ATOM 2936 O O . GLU B 1 108 ? 8.445 -20.484 -28.062 1 94.19 108 GLU B O 1
ATOM 2941 N N . SER B 1 109 ? 10.086 -19.812 -29.562 1 96.19 109 SER B N 1
ATOM 2942 C CA . SER B 1 109 ? 10.375 -21.203 -29.953 1 96.19 109 SER B CA 1
ATOM 2943 C C . SER B 1 109 ? 10.953 -21.984 -28.781 1 96.19 109 SER B C 1
ATOM 2945 O O . SER B 1 109 ? 11.469 -21.406 -27.828 1 96.19 109 SER B O 1
ATOM 2947 N N . PHE B 1 110 ? 10.844 -23.297 -28.859 1 97.06 110 PHE B N 1
ATOM 2948 C CA . PHE B 1 110 ? 11.328 -24.188 -27.812 1 97.06 110 PHE B CA 1
ATOM 2949 C C . PHE B 1 110 ? 12.789 -23.891 -27.484 1 97.06 110 PHE B C 1
ATOM 2951 O O . PHE B 1 110 ? 13.141 -23.719 -26.312 1 97.06 110 PHE B O 1
ATOM 2958 N N . GLU B 1 111 ? 13.602 -23.688 -28.484 1 98.06 111 GLU B N 1
ATOM 2959 C CA . GLU B 1 111 ? 15.023 -23.438 -28.297 1 98.06 111 GLU B CA 1
ATOM 2960 C C . GLU B 1 111 ? 15.273 -22.062 -27.703 1 98.06 111 GLU B C 1
ATOM 2962 O O . GLU B 1 111 ? 16.141 -21.906 -26.844 1 98.06 111 GLU B O 1
ATOM 2967 N N . GLU B 1 112 ? 14.516 -21.094 -28.156 1 98.06 112 GLU B N 1
ATOM 2968 C CA . GLU B 1 112 ? 14.672 -19.75 -27.625 1 98.06 112 GLU B CA 1
ATOM 2969 C C . GLU B 1 112 ? 14.188 -19.656 -26.172 1 98.06 112 GLU B C 1
ATOM 2971 O O . GLU B 1 112 ? 14.758 -18.938 -25.359 1 98.06 112 GLU B O 1
ATOM 2976 N N . ASN B 1 113 ? 13.094 -20.359 -25.875 1 98.25 113 ASN B N 1
ATOM 2977 C CA . ASN B 1 113 ? 12.625 -20.453 -24.5 1 98.25 113 ASN B CA 1
ATOM 2978 C C . ASN B 1 113 ? 13.688 -21.047 -23.594 1 98.25 113 ASN B C 1
ATOM 2980 O O . ASN B 1 113 ? 13.938 -20.531 -22.5 1 98.25 113 ASN B O 1
ATOM 2984 N N . ILE B 1 114 ? 14.359 -22.094 -24.047 1 98.75 114 ILE B N 1
ATOM 2985 C CA . ILE B 1 114 ? 15.422 -22.719 -23.266 1 98.75 114 ILE B CA 1
ATOM 2986 C C . ILE B 1 114 ? 16.547 -21.719 -23.031 1 98.75 114 ILE B C 1
ATOM 2988 O O . ILE B 1 114 ? 17.016 -21.562 -21.906 1 98.75 114 ILE B O 1
ATOM 2992 N N . ARG B 1 115 ? 16.938 -21.047 -24.094 1 98.69 115 ARG B N 1
ATOM 2993 C CA . ARG B 1 115 ? 18.047 -20.094 -24 1 98.69 115 ARG B CA 1
ATOM 2994 C C . ARG B 1 115 ? 17.719 -18.969 -23.016 1 98.69 115 ARG B C 1
ATOM 2996 O O . ARG B 1 115 ? 18.547 -18.656 -22.156 1 98.69 115 ARG B O 1
ATOM 3003 N N . LEU B 1 116 ? 16.594 -18.391 -23.156 1 98.69 116 LEU B N 1
ATOM 3004 C CA . LEU B 1 116 ? 16.172 -17.281 -22.297 1 98.69 116 LEU B CA 1
ATOM 3005 C C . LEU B 1 116 ? 16.062 -17.75 -20.844 1 98.69 116 LEU B C 1
ATOM 3007 O O . LEU B 1 116 ? 16.594 -17.094 -19.953 1 98.69 116 LEU B O 1
ATOM 3011 N N . THR B 1 117 ? 15.406 -18.828 -20.625 1 98.88 117 THR B N 1
ATOM 3012 C CA . THR B 1 117 ? 15.188 -19.344 -19.281 1 98.88 117 THR B CA 1
ATOM 3013 C C . THR B 1 117 ? 16.516 -19.688 -18.609 1 98.88 117 THR B C 1
ATOM 3015 O O . THR B 1 117 ? 16.734 -19.344 -17.453 1 98.88 117 THR B O 1
ATOM 3018 N N . LYS B 1 118 ? 17.359 -20.359 -19.344 1 98.88 118 LYS B N 1
ATOM 3019 C CA . LYS B 1 118 ? 18.656 -20.719 -18.797 1 98.88 118 LYS B CA 1
ATOM 3020 C C . LYS B 1 118 ? 19.453 -19.484 -18.375 1 98.88 118 LYS B C 1
ATOM 3022 O O . LYS B 1 118 ? 20.141 -19.5 -17.359 1 98.88 118 LYS B O 1
ATOM 3027 N N . SER B 1 119 ? 19.359 -18.422 -19.188 1 98.88 119 SER B N 1
ATOM 3028 C CA . SER B 1 119 ? 20.078 -17.188 -18.844 1 98.88 119 SER B CA 1
ATOM 3029 C C . SER B 1 119 ? 19.594 -16.641 -17.516 1 98.88 119 SER B C 1
ATOM 3031 O O . SER B 1 119 ? 20.406 -16.156 -16.719 1 98.88 119 SER B O 1
ATOM 3033 N N . VAL B 1 120 ? 18.312 -16.672 -17.234 1 98.94 120 VAL B N 1
ATOM 3034 C CA . VAL B 1 120 ? 17.75 -16.188 -15.977 1 98.94 120 VAL B CA 1
ATOM 3035 C C . VAL B 1 120 ? 18.156 -17.109 -14.836 1 98.94 120 VAL B C 1
ATOM 3037 O O . VAL B 1 120 ? 18.516 -16.656 -13.75 1 98.94 120 VAL B O 1
ATOM 3040 N N . VAL B 1 121 ? 18.156 -18.422 -15.094 1 98.94 121 VAL B N 1
ATOM 3041 C CA . VAL B 1 121 ? 18.562 -19.406 -14.086 1 98.94 121 VAL B CA 1
ATOM 3042 C C . VAL B 1 121 ? 20.016 -19.156 -13.688 1 98.94 121 VAL B C 1
ATOM 3044 O O . VAL B 1 121 ? 20.344 -19.109 -12.492 1 98.94 121 VAL B O 1
ATOM 3047 N N . ASP B 1 122 ? 20.844 -18.984 -14.664 1 98.88 122 ASP B N 1
ATOM 3048 C CA . ASP B 1 122 ? 22.25 -18.766 -14.406 1 98.88 122 ASP B CA 1
ATOM 3049 C C . ASP B 1 122 ? 22.469 -17.5 -13.57 1 98.88 122 ASP B C 1
ATOM 3051 O O . ASP B 1 122 ? 23.312 -17.484 -12.664 1 98.88 122 ASP B O 1
ATOM 3055 N N . ALA B 1 123 ? 21.719 -16.5 -13.891 1 98.88 123 ALA B N 1
ATOM 3056 C CA . ALA B 1 123 ? 21.875 -15.219 -13.188 1 98.88 123 ALA B CA 1
ATOM 3057 C C . ALA B 1 123 ? 21.391 -15.328 -11.742 1 98.88 123 ALA B C 1
ATOM 3059 O O . ALA B 1 123 ? 21.938 -14.688 -10.852 1 98.88 123 ALA B O 1
ATOM 3060 N N . CYS B 1 124 ? 20.406 -16.141 -11.469 1 98.88 124 CYS B N 1
ATOM 3061 C CA . CYS B 1 124 ? 19.781 -16.234 -10.156 1 98.88 124 CYS B CA 1
ATOM 3062 C C . CYS B 1 124 ? 20.531 -17.234 -9.273 1 98.88 124 CYS B C 1
ATOM 3064 O O . CYS B 1 124 ? 20.469 -17.156 -8.047 1 98.88 124 CYS B O 1
ATOM 3066 N N . ALA B 1 125 ? 21.25 -18.172 -9.852 1 98.5 125 ALA B N 1
ATOM 3067 C CA . ALA B 1 125 ? 21.844 -19.328 -9.172 1 98.5 125 ALA B CA 1
ATOM 3068 C C . ALA B 1 125 ? 22.797 -18.875 -8.07 1 98.5 125 ALA B C 1
ATOM 3070 O O . ALA B 1 125 ? 22.781 -19.422 -6.961 1 98.5 125 ALA B O 1
ATOM 3071 N N . PRO B 1 126 ? 23.672 -17.844 -8.25 1 98.44 126 PRO B N 1
ATOM 3072 C CA . PRO B 1 126 ? 24.609 -17.469 -7.199 1 98.44 126 PRO B CA 1
ATOM 3073 C C . PRO B 1 126 ? 23.922 -17 -5.922 1 98.44 126 PRO B C 1
ATOM 3075 O O . PRO B 1 126 ? 24.469 -17.141 -4.824 1 98.44 126 PRO B O 1
ATOM 3078 N N . SER B 1 127 ? 22.766 -16.453 -6.059 1 97.88 127 SER B N 1
ATOM 3079 C CA . SER B 1 127 ? 22.031 -15.961 -4.898 1 97.88 127 SER B CA 1
ATOM 3080 C C . SER B 1 127 ? 21.016 -16.984 -4.414 1 97.88 127 SER B C 1
ATOM 3082 O O . SER B 1 127 ? 20.219 -16.688 -3.521 1 97.88 127 SER B O 1
ATOM 3084 N N . LYS B 1 128 ? 20.922 -18.094 -5.062 1 98.38 128 LYS B N 1
ATOM 3085 C CA . LYS B 1 128 ? 20.031 -19.203 -4.715 1 98.38 128 LYS B CA 1
ATOM 3086 C C . LYS B 1 128 ? 18.562 -18.781 -4.816 1 98.38 128 LYS B C 1
ATOM 3088 O O . LYS B 1 128 ? 17.734 -19.172 -3.992 1 98.38 128 LYS B O 1
ATOM 3093 N N . VAL B 1 129 ? 18.266 -17.891 -5.707 1 98.88 129 VAL B N 1
ATOM 3094 C CA . VAL B 1 129 ? 16.891 -17.5 -5.984 1 98.88 129 VAL B CA 1
ATOM 3095 C C . VAL B 1 129 ? 16.281 -18.453 -7.012 1 98.88 129 VAL B C 1
ATOM 3097 O O . VAL B 1 129 ? 16.812 -18.609 -8.109 1 98.88 129 VAL B O 1
ATOM 3100 N N . PRO B 1 130 ? 15.164 -19.125 -6.645 1 98.94 130 PRO B N 1
ATOM 3101 C CA . PRO B 1 130 ? 14.555 -20.094 -7.562 1 98.94 130 PRO B CA 1
ATOM 3102 C C . PRO B 1 130 ? 13.93 -19.422 -8.789 1 98.94 130 PRO B C 1
ATOM 3104 O O . PRO B 1 130 ? 13.508 -18.281 -8.719 1 98.94 130 PRO B O 1
ATOM 3107 N N . VAL B 1 131 ? 13.891 -20.219 -9.922 1 98.94 131 VAL B N 1
ATOM 3108 C CA . VAL B 1 131 ? 13.344 -19.703 -11.172 1 98.94 131 VAL B CA 1
ATOM 3109 C C . VAL B 1 131 ? 12.242 -20.641 -11.672 1 98.94 131 VAL B C 1
ATOM 3111 O O . VAL B 1 131 ? 12.445 -21.844 -11.789 1 98.94 131 VAL B O 1
ATOM 3114 N N . GLU B 1 132 ? 11.102 -20.062 -11.883 1 98.94 132 GLU B N 1
ATOM 3115 C CA . GLU B 1 132 ? 9.961 -20.719 -12.523 1 98.94 132 GLU B CA 1
ATOM 3116 C C . GLU B 1 132 ? 9.906 -20.391 -14.008 1 98.94 132 GLU B C 1
ATOM 3118 O O . GLU B 1 132 ? 10.195 -19.266 -14.414 1 98.94 132 GLU B O 1
ATOM 3123 N N . ALA B 1 133 ? 9.547 -21.359 -14.812 1 98.75 133 ALA B N 1
ATOM 3124 C CA . ALA B 1 133 ? 9.328 -21.141 -16.234 1 98.75 133 ALA B CA 1
ATOM 3125 C C . ALA B 1 133 ? 8.047 -21.812 -16.703 1 98.75 133 ALA B C 1
ATOM 3127 O O . ALA B 1 133 ? 7.414 -22.547 -15.945 1 98.75 133 ALA B O 1
ATOM 3128 N N . GLU B 1 134 ? 7.66 -21.438 -17.891 1 97.81 134 GLU B N 1
ATOM 3129 C CA . GLU B 1 134 ? 6.434 -21.984 -18.453 1 97.81 134 GLU B CA 1
ATOM 3130 C C . GLU B 1 134 ? 6.703 -22.688 -19.781 1 97.81 134 GLU B C 1
ATOM 3132 O O . GLU B 1 134 ? 7.465 -22.188 -20.609 1 97.81 134 GLU B O 1
ATOM 3137 N N . LEU B 1 135 ? 6.242 -23.828 -19.922 1 97.44 135 LEU B N 1
ATOM 3138 C CA . LEU B 1 135 ? 6.254 -24.562 -21.172 1 97.44 135 LEU B CA 1
ATOM 3139 C C . LEU B 1 135 ? 4.832 -24.875 -21.641 1 97.44 135 LEU B C 1
ATOM 3141 O O . LEU B 1 135 ? 4.004 -25.344 -20.859 1 97.44 135 LEU B O 1
ATOM 3145 N N . GLY B 1 136 ? 4.59 -24.703 -22.859 1 93.25 136 GLY B N 1
ATOM 3146 C CA . GLY B 1 136 ? 3.229 -24.641 -23.375 1 93.25 136 GLY B CA 1
ATOM 3147 C C . GLY B 1 136 ? 2.641 -23.234 -23.297 1 93.25 136 GLY B C 1
ATOM 3148 O O . GLY B 1 136 ? 3.348 -22.281 -23 1 93.25 136 GLY B O 1
ATOM 3149 N N . LYS B 1 137 ? 1.46 -23.156 -23.781 1 90.12 137 LYS B N 1
ATOM 3150 C CA . LYS B 1 137 ? 0.819 -21.844 -23.766 1 90.12 137 LYS B CA 1
ATOM 3151 C C . LYS B 1 137 ? -0.511 -21.891 -23.016 1 90.12 137 LYS B C 1
ATOM 3153 O O . LYS B 1 137 ? -1.441 -22.578 -23.438 1 90.12 137 LYS B O 1
ATOM 3158 N N . VAL B 1 138 ? -0.474 -21.234 -21.859 1 87.12 138 VAL B N 1
ATOM 3159 C CA . VAL B 1 138 ? -1.731 -21.047 -21.156 1 87.12 138 VAL B CA 1
ATOM 3160 C C . VAL B 1 138 ? -2.553 -19.953 -21.844 1 87.12 138 VAL B C 1
ATOM 3162 O O . VAL B 1 138 ? -2.062 -18.844 -22.062 1 87.12 138 VAL B O 1
ATOM 3165 N N . GLY B 1 139 ? -3.729 -20.234 -22.203 1 84.06 139 GLY B N 1
ATOM 3166 C CA . GLY B 1 139 ? -4.535 -19.312 -23 1 84.06 139 GLY B CA 1
ATOM 3167 C C . GLY B 1 139 ? -5.066 -18.156 -22.203 1 84.06 139 GLY B C 1
ATOM 3168 O O . GLY B 1 139 ? -4.625 -17.906 -21.078 1 84.06 139 GLY B O 1
ATOM 3169 N N . GLY B 1 140 ? -5.84 -17.344 -22.906 1 85.81 140 GLY B N 1
ATOM 3170 C CA . GLY B 1 140 ? -6.492 -16.219 -22.266 1 85.81 140 GLY B CA 1
ATOM 3171 C C . GLY B 1 140 ? -5.586 -15.008 -22.109 1 85.81 140 GLY B C 1
ATOM 3172 O O . GLY B 1 140 ? -4.543 -14.922 -22.75 1 85.81 140 GLY B O 1
ATOM 3173 N N . LYS B 1 141 ? -6.066 -14.062 -21.469 1 83.62 141 LYS B N 1
ATOM 3174 C CA . LYS B 1 141 ? -5.348 -12.812 -21.25 1 83.62 141 LYS B CA 1
ATOM 3175 C C . LYS B 1 141 ? -5.293 -12.453 -19.766 1 83.62 141 LYS B C 1
ATOM 3177 O O . LYS B 1 141 ? -6.324 -12.406 -19.094 1 83.62 141 LYS B O 1
ATOM 3182 N N . GLU B 1 142 ? -4.078 -12.32 -19.266 1 79.25 142 GLU B N 1
ATOM 3183 C CA . GLU B 1 142 ? -3.875 -11.789 -17.906 1 79.25 142 GLU B CA 1
ATOM 3184 C C . GLU B 1 142 ? -3.387 -10.344 -17.953 1 79.25 142 GLU B C 1
ATOM 3186 O O . GLU B 1 142 ? -2.25 -10.086 -18.359 1 79.25 142 GLU B O 1
ATOM 3191 N N . ASP B 1 143 ? -4.215 -9.445 -17.547 1 82.06 143 ASP B N 1
ATOM 3192 C CA . ASP B 1 143 ? -3.947 -8.023 -17.688 1 82.06 143 ASP B CA 1
ATOM 3193 C C . ASP B 1 143 ? -3.457 -7.688 -19.094 1 82.06 143 ASP B C 1
ATOM 3195 O O . ASP B 1 143 ? -4.152 -7.961 -20.078 1 82.06 143 ASP B O 1
ATOM 3199 N N . ASP B 1 144 ? -2.232 -7.289 -19.266 1 77 144 ASP B N 1
ATOM 3200 C CA . ASP B 1 144 ? -1.713 -6.906 -20.578 1 77 144 ASP B CA 1
ATOM 3201 C C . ASP B 1 144 ? -0.932 -8.055 -21.219 1 77 144 ASP B C 1
ATOM 3203 O O . ASP B 1 144 ? -0.391 -7.91 -22.312 1 77 144 ASP B O 1
ATOM 3207 N N . LEU B 1 145 ? -1.013 -9.227 -20.516 1 81.06 145 LEU B N 1
ATOM 3208 C CA . LEU B 1 145 ? -0.291 -10.398 -21.016 1 81.06 145 LEU B CA 1
ATOM 3209 C C . LEU B 1 145 ? -1.222 -11.32 -21.797 1 81.06 145 LEU B C 1
ATOM 3211 O O . LEU B 1 145 ? -2.26 -11.742 -21.281 1 81.06 145 LEU B O 1
ATOM 3215 N N . ASP B 1 146 ? -0.848 -11.547 -23.031 1 80.81 146 ASP B N 1
ATOM 3216 C CA . ASP B 1 146 ? -1.643 -12.43 -23.891 1 80.81 146 ASP B CA 1
ATOM 3217 C C . ASP B 1 146 ? -1.033 -13.828 -23.953 1 80.81 146 ASP B C 1
ATOM 3219 O O . ASP B 1 146 ? 0.105 -13.992 -24.406 1 80.81 146 ASP B O 1
ATOM 3223 N N . GLY B 1 147 ? -1.788 -14.844 -23.594 1 78.75 147 GLY B N 1
ATOM 3224 C CA . GLY B 1 147 ? -1.318 -16.219 -23.594 1 78.75 147 GLY B CA 1
ATOM 3225 C C . GLY B 1 147 ? -1.287 -16.828 -24.984 1 78.75 147 GLY B C 1
ATOM 3226 O O . GLY B 1 147 ? -0.624 -17.844 -25.203 1 78.75 147 GLY B O 1
ATOM 3227 N N . GLY B 1 148 ? -1.903 -16.125 -25.938 1 72.31 148 GLY B N 1
ATOM 3228 C CA . GLY B 1 148 ? -1.919 -16.625 -27.297 1 72.31 148 GLY B CA 1
ATOM 3229 C C . GLY B 1 148 ? -2.756 -17.875 -27.453 1 72.31 148 GLY B C 1
ATOM 3230 O O . GLY B 1 148 ? -3.67 -18.125 -26.672 1 72.31 148 GLY B O 1
ATOM 3231 N N . ALA B 1 149 ? -2.443 -18.531 -28.797 1 66.06 149 ALA B N 1
ATOM 3232 C CA . ALA B 1 149 ? -3.182 -19.75 -29.094 1 66.06 149 ALA B CA 1
ATOM 3233 C C . ALA B 1 149 ? -2.631 -20.938 -28.312 1 66.06 149 ALA B C 1
ATOM 3235 O O . ALA B 1 149 ? -1.451 -20.953 -27.953 1 66.06 149 ALA B O 1
ATOM 3236 N N . GLY B 1 150 ? -3.562 -21.734 -27.719 1 63.31 150 GLY B N 1
ATOM 3237 C CA . GLY B 1 150 ? -3.363 -22.922 -26.891 1 63.31 150 GLY B CA 1
ATOM 3238 C C . GLY B 1 150 ? -2.377 -23.906 -27.5 1 63.31 150 GLY B C 1
ATOM 3239 O O . GLY B 1 150 ? -2.049 -23.828 -28.672 1 63.31 150 GLY B O 1
ATOM 3240 N N . GLY B 1 151 ? -1.394 -24.5 -26.656 1 85.19 151 GLY B N 1
ATOM 3241 C CA . GLY B 1 151 ? -0.463 -25.594 -26.859 1 85.19 151 GLY B CA 1
ATOM 3242 C C . GLY B 1 151 ? -0.095 -26.312 -25.562 1 85.19 151 GLY B C 1
ATOM 3243 O O . GLY B 1 151 ? 0.463 -25.703 -24.656 1 85.19 151 GLY B O 1
ATOM 3244 N N . TYR B 1 152 ? -0.421 -27.547 -25.531 1 94.88 152 TYR B N 1
ATOM 3245 C CA . TYR B 1 152 ? -0.215 -28.328 -24.312 1 94.88 152 TYR B CA 1
ATOM 3246 C C . TYR B 1 152 ? 1.261 -28.656 -24.125 1 94.88 152 TYR B C 1
ATOM 3248 O O . TYR B 1 152 ? 2.014 -28.75 -25.094 1 94.88 152 TYR B O 1
ATOM 3256 N N . THR B 1 153 ? 1.651 -28.625 -22.891 1 97.31 153 THR B N 1
ATOM 3257 C CA . THR B 1 153 ? 2.992 -29.094 -22.562 1 97.31 153 THR B CA 1
ATOM 3258 C C . THR B 1 153 ? 3.158 -30.562 -22.906 1 97.31 153 THR B C 1
ATOM 3260 O O . THR B 1 153 ? 2.334 -31.406 -22.516 1 97.31 153 THR B O 1
ATOM 3263 N N . GLU B 1 154 ? 4.164 -30.875 -23.656 1 97.31 154 GLU B N 1
ATOM 3264 C CA . GLU B 1 154 ? 4.492 -32.25 -23.984 1 97.31 154 GLU B CA 1
ATOM 3265 C C . GLU B 1 154 ? 5.465 -32.844 -22.953 1 97.31 154 GLU B C 1
ATOM 3267 O O . GLU B 1 154 ? 6.496 -32.25 -22.656 1 97.31 154 GLU B O 1
ATOM 3272 N N . PRO B 1 155 ? 5.164 -34.062 -22.438 1 98.25 155 PRO B N 1
ATOM 3273 C CA . PRO B 1 155 ? 6 -34.656 -21.406 1 98.25 155 PRO B CA 1
ATOM 3274 C C . PRO B 1 155 ? 7.469 -34.75 -21.812 1 98.25 155 PRO B C 1
ATOM 3276 O O . PRO B 1 155 ? 8.359 -34.406 -21.016 1 98.25 155 PRO B O 1
ATOM 3279 N N . SER B 1 156 ? 7.723 -35.156 -23.031 1 97.81 156 SER B N 1
ATOM 3280 C CA . SER B 1 156 ? 9.109 -35.281 -23.484 1 97.81 156 SER B CA 1
ATOM 3281 C C . SER B 1 156 ? 9.805 -33.938 -23.547 1 97.81 156 SER B C 1
ATOM 3283 O O . SER B 1 156 ? 10.969 -33.812 -23.172 1 97.81 156 SER B O 1
ATOM 3285 N N . GLU B 1 157 ? 9.109 -32.938 -23.984 1 98.06 157 GLU B N 1
ATOM 3286 C CA . GLU B 1 157 ? 9.656 -31.578 -24.031 1 98.06 157 GLU B CA 1
ATOM 3287 C C . GLU B 1 157 ? 9.867 -31.016 -22.641 1 98.06 157 GLU B C 1
ATOM 3289 O O . GLU B 1 157 ? 10.836 -30.281 -22.391 1 98.06 157 GLU B O 1
ATOM 3294 N N . ALA B 1 158 ? 8.961 -31.359 -21.797 1 98.69 158 ALA B N 1
ATOM 3295 C CA . ALA B 1 158 ? 9.086 -30.906 -20.422 1 98.69 158 ALA B CA 1
ATOM 3296 C C . ALA B 1 158 ? 10.375 -31.422 -19.781 1 98.69 158 ALA B C 1
ATOM 3298 O O . ALA B 1 158 ? 11.094 -30.672 -19.125 1 98.69 158 ALA B O 1
ATOM 3299 N N . LEU B 1 159 ? 10.625 -32.688 -19.953 1 98.62 159 LEU B N 1
ATOM 3300 C CA . LEU B 1 159 ? 11.844 -33.312 -19.422 1 98.62 159 LEU B CA 1
ATOM 3301 C C . LEU B 1 159 ? 13.078 -32.625 -19.984 1 98.62 159 LEU B C 1
ATOM 3303 O O . LEU B 1 159 ? 13.992 -32.25 -19.234 1 98.62 159 LEU B O 1
ATOM 3307 N N . GLU B 1 160 ? 13.078 -32.469 -21.297 1 98.69 160 GLU B N 1
ATOM 3308 C CA . GLU B 1 160 ? 14.219 -31.828 -21.953 1 98.69 160 GLU B CA 1
ATOM 3309 C C . GLU B 1 160 ? 14.391 -30.391 -21.453 1 98.69 160 GLU B C 1
ATOM 3311 O O . GLU B 1 160 ? 15.516 -29.953 -21.203 1 98.69 160 GLU B O 1
ATOM 3316 N N . PHE B 1 161 ? 13.328 -29.688 -21.359 1 98.75 161 PHE B N 1
ATOM 3317 C CA . PHE B 1 161 ? 13.328 -28.281 -20.953 1 98.75 161 PHE B CA 1
ATOM 3318 C C . PHE B 1 161 ? 13.922 -28.141 -19.547 1 98.75 161 PHE B C 1
ATOM 3320 O O . PHE B 1 161 ? 14.789 -27.297 -19.328 1 98.75 161 PHE B O 1
ATOM 3327 N N . VAL B 1 162 ? 13.484 -28.938 -18.594 1 98.81 162 VAL B N 1
ATOM 3328 C CA . VAL B 1 162 ? 13.953 -28.891 -17.219 1 98.81 162 VAL B CA 1
ATOM 3329 C C . VAL B 1 162 ? 15.445 -29.203 -17.172 1 98.81 162 VAL B C 1
ATOM 3331 O O . VAL B 1 162 ? 16.203 -28.516 -16.484 1 98.81 162 VAL B O 1
ATOM 3334 N N . ASN B 1 163 ? 15.875 -30.234 -17.906 1 98.62 163 ASN B N 1
ATOM 3335 C CA . ASN B 1 163 ? 17.281 -30.641 -17.891 1 98.62 163 ASN B CA 1
ATOM 3336 C C . ASN B 1 163 ? 18.188 -29.562 -18.484 1 98.62 163 ASN B C 1
ATOM 3338 O O . ASN B 1 163 ? 19.297 -29.344 -17.984 1 98.62 163 ASN B O 1
ATOM 3342 N N . LYS B 1 164 ? 17.719 -28.922 -19.453 1 98.75 164 LYS B N 1
ATOM 3343 C CA . LYS B 1 164 ? 18.562 -27.969 -20.172 1 98.75 164 LYS B CA 1
ATOM 3344 C C . LYS B 1 164 ? 18.578 -26.609 -19.484 1 98.75 164 LYS B C 1
ATOM 3346 O O . LYS B 1 164 ? 19.531 -25.844 -19.641 1 98.75 164 LYS B O 1
ATOM 3351 N N . THR B 1 165 ? 17.562 -26.25 -18.781 1 98.81 165 THR B N 1
ATOM 3352 C CA . THR B 1 165 ? 17.453 -24.922 -18.219 1 98.81 165 THR B CA 1
ATOM 3353 C C . THR B 1 165 ? 17.859 -24.906 -16.75 1 98.81 165 THR B C 1
ATOM 3355 O O . THR B 1 165 ? 18.344 -23.906 -16.234 1 98.81 165 THR B O 1
ATOM 3358 N N . GLY B 1 166 ? 17.562 -25.969 -15.984 1 98.69 166 GLY B N 1
ATOM 3359 C CA . GLY B 1 166 ? 17.859 -26.031 -14.562 1 98.69 166 GLY B CA 1
ATOM 3360 C C . GLY B 1 166 ? 16.844 -25.266 -13.719 1 98.69 166 GLY B C 1
ATOM 3361 O O . GLY B 1 166 ? 17.156 -24.844 -12.602 1 98.69 166 GLY B O 1
ATOM 3362 N N . ILE B 1 167 ? 15.656 -25.109 -14.227 1 98.81 167 ILE B N 1
ATOM 3363 C CA . ILE B 1 167 ? 14.625 -24.391 -13.469 1 98.81 167 ILE B CA 1
ATOM 3364 C C . ILE B 1 167 ? 14.266 -25.188 -12.219 1 98.81 167 ILE B C 1
ATOM 3366 O O . ILE B 1 167 ? 14.555 -26.391 -12.125 1 98.81 167 ILE B O 1
ATOM 3370 N N . THR B 1 168 ? 13.602 -24.438 -11.258 1 98.75 168 THR B N 1
ATOM 3371 C CA . THR B 1 168 ? 13.273 -25.062 -9.977 1 98.75 168 THR B CA 1
ATOM 3372 C C . THR B 1 168 ? 11.789 -25.406 -9.906 1 98.75 168 THR B C 1
ATOM 3374 O O . THR B 1 168 ? 11.352 -26.125 -9.008 1 98.75 168 THR B O 1
ATOM 3377 N N . SER B 1 169 ? 10.969 -24.875 -10.805 1 98.88 169 SER B N 1
ATOM 3378 C CA . SER B 1 169 ? 9.562 -25.219 -10.945 1 98.88 169 SER B CA 1
ATOM 3379 C C . SER B 1 169 ? 9.062 -24.953 -12.359 1 98.88 169 SER B C 1
ATOM 3381 O O . SER B 1 169 ? 9.641 -24.141 -13.078 1 98.88 169 SER B O 1
ATOM 3383 N N . LEU B 1 170 ? 8.031 -25.656 -12.781 1 98.88 170 LEU B N 1
ATOM 3384 C CA . LEU B 1 170 ? 7.578 -25.609 -14.164 1 98.88 170 LEU B CA 1
ATOM 3385 C C . LEU B 1 170 ? 6.066 -25.406 -14.227 1 98.88 170 LEU B C 1
ATOM 3387 O O . LEU B 1 170 ? 5.305 -26.266 -13.766 1 98.88 170 LEU B O 1
ATOM 3391 N N . ALA B 1 171 ? 5.672 -24.297 -14.781 1 98.62 171 ALA B N 1
ATOM 3392 C CA . ALA B 1 171 ? 4.266 -24.094 -15.125 1 98.62 171 ALA B CA 1
ATOM 3393 C C . ALA B 1 171 ? 3.902 -24.859 -16.406 1 98.62 171 ALA B C 1
ATOM 3395 O O . ALA B 1 171 ? 4.57 -24.703 -17.438 1 98.62 171 ALA B O 1
ATOM 3396 N N . VAL B 1 172 ? 2.838 -25.625 -16.359 1 98.12 172 VAL B N 1
ATOM 3397 C CA . VAL B 1 172 ? 2.49 -26.484 -17.484 1 98.12 172 VAL B CA 1
ATOM 3398 C C . VAL B 1 172 ? 1.139 -26.062 -18.062 1 98.12 172 VAL B C 1
ATOM 3400 O O . VAL B 1 172 ? 0.279 -25.562 -17.328 1 98.12 172 VAL B O 1
ATOM 3403 N N . ALA B 1 173 ? 1.003 -26.25 -19.297 1 96.44 173 ALA B N 1
ATOM 3404 C CA . ALA B 1 173 ? -0.254 -26 -19.984 1 96.44 173 ALA B CA 1
ATOM 3405 C C . ALA B 1 173 ? -1.027 -27.281 -20.234 1 96.44 173 ALA B C 1
ATOM 3407 O O . ALA B 1 173 ? -0.589 -28.141 -21 1 96.44 173 ALA B O 1
ATOM 3408 N N . ILE B 1 174 ? -2.162 -27.359 -19.578 1 96.56 174 ILE B N 1
ATOM 3409 C CA . ILE B 1 174 ? -2.949 -28.578 -19.719 1 96.56 174 ILE B CA 1
ATOM 3410 C C . ILE B 1 174 ? -4.406 -28.234 -19.984 1 96.56 174 ILE B C 1
ATOM 3412 O O . ILE B 1 174 ? -5.312 -29.016 -19.719 1 96.56 174 ILE B O 1
ATOM 3416 N N . GLY B 1 175 ? -4.625 -26.953 -20.391 1 92.94 175 GLY B N 1
ATOM 3417 C CA . GLY B 1 175 ? -5.961 -26.594 -20.844 1 92.94 175 GLY B CA 1
ATOM 3418 C C . GLY B 1 175 ? -6.562 -25.438 -20.078 1 92.94 175 GLY B C 1
ATOM 3419 O O . GLY B 1 175 ? -7.672 -24.984 -20.375 1 92.94 175 GLY B O 1
ATOM 3420 N N . THR B 1 176 ? -5.875 -24.859 -19.047 1 92.38 176 THR B N 1
ATOM 3421 C CA . THR B 1 176 ? -6.348 -23.688 -18.312 1 92.38 176 THR B CA 1
ATOM 3422 C C . THR B 1 176 ? -6.152 -22.422 -19.156 1 92.38 176 THR B C 1
ATOM 3424 O O . THR B 1 176 ? -5.543 -22.469 -20.219 1 92.38 176 THR B O 1
ATOM 3427 N N . ALA B 1 177 ? -6.762 -21.328 -18.703 1 89.94 177 ALA B N 1
ATOM 3428 C CA . ALA B 1 177 ? -6.633 -20.031 -19.391 1 89.94 177 ALA B CA 1
ATOM 3429 C C . ALA B 1 177 ? -6.648 -18.875 -18.375 1 89.94 177 ALA B C 1
ATOM 3431 O O . ALA B 1 177 ? -7.387 -18.922 -17.391 1 89.94 177 ALA B O 1
ATOM 3432 N N . HIS B 1 178 ? -5.871 -17.859 -18.688 1 88.25 178 HIS B N 1
ATOM 3433 C CA . HIS B 1 178 ? -5.898 -16.656 -17.891 1 88.25 178 HIS B CA 1
ATOM 3434 C C . HIS B 1 178 ? -7.203 -15.883 -18.094 1 88.25 178 HIS B C 1
ATOM 3436 O O . HIS B 1 178 ? -7.875 -16.062 -19.109 1 88.25 178 HIS B O 1
ATOM 3442 N N . GLY B 1 179 ? -7.57 -15.023 -17.094 1 87.88 179 GLY B N 1
ATOM 3443 C CA . GLY B 1 179 ? -8.75 -14.188 -17.234 1 87.88 179 GLY B CA 1
ATOM 3444 C C . GLY B 1 179 ? -10.031 -14.891 -16.812 1 87.88 179 GLY B C 1
ATOM 3445 O O . GLY B 1 179 ? -9.984 -15.953 -16.172 1 87.88 179 GLY B O 1
ATOM 3446 N N . VAL B 1 180 ? -11.109 -14.242 -17.109 1 80.62 180 VAL B N 1
ATOM 3447 C CA . VAL B 1 180 ? -12.406 -14.82 -16.781 1 80.62 180 VAL B CA 1
ATOM 3448 C C . VAL B 1 180 ? -12.734 -15.938 -17.766 1 80.62 180 VAL B C 1
ATOM 3450 O O . VAL B 1 180 ? -12.766 -15.719 -18.984 1 80.62 180 VAL B O 1
ATOM 3453 N N . TYR B 1 181 ? -12.789 -17.109 -17.234 1 74.69 181 TYR B N 1
ATOM 3454 C CA . TYR B 1 181 ? -13.07 -18.266 -18.078 1 74.69 181 TYR B CA 1
ATOM 3455 C C . TYR B 1 181 ? -14.516 -18.25 -18.562 1 74.69 181 TYR B C 1
ATOM 3457 O O . TYR B 1 181 ? -15.438 -17.953 -17.797 1 74.69 181 TYR B O 1
ATOM 3465 N N . LYS B 1 182 ? -14.609 -18.531 -20 1 71.88 182 LYS B N 1
ATOM 3466 C CA . LYS B 1 182 ? -15.938 -18.703 -20.562 1 71.88 182 LYS B CA 1
ATOM 3467 C C . LYS B 1 182 ? -16.266 -20.188 -20.734 1 71.88 182 LYS B C 1
ATOM 3469 O O . LYS B 1 182 ? -15.5 -20.938 -21.344 1 71.88 182 LYS B O 1
ATOM 3474 N N . GLY B 1 183 ? -17.125 -20.656 -19.953 1 75.06 183 GLY B N 1
ATOM 3475 C CA . GLY B 1 183 ? -17.5 -22.047 -20.047 1 75.06 183 GLY B CA 1
ATOM 3476 C C . GLY B 1 183 ? -16.781 -22.938 -19.047 1 75.06 183 GLY B C 1
ATOM 3477 O O . GLY B 1 183 ? -16.219 -22.438 -18.062 1 75.06 183 GLY B O 1
ATOM 3478 N N . GLU B 1 184 ? -16.891 -24.297 -19.234 1 75.75 184 GLU B N 1
ATOM 3479 C CA . GLU B 1 184 ? -16.25 -25.219 -18.297 1 75.75 184 GLU B CA 1
ATOM 3480 C C . GLU B 1 184 ? -14.867 -25.641 -18.797 1 75.75 184 GLU B C 1
ATOM 3482 O O . GLU B 1 184 ? -14.75 -26.25 -19.875 1 75.75 184 GLU B O 1
ATOM 3487 N N . PRO B 1 185 ? -13.859 -25.266 -18.109 1 81.62 185 PRO B N 1
ATOM 3488 C CA . PRO B 1 185 ? -12.516 -25.672 -18.531 1 81.62 185 PRO B CA 1
ATOM 3489 C C . PRO B 1 185 ? -12.336 -27.188 -18.547 1 81.62 185 PRO B C 1
ATOM 3491 O O . PRO B 1 185 ? -12.859 -27.891 -17.672 1 81.62 185 PRO B O 1
ATOM 3494 N N . LYS B 1 186 ? -11.891 -27.75 -19.641 1 85.69 186 LYS B N 1
ATOM 3495 C CA . LYS B 1 186 ? -11.547 -29.172 -19.75 1 85.69 186 LYS B CA 1
ATOM 3496 C C . LYS B 1 186 ? -10.039 -29.375 -19.719 1 85.69 186 LYS B C 1
ATOM 3498 O O . LYS B 1 186 ? -9.367 -29.172 -20.734 1 85.69 186 LYS B O 1
ATOM 3503 N N . LEU B 1 187 ? -9.539 -29.844 -18.547 1 95.44 187 LEU B N 1
ATOM 3504 C CA . LEU B 1 187 ? -8.102 -30 -18.359 1 95.44 187 LEU B CA 1
ATOM 3505 C C . LEU B 1 187 ? -7.656 -31.406 -18.75 1 95.44 187 LEU B C 1
ATOM 3507 O O . LEU B 1 187 ? -8.352 -32.375 -18.469 1 95.44 187 LEU B O 1
ATOM 3511 N N . ASP B 1 188 ? -6.586 -31.562 -19.438 1 96.75 188 ASP B N 1
ATOM 3512 C CA . ASP B 1 188 ? -5.965 -32.844 -19.766 1 96.75 188 ASP B CA 1
ATOM 3513 C C . ASP B 1 188 ? -5.203 -33.406 -18.562 1 96.75 188 ASP B C 1
ATOM 3515 O O . ASP B 1 188 ? -3.971 -33.344 -18.531 1 96.75 188 ASP B O 1
ATOM 3519 N N . LEU B 1 189 ? -5.895 -34.062 -17.656 1 97.81 189 LEU B N 1
ATOM 3520 C CA . LEU B 1 189 ? -5.352 -34.562 -16.391 1 97.81 189 LEU B CA 1
ATOM 3521 C C . LEU B 1 189 ? -4.379 -35.688 -16.625 1 97.81 189 LEU B C 1
ATOM 3523 O O . LEU B 1 189 ? -3.41 -35.875 -15.875 1 97.81 189 LEU B O 1
ATOM 3527 N N . LEU B 1 190 ? -4.656 -36.469 -17.641 1 98 190 LEU B N 1
ATOM 3528 C CA . LEU B 1 190 ? -3.742 -37.531 -17.969 1 98 190 LEU B CA 1
ATOM 3529 C C . LEU B 1 190 ? -2.379 -37 -18.391 1 98 190 LEU B C 1
ATOM 3531 O O . LEU B 1 190 ? -1.345 -37.531 -17.984 1 98 190 LEU B O 1
ATOM 3535 N N . ARG B 1 191 ? -2.422 -36 -19.188 1 97.94 191 ARG B N 1
ATOM 3536 C CA . ARG B 1 191 ? -1.185 -35.344 -19.594 1 97.94 191 ARG B CA 1
ATOM 3537 C C . ARG B 1 191 ? -0.405 -34.844 -18.391 1 97.94 191 ARG B C 1
ATOM 3539 O O . ARG B 1 191 ? 0.822 -34.969 -18.344 1 97.94 191 ARG B O 1
ATOM 3546 N N . LEU B 1 192 ? -1.081 -34.281 -17.438 1 98.5 192 LEU B N 1
ATOM 3547 C CA . LEU B 1 192 ? -0.447 -33.812 -16.219 1 98.5 192 LEU B CA 1
ATOM 3548 C C . LEU B 1 192 ? 0.293 -34.938 -15.508 1 98.5 192 LEU B C 1
ATOM 3550 O O . LEU B 1 192 ? 1.437 -34.781 -15.086 1 98.5 192 LEU B O 1
ATOM 3554 N N . SER B 1 193 ? -0.384 -36.094 -15.406 1 98.56 193 SER B N 1
ATOM 3555 C CA . SER B 1 193 ? 0.231 -37.219 -14.75 1 98.56 193 SER B CA 1
ATOM 3556 C C . SER B 1 193 ? 1.463 -37.719 -15.516 1 98.56 193 SER B C 1
ATOM 3558 O O . SER B 1 193 ? 2.461 -38.094 -14.906 1 98.56 193 SER B O 1
ATOM 3560 N N . GLU B 1 194 ? 1.351 -37.688 -16.828 1 98.69 194 GLU B N 1
ATOM 3561 C CA . GLU B 1 194 ? 2.48 -38.094 -17.656 1 98.69 194 GLU B CA 1
ATOM 3562 C C . GLU B 1 194 ? 3.672 -37.156 -17.453 1 98.69 194 GLU B C 1
ATOM 3564 O O . GLU B 1 194 ? 4.816 -37.594 -17.391 1 98.69 194 GLU B O 1
ATOM 3569 N N . ILE B 1 195 ? 3.414 -35.844 -17.391 1 98.75 195 ILE B N 1
ATOM 3570 C CA . ILE B 1 195 ? 4.473 -34.875 -17.172 1 98.75 195 ILE B CA 1
ATOM 3571 C C . ILE B 1 195 ? 5.117 -35.125 -15.812 1 98.75 195 ILE B C 1
ATOM 3573 O O . ILE B 1 195 ? 6.344 -35.094 -15.688 1 98.75 195 ILE B O 1
ATOM 3577 N N . ARG B 1 196 ? 4.277 -35.312 -14.781 1 98.56 196 ARG B N 1
ATOM 3578 C CA . ARG B 1 196 ? 4.766 -35.531 -13.422 1 98.56 196 ARG B CA 1
ATOM 3579 C C . ARG B 1 196 ? 5.695 -36.75 -13.359 1 98.56 196 ARG B C 1
ATOM 3581 O O . ARG B 1 196 ? 6.664 -36.75 -12.594 1 98.56 196 ARG B O 1
ATOM 3588 N N . GLU B 1 197 ? 5.469 -37.688 -14.125 1 98.19 197 GLU B N 1
ATOM 3589 C CA . GLU B 1 197 ? 6.25 -38.938 -14.125 1 98.19 197 GLU B CA 1
ATOM 3590 C C . GLU B 1 197 ? 7.672 -38.688 -14.625 1 98.19 197 GLU B C 1
ATOM 3592 O O . GLU B 1 197 ? 8.609 -39.375 -14.203 1 98.19 197 GLU B O 1
ATOM 3597 N N . VAL B 1 198 ? 7.832 -37.719 -15.484 1 98.31 198 VAL B N 1
ATOM 3598 C CA . VAL B 1 198 ? 9.125 -37.625 -16.141 1 98.31 198 VAL B CA 1
ATOM 3599 C C . VAL B 1 198 ? 9.875 -36.406 -15.609 1 98.31 198 VAL B C 1
ATOM 3601 O O . VAL B 1 198 ? 11.094 -36.281 -15.781 1 98.31 198 VAL B O 1
ATOM 3604 N N . VAL B 1 199 ? 9.164 -35.469 -14.984 1 97.81 199 VAL B N 1
ATOM 3605 C CA . VAL B 1 199 ? 9.758 -34.25 -14.477 1 97.81 199 VAL B CA 1
ATOM 3606 C C . VAL B 1 199 ? 9.867 -34.312 -12.953 1 97.81 199 VAL B C 1
ATOM 3608 O O . VAL B 1 199 ? 8.898 -34.656 -12.273 1 97.81 199 VAL B O 1
ATOM 3611 N N . SER B 1 200 ? 11 -33.906 -12.375 1 96.94 200 SER B N 1
ATOM 3612 C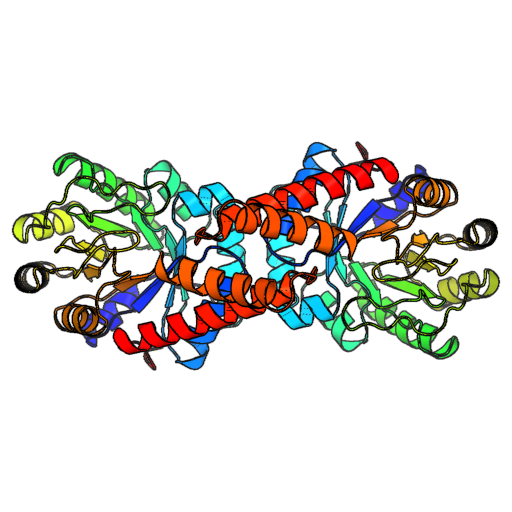 CA . SER B 1 200 ? 11.234 -34.062 -10.938 1 96.94 200 SER B CA 1
ATOM 3613 C C . SER B 1 200 ? 10.961 -32.781 -10.188 1 96.94 200 SER B C 1
ATOM 3615 O O . SER B 1 200 ? 10.75 -32.781 -8.969 1 96.94 200 SER B O 1
ATOM 3617 N N . VAL B 1 201 ? 11.016 -31.625 -10.891 1 98.56 201 VAL B N 1
ATOM 3618 C CA . VAL B 1 201 ? 10.805 -30.359 -10.203 1 98.56 201 VAL B CA 1
ATOM 3619 C C . VAL B 1 201 ? 9.312 -30.141 -9.953 1 98.56 201 VAL B C 1
ATOM 3621 O O . VAL B 1 201 ? 8.477 -30.703 -10.664 1 98.56 201 VAL B O 1
ATOM 3624 N N . PRO B 1 202 ? 8.922 -29.344 -8.93 1 98.88 202 PRO B N 1
ATOM 3625 C CA . PRO B 1 202 ? 7.516 -29.016 -8.672 1 98.88 202 PRO B CA 1
ATOM 3626 C C . PRO B 1 202 ? 6.805 -28.453 -9.898 1 98.88 202 PRO B C 1
ATOM 3628 O O . PRO B 1 202 ? 7.387 -27.641 -10.633 1 98.88 202 PRO B O 1
ATOM 3631 N N . LEU B 1 203 ? 5.562 -28.875 -10.109 1 98.94 203 LEU B N 1
ATOM 3632 C CA . LEU B 1 203 ? 4.738 -28.375 -11.211 1 98.94 203 LEU B CA 1
ATOM 3633 C C . LEU B 1 203 ? 3.791 -27.281 -10.727 1 98.94 203 LEU B C 1
ATOM 3635 O O . LEU B 1 203 ? 3.361 -27.297 -9.57 1 98.94 203 LEU B O 1
ATOM 3639 N N . VAL B 1 204 ? 3.514 -26.344 -11.641 1 98.88 204 VAL B N 1
ATOM 3640 C CA . VAL B 1 204 ? 2.727 -25.156 -11.305 1 98.88 204 VAL B CA 1
ATOM 3641 C C . VAL B 1 204 ? 1.525 -25.062 -12.242 1 98.88 204 VAL B C 1
ATOM 3643 O O . VAL B 1 204 ? 1.644 -25.312 -13.445 1 98.88 204 VAL B O 1
ATOM 3646 N N . LEU B 1 205 ? 0.406 -24.75 -11.711 1 98.31 205 LEU B N 1
ATOM 3647 C CA . LEU B 1 205 ? -0.811 -24.547 -12.492 1 98.31 205 LEU B CA 1
ATOM 3648 C C . LEU B 1 205 ? -1.157 -23.062 -12.578 1 98.31 205 LEU B C 1
ATOM 3650 O O . LEU B 1 205 ? -1.37 -22.406 -11.562 1 98.31 205 LEU B O 1
ATOM 3654 N N . HIS B 1 206 ? -1.173 -22.469 -13.773 1 96.56 206 HIS B N 1
ATOM 3655 C CA . HIS B 1 206 ? -1.587 -21.109 -14.062 1 96.56 206 HIS B CA 1
ATOM 3656 C C . HIS B 1 206 ? -3.021 -21.062 -14.57 1 96.56 206 HIS B C 1
ATOM 3658 O O . HIS B 1 206 ? -3.572 -22.078 -14.984 1 96.56 206 HIS B O 1
ATOM 3664 N N . GLY B 1 207 ? -3.67 -19.922 -14.539 1 91.88 207 GLY B N 1
ATOM 3665 C CA . GLY B 1 207 ? -4.957 -19.703 -15.18 1 91.88 207 GLY B CA 1
ATOM 3666 C C . GLY B 1 207 ? -6.094 -20.422 -14.484 1 91.88 207 GLY B C 1
ATOM 3667 O O . GLY B 1 207 ? -6.93 -21.047 -15.133 1 91.88 207 GLY B O 1
ATOM 3668 N N . THR B 1 208 ? -6.145 -20.391 -13.164 1 91.75 208 THR B N 1
ATOM 3669 C CA . THR B 1 208 ? -7.07 -21.25 -12.43 1 91.75 208 THR B CA 1
ATOM 3670 C C . THR B 1 208 ? -8.352 -20.5 -12.086 1 91.75 208 THR B C 1
ATOM 3672 O O . THR B 1 208 ? -9.281 -21.078 -11.508 1 91.75 208 THR B O 1
ATOM 3675 N N . SER B 1 209 ? -8.375 -19.266 -12.469 1 84.5 209 SER B N 1
ATOM 3676 C CA . SER B 1 209 ? -9.625 -18.547 -12.258 1 84.5 209 SER B CA 1
ATOM 3677 C C . SER B 1 209 ? -10.773 -19.203 -13.008 1 84.5 209 SER B C 1
ATOM 3679 O O . SER B 1 209 ? -10.688 -19.438 -14.219 1 84.5 209 SER B O 1
ATOM 3681 N N . GLY B 1 210 ? -11.836 -19.594 -12.336 1 82.88 210 GLY B N 1
ATOM 3682 C CA . GLY B 1 210 ? -12.992 -20.203 -12.961 1 82.88 210 GLY B CA 1
ATOM 3683 C C . GLY B 1 210 ? -12.914 -21.719 -13.031 1 82.88 210 GLY B C 1
ATOM 3684 O O . GLY B 1 210 ? -13.883 -22.375 -13.398 1 82.88 210 GLY B O 1
ATOM 3685 N N . VAL B 1 211 ? -11.711 -22.266 -12.836 1 92.62 211 VAL B N 1
ATOM 3686 C CA . VAL B 1 211 ? -11.578 -23.719 -12.781 1 92.62 211 VAL B CA 1
ATOM 3687 C C . VAL B 1 211 ? -12.227 -24.25 -11.5 1 92.62 211 VAL B C 1
ATOM 3689 O O . VAL B 1 211 ? -11.953 -23.75 -10.406 1 92.62 211 VAL B O 1
ATOM 3692 N N . PRO B 1 212 ? -13.148 -25.234 -11.617 1 94.06 212 PRO B N 1
ATOM 3693 C CA . PRO B 1 212 ? -13.797 -25.781 -10.422 1 94.06 212 PRO B CA 1
ATOM 3694 C C . PRO B 1 212 ? -12.797 -26.25 -9.367 1 94.06 212 PRO B C 1
ATOM 3696 O O . PRO B 1 212 ? -11.766 -26.844 -9.711 1 94.06 212 PRO B O 1
ATOM 3699 N N . ASP B 1 213 ? -13.078 -26.031 -8.117 1 95.69 213 ASP B N 1
ATOM 3700 C CA . ASP B 1 213 ? -12.203 -26.375 -6.996 1 95.69 213 ASP B CA 1
ATOM 3701 C C . ASP B 1 213 ? -11.82 -27.844 -7.012 1 95.69 213 ASP B C 1
ATOM 3703 O O . ASP B 1 213 ? -10.688 -28.219 -6.699 1 95.69 213 ASP B O 1
ATOM 3707 N N . GLN B 1 214 ? -12.781 -28.656 -7.383 1 96.5 214 GLN B N 1
ATOM 3708 C CA . GLN B 1 214 ? -12.523 -30.094 -7.414 1 96.5 214 GLN B CA 1
ATOM 3709 C C . GLN B 1 214 ? -11.477 -30.438 -8.469 1 96.5 214 GLN B C 1
ATOM 3711 O O . GLN B 1 214 ? -10.664 -31.344 -8.258 1 96.5 214 GLN B O 1
ATOM 3716 N N . THR B 1 215 ? -11.586 -29.734 -9.555 1 96.81 215 THR B N 1
ATOM 3717 C CA . THR B 1 215 ? -10.609 -29.953 -10.609 1 96.81 215 THR B CA 1
ATOM 3718 C C . THR B 1 215 ? -9.219 -29.5 -10.164 1 96.81 215 THR B C 1
ATOM 3720 O O . THR B 1 215 ? -8.227 -30.188 -10.438 1 96.81 215 THR B O 1
ATOM 3723 N N . VAL B 1 216 ? -9.117 -28.406 -9.469 1 97.75 216 VAL B N 1
ATOM 3724 C CA . VAL B 1 216 ? -7.84 -27.922 -8.953 1 97.75 216 VAL B CA 1
ATOM 3725 C C . VAL B 1 216 ? -7.281 -28.922 -7.945 1 97.75 216 VAL B C 1
ATOM 3727 O O 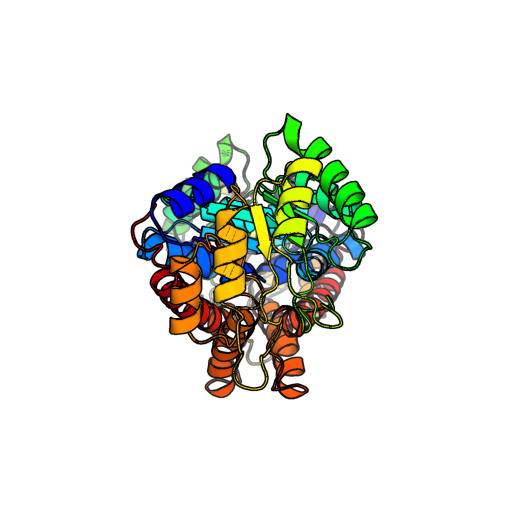. VAL B 1 216 ? -6.098 -29.266 -7.984 1 97.75 216 VAL B O 1
ATOM 3730 N N . ALA B 1 217 ? -8.141 -29.406 -7.086 1 98.19 217 ALA B N 1
ATOM 3731 C CA . ALA B 1 217 ? -7.723 -30.391 -6.098 1 98.19 217 ALA B CA 1
ATOM 3732 C C . ALA B 1 217 ? -7.184 -31.656 -6.77 1 98.19 217 ALA B C 1
ATOM 3734 O O . ALA B 1 217 ? -6.211 -32.25 -6.301 1 98.19 217 ALA B O 1
ATOM 3735 N N . GLU B 1 218 ? -7.859 -32.062 -7.848 1 98.19 218 GLU B N 1
ATOM 3736 C CA . GLU B 1 218 ? -7.395 -33.219 -8.594 1 98.19 218 GLU B CA 1
ATOM 3737 C C . GLU B 1 218 ? -6.016 -32.969 -9.203 1 98.19 218 GLU B C 1
ATOM 3739 O O . GLU B 1 218 ? -5.176 -33.875 -9.234 1 98.19 218 GLU B O 1
ATOM 3744 N N . CYS B 1 219 ? -5.816 -31.75 -9.703 1 98.62 219 CYS B N 1
ATOM 3745 C CA . CYS B 1 219 ? -4.508 -31.406 -10.234 1 98.62 219 CYS B CA 1
ATOM 3746 C C . CYS B 1 219 ? -3.436 -31.5 -9.156 1 98.62 219 CYS B C 1
ATOM 3748 O O . CYS B 1 219 ? -2.328 -31.969 -9.414 1 98.62 219 CYS B O 1
ATOM 3750 N N . VAL B 1 220 ? -3.742 -31.047 -7.961 1 98.81 220 VAL B N 1
ATOM 3751 C CA . VAL B 1 220 ? -2.811 -31.094 -6.84 1 98.81 220 VAL B CA 1
ATOM 3752 C C . VAL B 1 220 ? -2.486 -32.562 -6.512 1 98.81 220 VAL B C 1
ATOM 3754 O O . VAL B 1 220 ? -1.319 -32.906 -6.328 1 98.81 220 VAL B O 1
ATOM 3757 N N . LYS B 1 221 ? -3.498 -33.375 -6.504 1 98.31 221 LYS B N 1
ATOM 3758 C CA . LYS B 1 221 ? -3.309 -34.781 -6.254 1 98.31 221 LYS B CA 1
ATOM 3759 C C . LYS B 1 221 ? -2.369 -35.406 -7.285 1 98.31 221 LYS B C 1
ATOM 3761 O O . LYS B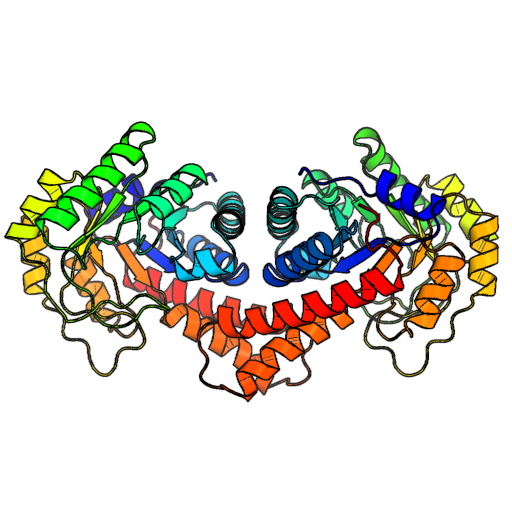 1 221 ? -1.614 -36.344 -6.969 1 98.31 221 LYS B O 1
ATOM 3766 N N . ARG B 1 222 ? -2.395 -34.844 -8.453 1 98.25 222 ARG B N 1
ATOM 3767 C CA . ARG B 1 222 ? -1.64 -35.438 -9.562 1 98.25 222 ARG B CA 1
ATOM 3768 C C . ARG B 1 222 ? -0.26 -34.781 -9.672 1 98.25 222 ARG B C 1
ATOM 3770 O O . ARG B 1 222 ? 0.506 -35.094 -10.586 1 98.25 222 ARG B O 1
ATOM 3777 N N . GLY B 1 223 ? 0.034 -33.844 -8.797 1 98.06 223 GLY B N 1
ATOM 3778 C CA . GLY B 1 223 ? 1.437 -33.469 -8.75 1 98.06 223 GLY B CA 1
ATOM 3779 C C . GLY B 1 223 ? 1.644 -31.969 -8.781 1 98.06 223 GLY B C 1
ATOM 3780 O O . GLY B 1 223 ? 2.771 -31.484 -8.641 1 98.06 223 GLY B O 1
ATOM 3781 N N . ILE B 1 224 ? 0.559 -31.188 -8.914 1 98.88 224 ILE B N 1
ATOM 3782 C CA . ILE B 1 224 ? 0.698 -29.734 -8.867 1 98.88 224 ILE B CA 1
ATOM 3783 C C . ILE B 1 224 ? 1.108 -29.297 -7.465 1 98.88 224 ILE B C 1
ATOM 3785 O O . ILE B 1 224 ? 0.506 -29.719 -6.477 1 98.88 224 ILE B O 1
ATOM 3789 N N . CYS B 1 225 ? 2.076 -28.391 -7.41 1 98.94 225 CYS B N 1
ATOM 3790 C CA . CYS B 1 225 ? 2.621 -27.969 -6.121 1 98.94 225 CYS B CA 1
ATOM 3791 C C . CYS B 1 225 ? 2.42 -26.484 -5.898 1 98.94 225 CYS B C 1
ATOM 3793 O O . CYS B 1 225 ? 2.629 -25.984 -4.793 1 98.94 225 CYS B O 1
ATOM 3795 N N . LYS B 1 226 ? 2.094 -25.734 -6.867 1 98.94 226 LYS B N 1
ATOM 3796 C CA . LYS B 1 226 ? 1.804 -24.297 -6.82 1 98.94 226 LYS B CA 1
ATOM 3797 C C . LYS B 1 226 ? 0.622 -23.953 -7.719 1 98.94 226 LYS B C 1
ATOM 3799 O O . LYS B 1 226 ? 0.547 -24.406 -8.859 1 98.94 226 LYS B O 1
ATOM 3804 N N . VAL B 1 227 ? -0.302 -23.203 -7.203 1 98.88 227 VAL B N 1
ATOM 3805 C CA . VAL B 1 227 ? -1.469 -22.781 -7.977 1 98.88 227 VAL B CA 1
ATOM 3806 C C . VAL B 1 227 ? -1.586 -21.266 -7.957 1 98.88 227 VAL B C 1
ATOM 3808 O O . VAL B 1 227 ? -1.59 -20.641 -6.887 1 98.88 227 VAL B O 1
ATOM 3811 N N . ASN B 1 228 ? -1.728 -20.656 -9.156 1 98.19 228 ASN B N 1
ATOM 3812 C CA . ASN B 1 228 ? -1.837 -19.219 -9.289 1 98.19 228 ASN B CA 1
ATOM 3813 C C . ASN B 1 228 ? -3.291 -18.75 -9.242 1 98.19 228 ASN B C 1
ATOM 3815 O O . ASN B 1 228 ? -4.16 -19.375 -9.852 1 98.19 228 ASN B O 1
ATOM 3819 N N . TYR B 1 229 ? -3.504 -17.734 -8.516 1 97.25 229 TYR B N 1
ATOM 3820 C CA . TYR B 1 229 ? -4.785 -17.031 -8.5 1 97.25 229 TYR B CA 1
ATOM 3821 C C . TYR B 1 229 ? -4.598 -15.547 -8.75 1 97.25 229 TYR B C 1
ATOM 3823 O O . TYR B 1 229 ? -3.762 -14.906 -8.117 1 97.25 229 TYR B O 1
ATOM 3831 N N . ALA B 1 230 ? -5.332 -14.961 -9.695 1 96.38 230 ALA B N 1
ATOM 3832 C CA . ALA B 1 230 ? -5.18 -13.547 -10.031 1 96.38 230 ALA B CA 1
ATOM 3833 C C . ALA B 1 230 ? -6.535 -12.891 -10.281 1 96.38 230 ALA B C 1
ATOM 3835 O O . ALA B 1 230 ? -7.02 -12.117 -9.461 1 96.38 230 ALA B O 1
ATOM 3836 N N . THR B 1 231 ? -7.223 -13.297 -11.359 1 95.69 231 THR B N 1
ATOM 3837 C CA . THR B 1 231 ? -8.453 -12.648 -11.82 1 95.69 231 THR B CA 1
ATOM 3838 C C . THR B 1 231 ? -9.531 -12.711 -10.734 1 95.69 231 THR B C 1
ATOM 3840 O O . THR B 1 231 ? -10.227 -11.727 -10.492 1 95.69 231 THR B O 1
ATOM 3843 N N . ASP B 1 232 ? -9.656 -13.789 -10.086 1 95.94 232 ASP B N 1
ATOM 3844 C CA . ASP B 1 232 ? -10.688 -13.961 -9.07 1 95.94 232 ASP B CA 1
ATOM 3845 C C . ASP B 1 232 ? -10.422 -13.062 -7.863 1 95.94 232 ASP B C 1
ATOM 3847 O O . ASP B 1 232 ? -11.359 -12.617 -7.199 1 95.94 232 ASP B O 1
ATOM 3851 N N . LEU B 1 233 ? -9.156 -12.812 -7.527 1 97.69 233 LEU B N 1
ATOM 3852 C CA . LEU B 1 233 ? -8.852 -11.883 -6.449 1 97.69 233 LEU B CA 1
ATOM 3853 C C . LEU B 1 233 ? -9.305 -10.469 -6.805 1 97.69 233 LEU B C 1
ATOM 3855 O O . LEU B 1 233 ? -9.836 -9.758 -5.953 1 97.69 233 LEU B O 1
ATOM 3859 N N . ARG B 1 234 ? -9.078 -10.102 -8.07 1 97.88 234 ARG B N 1
ATOM 3860 C CA . ARG B 1 234 ? -9.539 -8.797 -8.531 1 97.88 234 ARG B CA 1
ATOM 3861 C C . ARG B 1 234 ? -11.055 -8.68 -8.422 1 97.88 234 ARG B C 1
ATOM 3863 O O . ARG B 1 234 ? -11.57 -7.652 -7.977 1 97.88 234 ARG B O 1
ATOM 3870 N N . ILE B 1 235 ? -11.695 -9.727 -8.836 1 97.62 235 ILE B N 1
ATOM 3871 C CA . ILE B 1 235 ? -13.148 -9.758 -8.789 1 97.62 235 ILE B CA 1
ATOM 3872 C C . ILE B 1 235 ? -13.625 -9.641 -7.344 1 97.62 235 ILE B C 1
ATOM 3874 O O . ILE B 1 235 ? -14.516 -8.852 -7.035 1 97.62 235 ILE B O 1
ATOM 3878 N N . ALA B 1 236 ? -13.031 -10.398 -6.453 1 98.44 236 ALA B N 1
ATOM 3879 C CA . ALA B 1 236 ? -13.406 -10.391 -5.039 1 98.44 236 ALA B CA 1
ATOM 3880 C C . ALA B 1 236 ? -13.219 -9 -4.438 1 98.44 236 ALA B C 1
ATOM 3882 O O . ALA B 1 236 ? -14.117 -8.477 -3.777 1 98.44 236 ALA B O 1
ATOM 3883 N N . PHE B 1 237 ? -12.07 -8.367 -4.664 1 98.88 237 PHE B N 1
ATOM 3884 C CA . PHE B 1 237 ? -11.781 -7.039 -4.121 1 98.88 237 PHE B CA 1
ATOM 3885 C C . PHE B 1 237 ? -12.797 -6.02 -4.625 1 98.88 237 PHE B C 1
ATOM 3887 O O . PHE B 1 237 ? -13.375 -5.27 -3.834 1 98.88 237 PHE B O 1
ATOM 3894 N N . SER B 1 238 ? -13.008 -6.07 -5.91 1 98.75 238 SER B N 1
ATOM 3895 C CA . SER B 1 238 ? -13.891 -5.09 -6.531 1 98.75 238 SER B CA 1
ATOM 3896 C C . SER B 1 238 ? -15.336 -5.293 -6.09 1 98.75 238 SER B C 1
ATOM 3898 O O . SER B 1 238 ? -16.094 -4.324 -5.945 1 98.75 238 SER B O 1
ATOM 3900 N N . LYS B 1 239 ? -15.742 -6.547 -5.902 1 98.62 239 LYS B N 1
ATOM 3901 C CA . LYS B 1 239 ? -17.078 -6.816 -5.375 1 98.62 239 LYS B CA 1
ATOM 3902 C C . LYS B 1 239 ? -17.266 -6.176 -4.004 1 98.62 239 LYS B C 1
ATOM 3904 O O . LYS B 1 239 ? -18.328 -5.617 -3.713 1 98.62 239 LYS B O 1
ATOM 3909 N N . GLY B 1 240 ? -16.281 -6.273 -3.139 1 98.75 240 GLY B N 1
ATOM 3910 C CA . GLY B 1 240 ? -16.344 -5.629 -1.836 1 98.75 240 GLY B CA 1
ATOM 3911 C C . GLY B 1 240 ? -16.438 -4.117 -1.922 1 98.75 240 GLY B C 1
ATOM 3912 O O . GLY B 1 240 ? -17.297 -3.506 -1.277 1 98.75 240 GLY B O 1
ATOM 3913 N N . VAL B 1 241 ? -15.586 -3.537 -2.752 1 98.81 241 VAL B N 1
ATOM 3914 C CA . VAL B 1 241 ? -15.539 -2.09 -2.924 1 98.81 241 VAL B CA 1
ATOM 3915 C C . VAL B 1 241 ? -16.875 -1.584 -3.455 1 98.81 241 VAL B C 1
ATOM 3917 O O . VAL B 1 241 ? -17.484 -0.683 -2.873 1 98.81 241 VAL B O 1
ATOM 3920 N N . THR B 1 242 ? -17.359 -2.193 -4.523 1 98.69 242 THR B N 1
ATOM 3921 C CA . THR B 1 242 ? -18.578 -1.72 -5.172 1 98.69 242 THR B CA 1
ATOM 3922 C C . THR B 1 242 ? -19.797 -1.972 -4.285 1 98.69 242 THR B C 1
ATOM 3924 O O . THR B 1 242 ? -20.766 -1.203 -4.312 1 98.69 242 THR B O 1
ATOM 3927 N N . GLY B 1 243 ? -19.75 -3.037 -3.508 1 98.5 243 GLY B N 1
ATOM 3928 C CA . GLY B 1 243 ? -20.828 -3.299 -2.57 1 98.5 243 GLY B CA 1
ATOM 3929 C C . GLY B 1 243 ? -21.047 -2.168 -1.581 1 98.5 243 GLY B C 1
ATOM 3930 O O . GLY B 1 243 ? -22.188 -1.717 -1.384 1 98.5 243 GLY B O 1
ATOM 3931 N N . VAL B 1 244 ? -19.969 -1.657 -0.994 1 98.69 244 VAL B N 1
ATOM 3932 C CA . VAL B 1 244 ? -20.047 -0.568 -0.025 1 98.69 244 VAL B CA 1
ATOM 3933 C C . VAL B 1 244 ? -20.516 0.71 -0.72 1 98.69 244 VAL B C 1
ATOM 3935 O O . VAL B 1 244 ? -21.375 1.424 -0.207 1 98.69 244 VAL B O 1
ATOM 3938 N N . LEU B 1 245 ? -19.953 0.98 -1.884 1 98.31 245 LEU B N 1
ATOM 3939 C CA . LEU B 1 245 ? -20.234 2.229 -2.582 1 98.31 245 LEU B CA 1
ATOM 3940 C C . LEU B 1 245 ? -21.656 2.24 -3.111 1 98.31 245 LEU B C 1
ATOM 3942 O O . LEU B 1 245 ? -22.266 3.307 -3.266 1 98.31 245 LEU B O 1
ATOM 3946 N N . ARG B 1 246 ? -22.188 1.08 -3.396 1 97.62 246 ARG B N 1
ATOM 3947 C CA . ARG B 1 246 ? -23.594 0.98 -3.787 1 97.62 246 ARG B CA 1
ATOM 3948 C C . ARG B 1 246 ? -24.516 1.242 -2.598 1 97.62 246 ARG B C 1
ATOM 3950 O O . ARG B 1 246 ? -25.516 1.958 -2.723 1 97.62 246 ARG B O 1
ATOM 3957 N N . GLU B 1 247 ? -24.234 0.671 -1.473 1 98.19 247 GLU B N 1
ATOM 3958 C CA . GLU B 1 247 ? -25.047 0.801 -0.27 1 98.19 247 GLU B CA 1
ATOM 3959 C C . GLU B 1 247 ? -24.922 2.199 0.331 1 98.19 247 GLU B C 1
ATOM 3961 O O . GLU B 1 247 ? -25.906 2.74 0.857 1 98.19 247 GLU B O 1
ATOM 3966 N N . LYS B 1 248 ? -23.688 2.754 0.305 1 98.12 248 LYS B N 1
ATOM 3967 C CA . LYS B 1 248 ? -23.391 4.078 0.842 1 98.12 248 LYS B CA 1
ATOM 3968 C C . LYS B 1 248 ? -22.641 4.926 -0.179 1 98.12 248 LYS B C 1
ATOM 3970 O O . LYS B 1 248 ? -21.453 5.207 -0.005 1 98.12 248 LYS B O 1
ATOM 3975 N N . PRO B 1 249 ? -23.359 5.461 -1.109 1 96.31 249 PRO B N 1
ATOM 3976 C CA . PRO B 1 249 ? -22.719 6.137 -2.246 1 96.31 249 PRO B CA 1
ATOM 3977 C C . PRO B 1 249 ? -21.953 7.395 -1.838 1 96.31 249 PRO B C 1
ATOM 3979 O O . PRO B 1 249 ? -21.125 7.883 -2.594 1 96.31 249 PRO B O 1
ATOM 3982 N N . ASP B 1 250 ? -22.156 7.918 -0.658 1 95.56 250 ASP B N 1
ATOM 3983 C CA . ASP B 1 250 ? -21.516 9.156 -0.228 1 95.56 250 ASP B CA 1
ATOM 3984 C C . ASP B 1 250 ? -20.25 8.859 0.574 1 95.56 250 ASP B C 1
ATOM 3986 O O . ASP B 1 250 ? -19.656 9.773 1.157 1 95.56 250 ASP B O 1
ATOM 3990 N N . THR B 1 251 ? -19.875 7.578 0.613 1 97.31 251 THR B N 1
ATOM 3991 C CA . THR B 1 251 ? -18.641 7.223 1.322 1 97.31 251 THR B CA 1
ATOM 3992 C C . THR B 1 251 ? -17.438 7.887 0.677 1 97.31 251 THR B C 1
ATOM 3994 O O . THR B 1 251 ? -17.156 7.668 -0.503 1 97.31 251 THR B O 1
ATOM 3997 N N . ILE B 1 252 ? -16.688 8.68 1.49 1 96.31 252 ILE B N 1
ATOM 3998 C CA . ILE B 1 252 ? -15.539 9.383 0.931 1 96.31 252 ILE B CA 1
ATOM 3999 C C . ILE B 1 252 ? -14.25 8.734 1.423 1 96.31 252 ILE B C 1
ATOM 4001 O O . ILE B 1 252 ? -13.18 8.945 0.847 1 96.31 252 ILE B O 1
ATOM 4005 N N . ASP B 1 253 ? -14.289 7.992 2.551 1 96.88 253 ASP B N 1
ATOM 4006 C CA . ASP B 1 253 ? -13.117 7.375 3.152 1 96.88 253 ASP B CA 1
ATOM 4007 C C . ASP B 1 253 ? -12.742 6.086 2.426 1 96.88 253 ASP B C 1
ATOM 4009 O O . ASP B 1 253 ? -13.453 5.082 2.525 1 96.88 253 ASP B O 1
ATOM 4013 N N . PRO B 1 254 ? -11.609 6.023 1.785 1 98.19 254 PRO B N 1
ATOM 4014 C CA . PRO B 1 254 ? -11.266 4.816 1.031 1 98.19 254 PRO B CA 1
ATOM 4015 C C . PRO B 1 254 ? -11.023 3.605 1.933 1 98.19 254 PRO B C 1
ATOM 4017 O O . PRO B 1 254 ? -11.133 2.463 1.482 1 98.19 254 PRO B O 1
ATOM 4020 N N . LYS B 1 255 ? -10.672 3.836 3.209 1 98.06 255 LYS B N 1
ATOM 4021 C CA . LYS B 1 255 ? -10.43 2.719 4.117 1 98.06 255 LYS B CA 1
ATOM 4022 C C . LYS B 1 255 ? -11.695 1.895 4.328 1 98.06 255 LYS B C 1
ATOM 4024 O O . LYS B 1 255 ? -11.625 0.693 4.594 1 98.06 255 LYS B O 1
ATOM 4029 N N . LYS B 1 256 ? -12.797 2.572 4.172 1 97.88 256 LYS B N 1
ATOM 4030 C CA . LYS B 1 256 ? -14.062 1.887 4.418 1 97.88 256 LYS B CA 1
ATOM 4031 C C . LYS B 1 256 ? -14.375 0.899 3.299 1 97.88 256 LYS B C 1
ATOM 4033 O O . LYS B 1 256 ? -14.609 -0.285 3.555 1 97.88 256 LYS B O 1
ATOM 4038 N N . TYR B 1 257 ? -14.367 1.333 2.061 1 98.69 257 TYR B N 1
ATOM 4039 C CA . TYR B 1 257 ? -14.727 0.411 0.991 1 98.69 257 TYR B CA 1
ATOM 4040 C C . TYR B 1 257 ? -13.57 -0.516 0.651 1 98.69 257 TYR B C 1
ATOM 4042 O O . TYR B 1 257 ? -13.781 -1.651 0.218 1 98.69 257 TYR B O 1
ATOM 4050 N N . ASN B 1 258 ? -12.375 -0.087 0.845 1 98.75 258 ASN B N 1
ATOM 4051 C CA . ASN B 1 258 ? -11.25 -0.992 0.643 1 98.75 258 ASN B CA 1
ATOM 4052 C C . ASN B 1 258 ? -11.211 -2.09 1.703 1 98.75 258 ASN B C 1
ATOM 4054 O O . ASN B 1 258 ? -10.781 -3.209 1.43 1 98.75 258 ASN B O 1
ATOM 4058 N N . ALA B 1 259 ? -11.664 -1.739 2.939 1 98.75 259 ALA B N 1
ATOM 4059 C CA . ALA B 1 259 ? -11.75 -2.766 3.977 1 98.75 259 ALA B CA 1
ATOM 4060 C C . ALA B 1 259 ? -12.688 -3.891 3.553 1 98.75 259 ALA B C 1
ATOM 4062 O O . ALA B 1 259 ? -12.438 -5.062 3.852 1 98.75 259 ALA B O 1
ATOM 4063 N N . ALA B 1 260 ? -13.734 -3.494 2.91 1 98.88 260 ALA B N 1
ATOM 4064 C CA . ALA B 1 260 ? -14.664 -4.5 2.404 1 98.88 260 ALA B CA 1
ATOM 4065 C C . ALA B 1 260 ? -14.016 -5.344 1.31 1 98.88 260 ALA B C 1
ATOM 4067 O O . ALA B 1 260 ? -14.188 -6.562 1.271 1 98.88 260 ALA B O 1
ATOM 4068 N N . GLY B 1 261 ? -13.32 -4.719 0.387 1 98.88 261 GLY B N 1
ATOM 4069 C CA . GLY B 1 261 ? -12.555 -5.453 -0.607 1 98.88 261 GLY B CA 1
ATOM 4070 C C . GLY B 1 261 ? -11.547 -6.406 0.002 1 98.88 261 GLY B C 1
ATOM 4071 O O . GLY B 1 261 ? -11.453 -7.566 -0.407 1 98.88 261 GLY B O 1
ATOM 4072 N N . LYS B 1 262 ? -10.828 -5.902 0.986 1 98.88 262 LYS B N 1
ATOM 4073 C CA . LYS B 1 262 ? -9.836 -6.691 1.701 1 98.88 262 LYS B CA 1
ATOM 4074 C C . LYS B 1 262 ? -10.461 -7.945 2.307 1 98.88 262 LYS B C 1
ATOM 4076 O O . LYS B 1 262 ? -9.906 -9.039 2.189 1 98.88 262 LYS B O 1
ATOM 4081 N N . GLN B 1 263 ? -11.586 -7.77 2.906 1 98.88 263 GLN B N 1
ATOM 4082 C CA . GLN B 1 263 ? -12.273 -8.883 3.555 1 98.88 263 GLN B CA 1
ATOM 4083 C C . GLN B 1 263 ? -12.703 -9.938 2.535 1 98.88 263 GLN B C 1
ATOM 4085 O O . GLN B 1 263 ? -12.586 -11.141 2.789 1 98.88 263 GLN B O 1
ATOM 4090 N N . MET B 1 264 ? -13.195 -9.484 1.397 1 98.88 264 MET B N 1
ATOM 4091 C CA . MET B 1 264 ? -13.609 -10.422 0.352 1 98.88 264 MET B CA 1
ATOM 4092 C C . MET B 1 264 ? -12.414 -11.203 -0.182 1 98.88 264 MET B C 1
ATOM 4094 O O . MET B 1 264 ? -12.516 -12.414 -0.417 1 98.88 264 MET B O 1
ATOM 4098 N N . VAL B 1 265 ? -11.32 -10.586 -0.339 1 98.88 265 VAL B N 1
ATOM 4099 C CA . VAL B 1 265 ? -10.117 -11.25 -0.814 1 98.88 265 VAL B CA 1
ATOM 4100 C C . VAL B 1 265 ? -9.633 -12.258 0.232 1 98.88 265 VAL B C 1
ATOM 4102 O O . VAL B 1 265 ? -9.25 -13.375 -0.107 1 98.88 265 VAL B O 1
ATOM 4105 N N . LYS B 1 266 ? -9.656 -11.828 1.49 1 98.94 266 LYS B N 1
ATOM 4106 C CA . LYS B 1 266 ? -9.219 -12.719 2.559 1 98.94 266 LYS B CA 1
ATOM 4107 C C . LYS B 1 266 ? -10.008 -14.023 2.549 1 98.94 266 LYS B C 1
ATOM 4109 O O . LYS B 1 266 ? -9.43 -15.109 2.631 1 98.94 266 LYS B O 1
ATOM 4114 N N . GLU B 1 267 ? -11.312 -13.898 2.395 1 98.88 267 GLU B N 1
ATOM 4115 C CA . GLU B 1 267 ? -12.172 -15.078 2.396 1 98.88 267 GLU B CA 1
ATOM 4116 C C . GLU B 1 267 ? -11.914 -15.945 1.167 1 98.88 267 GLU B C 1
ATOM 4118 O O . GLU B 1 267 ? -11.906 -17.172 1.257 1 98.88 267 GLU B O 1
ATOM 4123 N N . TYR B 1 268 ? -11.719 -15.336 0.064 1 98.62 268 TYR B N 1
ATOM 4124 C CA . TYR B 1 268 ? -11.406 -16.078 -1.155 1 98.62 268 TYR B CA 1
ATOM 4125 C C . TYR B 1 268 ? -10.102 -16.844 -1.009 1 98.62 268 TYR B C 1
ATOM 4127 O O . TYR B 1 268 ? -10.031 -18.031 -1.337 1 98.62 268 TYR B O 1
ATOM 4135 N N . VAL B 1 269 ? -9.086 -16.172 -0.511 1 98.81 269 VAL B N 1
ATOM 4136 C CA . VAL B 1 269 ? -7.766 -16.781 -0.349 1 98.81 269 VAL B CA 1
ATOM 4137 C C . VAL B 1 269 ? -7.852 -17.969 0.607 1 98.81 269 VAL B C 1
ATOM 4139 O O . VAL B 1 269 ? -7.301 -19.031 0.333 1 98.81 269 VAL B O 1
ATOM 4142 N N . LYS B 1 270 ? -8.578 -17.781 1.686 1 98.88 270 LYS B N 1
ATOM 4143 C CA . LYS B 1 270 ? -8.75 -18.891 2.633 1 98.88 270 LYS B CA 1
ATOM 4144 C C . LYS B 1 270 ? -9.375 -20.109 1.955 1 98.88 270 LYS B C 1
ATOM 4146 O O . LYS B 1 270 ? -8.93 -21.234 2.162 1 98.88 270 LYS B O 1
ATOM 4151 N N . SER B 1 271 ? -10.398 -19.828 1.174 1 98.69 271 SER B N 1
ATOM 4152 C CA . SER B 1 271 ? -11.086 -20.922 0.495 1 98.69 271 SER B CA 1
ATOM 4153 C C . SER B 1 271 ? -10.141 -21.672 -0.441 1 98.69 271 SER B C 1
ATOM 4155 O O . SER B 1 271 ? -10.195 -22.891 -0.536 1 98.69 271 SER B O 1
ATOM 4157 N N . LYS B 1 272 ? -9.25 -20.953 -1.086 1 98.69 272 LYS B N 1
ATOM 4158 C CA . LYS B 1 272 ? -8.352 -21.594 -2.047 1 98.69 272 LYS B CA 1
ATOM 4159 C C . LYS B 1 272 ? -7.219 -22.328 -1.339 1 98.69 272 LYS B C 1
ATOM 4161 O O . LYS B 1 272 ? -6.754 -23.375 -1.815 1 98.69 272 LYS B O 1
ATOM 4166 N N . MET B 1 273 ? -6.785 -21.797 -0.179 1 98.81 273 MET B N 1
ATOM 4167 C CA . MET B 1 273 ? -5.777 -22.5 0.608 1 98.81 273 MET B CA 1
ATOM 4168 C C . MET B 1 273 ? -6.297 -23.859 1.063 1 98.81 273 MET B C 1
ATOM 4170 O O . MET B 1 273 ? -5.535 -24.812 1.144 1 98.81 273 MET B O 1
ATOM 4174 N N . LYS B 1 274 ? -7.59 -23.938 1.299 1 98.75 274 LYS B N 1
ATOM 4175 C CA . LYS B 1 274 ? -8.203 -25.219 1.653 1 98.75 274 LYS B CA 1
ATOM 4176 C C . LYS B 1 274 ? -8.289 -26.141 0.442 1 98.75 274 LYS B C 1
ATOM 4178 O O . LYS B 1 274 ? -8.055 -27.344 0.557 1 98.75 274 LYS B O 1
ATOM 4183 N N . VAL B 1 275 ? -8.602 -25.609 -0.696 1 98.56 275 VAL B N 1
ATOM 4184 C CA . VAL B 1 275 ? -8.711 -26.375 -1.93 1 98.56 275 VAL B CA 1
ATOM 4185 C C . VAL B 1 275 ? -7.367 -27.031 -2.244 1 98.56 275 VAL B C 1
ATOM 4187 O O . VAL B 1 275 ? -7.324 -28.203 -2.646 1 98.56 275 VAL B O 1
ATOM 4190 N N . VAL B 1 276 ? -6.266 -26.297 -1.999 1 98.75 276 VAL B N 1
ATOM 4191 C CA . VAL B 1 276 ? -4.961 -26.828 -2.385 1 98.75 276 VAL B CA 1
ATOM 4192 C C . VAL B 1 276 ? -4.336 -27.562 -1.206 1 98.75 276 VAL B C 1
ATOM 4194 O O . VAL B 1 276 ? -3.178 -27.984 -1.273 1 98.75 276 VAL B O 1
ATOM 4197 N N . LYS B 1 277 ? -5.012 -27.625 -0.075 1 98.69 277 LYS B N 1
ATOM 4198 C CA . LYS B 1 277 ? -4.68 -28.422 1.101 1 98.69 277 LYS B CA 1
ATOM 4199 C C . LYS B 1 277 ? -3.412 -27.906 1.775 1 98.69 277 LYS B C 1
ATOM 4201 O O . LYS B 1 277 ? -2.594 -28.688 2.258 1 98.69 277 LYS B O 1
ATOM 4206 N N . SER B 1 278 ? -3.277 -26.578 1.775 1 98.81 278 SER B N 1
ATOM 4207 C CA . SER B 1 278 ? -2.078 -26.016 2.385 1 98.81 278 SER B CA 1
ATOM 4208 C C . SER B 1 278 ? -2.344 -25.578 3.822 1 98.81 278 SER B C 1
ATOM 4210 O O . SER B 1 278 ? -1.42 -25.188 4.539 1 98.81 278 SER B O 1
ATOM 4212 N N . GLU B 1 279 ? -3.607 -25.672 4.301 1 98.56 279 GLU B N 1
ATOM 4213 C CA . GLU B 1 279 ? -3.941 -25.328 5.68 1 98.56 279 GLU B CA 1
ATOM 4214 C C . GLU B 1 279 ? -3.121 -26.141 6.672 1 98.56 279 GLU B C 1
ATOM 4216 O O . GLU B 1 279 ? -3.062 -27.375 6.574 1 98.56 279 GLU B O 1
ATOM 4221 N N . GLY B 1 280 ? -2.467 -25.5 7.547 1 98.5 280 GLY B N 1
ATOM 4222 C CA . GLY B 1 280 ? -1.712 -26.156 8.602 1 98.5 280 GLY B CA 1
ATOM 4223 C C . GLY B 1 280 ? -0.351 -26.641 8.148 1 98.5 280 GLY B C 1
ATOM 4224 O O . GLY B 1 280 ? 0.305 -27.422 8.852 1 98.5 280 GLY B O 1
ATOM 4225 N N . LYS B 1 281 ? 0.145 -26.172 7.023 1 98.06 281 LYS B N 1
ATOM 4226 C CA . LYS B 1 281 ? 1.373 -26.734 6.477 1 98.06 281 LYS B CA 1
ATOM 4227 C C . LYS B 1 281 ? 2.557 -25.797 6.691 1 98.06 281 LYS B C 1
ATOM 4229 O O . LYS B 1 281 ? 3.652 -26.047 6.184 1 98.06 281 LYS B O 1
ATOM 4234 N N . ALA B 1 282 ? 2.373 -24.75 7.453 1 94.94 282 ALA B N 1
ATOM 4235 C CA . ALA B 1 282 ? 3.459 -23.828 7.738 1 94.94 282 ALA B CA 1
ATOM 4236 C C . ALA B 1 282 ? 4.453 -24.422 8.727 1 94.94 282 ALA B C 1
ATOM 4238 O O . ALA B 1 282 ? 4.086 -25.266 9.547 1 94.94 282 ALA B O 1
#

Radius of gyration: 26.27 Å; Cα contacts (8 Å, |Δi|>4): 1311; chains: 2; bounding box: 50×78×63 Å

Solvent-accessible surface area (backbone atoms only — not comparable to full-atom values): 27063 Å² total; per-residue (Å²): 62,76,74,31,51,49,57,65,57,30,52,52,17,52,74,70,61,16,17,36,46,29,38,50,45,79,50,59,50,42,43,52,16,51,48,52,27,26,53,74,39,30,14,41,37,34,40,26,37,37,62,62,51,31,71,71,65,37,65,62,49,56,49,38,46,46,52,49,48,21,56,74,35,91,35,54,33,24,39,32,38,41,60,18,79,43,72,65,56,42,51,50,40,52,72,75,59,46,25,23,39,19,42,46,36,40,89,45,56,73,67,54,23,40,52,53,44,25,53,53,31,60,69,28,50,87,74,67,37,41,30,34,36,40,42,33,21,44,18,44,41,48,88,88,43,72,32,55,74,73,38,65,46,46,44,70,56,49,36,51,47,44,72,71,26,61,50,54,27,39,31,52,16,41,53,42,27,27,32,85,57,85,70,80,72,68,63,46,60,66,57,46,42,53,29,46,72,63,38,87,55,36,28,28,42,56,30,42,32,73,50,54,57,68,58,53,33,49,42,22,71,47,48,27,9,32,39,40,41,43,55,54,46,29,40,30,25,34,51,23,29,51,50,42,42,68,77,40,69,81,63,34,55,59,62,60,27,46,48,37,8,23,50,37,30,18,53,51,48,40,54,49,31,54,46,34,52,20,56,64,63,80,60,77,74,32,51,49,58,66,58,30,52,51,17,51,75,68,60,17,16,36,45,30,38,50,46,80,49,59,51,42,44,52,16,50,46,51,28,26,54,75,41,30,13,41,37,34,40,24,38,39,62,63,51,32,71,72,67,36,67,60,51,55,48,38,46,48,50,50,48,22,56,75,36,92,35,53,33,24,38,33,39,41,60,18,80,41,73,66,56,42,51,50,40,53,73,75,59,48,25,24,41,20,42,45,36,40,88,47,55,73,68,53,23,40,54,54,44,24,54,53,32,62,68,28,50,88,75,67,37,40,30,33,36,40,45,33,22,44,18,4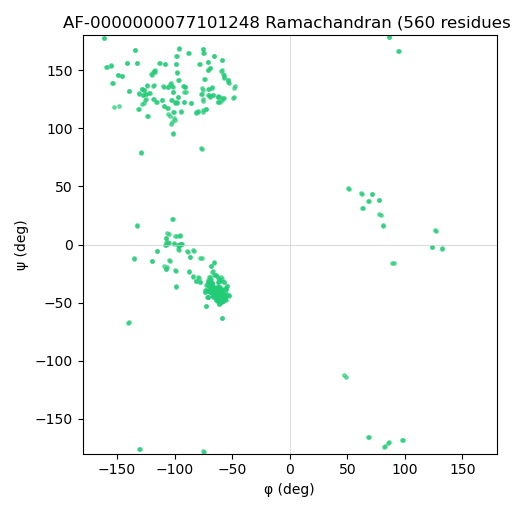4,41,48,88,87,42,71,33,56,75,72,38,64,47,47,45,71,55,50,36,51,46,44,71,70,26,61,52,54,29,40,31,51,15,43,54,42,27,25,31,85,58,85,69,81,73,68,61,46,62,64,57,47,40,51,29,46,73,64,37,88,55,36,28,27,41,56,31,43,30,73,49,54,60,67,57,52,33,50,43,22,70,47,47,26,10,32,39,39,41,43,55,54,46,30,41,31,25,35,51,22,29,51,49,42,42,67,78,40,68,81,64,32,56,58,61,60,27,45,48,38,8,21,50,37,30,19,54,52,48,40,55,50,32,54,46,33,54,20,56,65,64,80

Organism: Anaerostipes caccae (strain DSM 14662 / CCUG 47493 / JCM 13470 / NCIMB 13811 / L1-92) (NCBI:txid411490)

Secondary structure (DSSP, 8-state):
-----HHHHHHHHHHHT--EEEEE--SHHHHHHHHHHHHHHT--EEEEE-HHHHHHH-HHHHHHHHHHHHHH-SS-EEEEEEEE-SHHHHHHHHHHT-SEEEE--TTS-HHHHHHHHHHHHHHHGGGT--EEEEESB-EEEETTEE--S-BPPPHHHHHHHHHHH--SEEEE-SS-EESS--S-----HHHHHHHHHH--SPEEE---TTS-HHHHHHHHHTTEEEEEE-HHHHHHHHHHHHHHHHH-TT---HHHHHHHHHHHHHHHHHHHHHHTT-TT--/-----HHHHHHHHHHHT--EEEEE--SHHHHHHHHHHHHHHT--EEEEE-HHHHHHH-HHHHHHHHHHHHHH-SS-EEEEEEEE-SHHHHHHHHHHT-SEEEE--TTS-HHHHHHHHHHHHHHHGGGT--EEEEESB-EEEETTEE--S-BPPPHHHHHHHHHHH--SEEEE-SS-EESS--S-----HHHHHHHHHH--SPEEE---TTS-HHHHHHHHHTTEEEEEE-HHHHHHHHHHHHHHHHH-TT---HHHHHHHHHHHHHHHHHHHHHHTT-TT--

pLDDT: mean 96.27, std 5.7, range [63.31, 98.94]

Nearest PDB structures (foldseek):
  3q94-assembly1_A  TM=9.566E-01  e=3.316E-37  Bacillus anthracis str. 'Ames Ancestor'
  8q5a-assembly1_A  TM=9.652E-01  e=9.114E-36  Hafnia paralvei
  8q59-assembly1_B-2  TM=9.648E-01  e=1.903E-35  Yersinia aldovae
  8q59-assembly1_A-2  TM=9.645E-01  e=3.110E-35  Yersinia aldovae
  7ncc-assembly1_B  TM=9.464E-01  e=1.903E-35  Bacillus methanolicus MGA3

Sequence (564 aa):
MPLMTTTQMLLDAQKNGYAVGAFNVENMEMVMAVMEAAEELRSPVIMQTTPSTVNYAGLDYFLANVRTAAERASVPIAMHLDHGNSFELAMQALRTGYTSIMIDGSHESFEENIRLTKSVVDACAPSKVPVEAELGKVGGKEDDLDGGAGGYTEPSEALEFVNKTGITSLAVAIGTAHGVYKGEPKLDLLRLSEIREVVSVPLVLHGTSGVPDQTVAECVKRGICKVNYATDLRIAFSKGVTGVLREKPDTIDPKKYNAAGKQMVKEYVKSKMKVVKSEGKAMPLMTTTQMLLDAQKNGYAVGAFNVENMEMVMAVMEAAEELRSPVIMQTTPSTVNYAGLDYFLANVRTAAERASVPIAMHLDHGNSFELAMQALRTGYTSIMIDGSHESFEENIRLTKSVVDACAPSKVPVEAELGKVGGKEDDLDGGAGGYTEPSEALEFVNKTGITSLAVAIGTAHGVYKGEPKLDLLRLSEIREVVSVPLVLHGTSGVPDQTVAECVKRGICKVNYATDLRIAFSKGVTGVLREKPDTIDPKKYNAAGKQMVKEYVKSKMKVVKSEGKA

InterPro domains:
  IPR000771 Fructose-bisphosphate aldolase, class-II [PF01116] (5-281)
  IPR000771 Fructose-bisphosphate aldolase, class-II [PIRSF001359] (1-282)
  IPR000771 Fructose-bisphosphate aldolase, class-II [PS00806] (131-142)
  IPR000771 Fructose-bisphosphate aldolase, class-II [TIGR00167] (2-282)
  IPR000771 Fructose-bisphosphate aldolase, class-II [cd00947] (6-280)
  IPR013785 Aldolase-type TIM barrel [G3DSA:3.20.20.70] (1-282)

Foldseek 3Di:
DAAAACQVVLVLLQVVLFAAEEEEDQDLLLLVLLLVLCQVLVFEHEYEHEPVSCVVPHLQVVVVSNRVSVVVHPHHYFYEYDAADAPVVLVVNVVNPGQEYEHEPQVPPLVVQLVRLLVSCVVCVVVPRAYEYEHWFAAEDDDPDGSPDGDWHALVSLLVSCVRRVGQEYETGFFAHADADDDATDGNLVRLLSNVVRDPHAYEYERCHPHDLQVVLSSSNSGHHYYYDYNVLVVQLVCQLVVCCVVPVPDPDSCVSSVRSSNSSSVVSNVNCVSRPRRPVD/DAAAACQVVLVLLQVVLFAAEEEEDQDLLLLVLLLVLCQVLVFEHEYEHEPVSCVVPHLQVVVVSNRVSVVVHPHHYFYEYDAADALVVLVVNVVNPGQEYEHEPQVPPLVVQLVRLLVSCVVCVVVPRAYEYEHWFAAEDDPPDGSPDGDWHALVSLLVSCVSRVGQEYETGFFAHADADDDATDGNLVRLLSNVVRDPHAYEYERCHPHDLQVVLSSSNSGHHYYYDYNVLVVQLVCQLVVCCVVPVPDPDSCVSSVRSSNSSSVVSNVNCVSRPRRPVD